Protein 3SDB (pdb70)

Radius of gyration: 29.71 Å; Cα contacts (8 Å, |Δi|>4): 1409; chains: 1; bounding box: 93×57×58 Å

CATH classification: 3.60.110.10 (+2 more: 3.40.50.620, 1.10.10.1140)

Sequence (647 aa):
SMNFYSAYQHGFVRVAACTHHTTIGDPAANAASVLDMARACHDDGAALAVFPELTLSGYSIEDVLLQDSLLDAVEDALLDLVTESADLLPVLVVGAPLRHRHRIYNTAVVIHRGAVLGVVPKSYLPTYREFYERRQMAPGDGERGTIRIGGADVAFGTDLLFAASDLPGFVLHVEIAEDMFVPMPPSAEAALAGATVLANLSGSPITIGRAEDRRLLARSASARCLAAYVYAAAGEGESTTDLAWDGQTMIWENGALLAESERFPKGVRRSVADVDTELLRSERLRMGTFDDNRRHHRELTESFRRIDFALDPPAGDIGLLREVERFPFVPADPQRLQQDCYEAYNIQVSGLEQRLRALDYPKVVIGVSGGLDSTHALIVATHAMDREGRPRSDILAFALPGNNAIKLARALGVTFSEIDIGDTARLMLHTIVTFENVQAGLRTDYLFRIANQRGGIVLGTGDLSELALGWSTYGVGDQMSHYNVNAGVPKTLIQHLIRWVISAGEFGEKVGEVLQSVLDTEITSEAKVGPFALQDFSLFQVLRYGFRPSKIAFLAWHAWNDAERGNWPPGFPKSERPSYSLAEIRHWLQIFVQRFYSFSQFKRSALPNGPKVSHGGALSPRGDWRAPSDMSARIWLDQIDREVPKG

Organism: Mycobacterium tuberculosis (strain ATCC 25618 / H37Rv) (NCBI:txid83332)

Secondary structure (DSSP, 8-state):
---TT-TGGGTEEEEEEEE----TT-HHHHHHHHHHHHHHHHHTT-SEEE--TTTTT-GGGGGGGG-HHHHHHHHHHHHHHHHHHTT-SSEEEEEEEEEETTEEEEEEEEEETTEEEEEEE-S---EETTEEGGGTEE--TT--SEEEETTEEEEBSS-EEEEETT-TT-EEEEEEGGGGGSSS-HHHHHHHHT--EEEEE------TTHHHHHHHHHHHHHHHTTSEEEEE---TTS--SS------EEEEETTEEEEE--SS-SS-EEEEEEEEHHHHHHHHHH-HHHHHHHHHTHHHHHTPEEEEE------S-----S---S-TTS-SSHHHHHHHHHHHHHHHHHHHHHHHHHTTS-EEEEE--SSHHHHHHHHHHHHHHHHTT--GGGEEEEE----HHHHHHHHHT-EEEE---HHHHHHHHHH--HHHHHHHHHHHHHHHHHHHHHTEEEEE---HHHHHHT-S--SSSTT--SEETTTTS-HHHHHHHHHHHHHH-TT-HHHHHHHHHHHHHHH--HHHH--HHHHHHHHHIIIII---HHHHHHHHHHHHS-TTSS---SS--GGG-----HHHHHHHHHHHHHIIIIISHHHHTTPPP-----TT----TTTT----SS---HHHHHHHHHHS---

B-factor: mean 41.51, std 16.37, range [21.25, 129.26]

Solvent-accessible surface area: 26173 Å² total; per-residue (Å²): 142,44,59,3,61,0,1,21,73,0,12,1,0,8,0,0,0,0,3,5,84,1,51,75,37,55,6,73,37,0,10,64,20,0,25,98,5,0,114,34,0,65,119,47,5,0,0,0,0,0,0,0,2,0,1,0,0,1,22,18,14,81,52,70,2,81,93,93,88,10,6,72,36,0,67,95,9,1,66,98,4,16,101,68,0,50,111,9,9,0,0,0,0,0,0,0,1,6,110,30,156,160,87,9,11,1,0,0,0,0,0,11,106,33,51,18,23,0,0,5,0,1,3,87,14,7,76,93,200,44,26,123,8,118,154,6,3,5,34,0,64,56,48,117,38,73,6,151,21,59,59,46,85,18,18,0,0,20,7,1,4,0,6,2,76,68,16,110,18,0,4,0,3,1,2,0,11,27,1,5,79,34,133,123,11,18,1,22,43,0,2,20,22,22,0,15,0,0,0,0,0,1,0,13,0,16,66,185,40,46,9,132,73,0,68,115,49,0,133,41,9,0,45,145,6,11,0,0,0,0,0,0,0,0,2,60,31,9,23,101,119,126,48,49,18,0,0,1,0,0,0,12,4,44,14,53,58,43,22,80,13,97,95,116,4,162,38,60,72,73,4,29,2,1,0,3,7,14,20,0,134,9,14,43,142,121,96,44,86,24,62,82,74,59,138,138,51,89,114,74,6,110,73,29,73,134,32,98,11,62,2,116,33,42,67,31,99,47,29,14,74,51,117,29,62,4,12,23,8,0,19,10,78,84,104,127,10,92,75,23,3,102,80,2,8,44,58,0,0,53,14,0,7,96,68,0,115,70,86,122,57,18,67,0,0,0,19,8,93,4,18,34,20,7,5,1,0,2,2,0,0,0,40,0,1,56,128,36,67,86,69,70,62,24,0,10,0,16,16,16,50,75,120,4,6,87,105,4,0,72,19,4,47,14,57,47,45,112,47,85,0,26,124,52,4,169,118,76,62,147,105,148,145,89,44,89,80,17,38,20,8,15,76,8,60,58,18,35,134,19,1,107,146,76,53,13,11,5,3,6,27,14,0,0,1,32,22,1,1,4,86,29,23,109,22,90,0,67,12,62,9,74,15,9,0,0,15,1,0,0,46,15,8,0,32,7,0,2,66,44,4,42,94,55,43,91,20,34,104,116,0,14,121,12,2,76,30,0,7,87,78,80,76,140,71,91,93,54,0,0,22,10,15,7,2,2,2,6,0,12,13,3,16,77,30,38,9,82,3,1,0,2,0,0,10,3,58,41,5,1,51,57,35,151,155,61,82,25,4,52,35,31,85,150,95,71,63,58,58,29,53,3,46,70,6,18,88,42,3,51,43,0,0,75,46,1,22,22,83,0,3,78,23,0,57,51,18,20,53,29,25,109,21,13,106,2,4,8,1,28,24,139,47,54,52,199,36,70,48,135,64,73,2,156,104,51,56,56,36,0,90,95,35,4,49,160,72

Nearest PDB structures (foldseek):
  3sdb-assembly1_A  TM=1.002E+00  e=0.000E+00  Mycobacterium tuberculosis
  3seq-assembly1_A-2  TM=9.998E-01  e=0.000E+00  Mycobacterium tuberculosis
  3syt-assembly1_A  TM=9.997E-01  e=0.000E+00  Mycobacterium tuberculosis
  3dla-assembly1_B  TM=9.999E-01  e=0.000E+00  Mycobacterium tuberculosis
  6ofc-assembly1_C-2  TM=9.996E-01  e=0.000E+00  Mycobacterium tuberculosis CDC1551

InterPro domains:
  IPR003010 Carbon-nitrogen hydrolase [PF00795] (13-281)
  IPR003010 Carbon-nitrogen hydrolase [PS50263] (12-276)
  IPR003694 NAD(+) synthetase [PTHR23090] (12-666)
  IPR003694 NAD(+) synthetase [cd00553] (338-636)
  IPR014445 Glutamine-dependent NAD(+) synthetase [MF_02090] (12-667)
  IPR014445 Glutamine-dependent NAD(+) synthetase [PIRSF006630] (10-668)
  IPR014729 Rossmann-like alpha/beta/alpha sandwich fold [G3DSA:3.40.50.620] (323-543)
  IPR022310 NAD/GMP synthase [PF02540] (347-520)
  IPR036526 Carbon-nitrogen hydrolase superfamily [G3DSA:3.60.110.10] (1-322)
  IPR036526 Carbon-nitrogen hydrolase superfamily [SSF56317] (10-295)
  IPR041856 Glutamine-dependent NAD+ synthetase, C-terminal [G3DSA:1.10.10.1140] (557-679)

GO terms:
  GO:0003952 NAD+ synthase (glutamine-hydrolyzing) activity (F, IDA)
  GO:0009435 NAD+ biosynthetic process (P, IDA)
  GO:0005886 plasma membrane (C, HDA)
  GO:0003952 NAD+ synthase (glutamine-hydrolyzing) activity (F, EXP)
  GO:0042802 identical protein binding (F, IPI)

Structure (mmCIF, N/CA/C/O backbone):
data_3SDB
#
_entry.id   3SDB
#
_cell.length_a   179.937
_cell.length_b   179.937
_cell.length_c   98.716
_cell.angle_alpha   90.00
_cell.angle_beta   90.00
_cell.angle_gamma   90.00
#
_symmetry.space_group_name_H-M   'I 4 2 2'
#
loop_
_entity.id
_entity.type
_entity.pdbx_description
1 polymer 'Glutamine-dependent NAD(+) synthetase'
2 water water
#
loop_
_atom_site.group_PDB
_atom_site.id
_atom_site.type_symbol
_atom_site.label_atom_id
_atom_site.label_alt_id
_atom_site.label_comp_id
_atom_site.label_asym_id
_atom_site.label_entity_id
_atom_site.label_seq_id
_atom_site.pdbx_PDB_ins_code
_atom_site.Cartn_x
_atom_site.Cartn_y
_atom_site.Cartn_z
_atom_site.occupancy
_atom_site.B_iso_or_equiv
_atom_site.auth_seq_id
_atom_site.auth_comp_id
_atom_site.auth_asym_id
_atom_site.auth_atom_id
_atom_site.pdbx_PDB_model_num
ATOM 1 N N . SER A 1 1 ? 41.030 -11.517 36.406 1.00 77.07 0 SER A N 1
ATOM 2 C CA . SER A 1 1 ? 39.659 -11.403 36.921 1.00 74.10 0 SER A CA 1
ATOM 3 C C . SER A 1 1 ? 38.622 -12.354 36.275 1.00 62.35 0 SER A C 1
ATOM 4 O O . SER A 1 1 ? 37.850 -12.979 37.005 1.00 56.86 0 SER A O 1
ATOM 7 N N . MET A 1 2 ? 38.601 -12.478 34.940 1.00 57.02 1 MET A N 1
ATOM 8 C CA . MET A 1 2 ? 37.815 -13.565 34.326 1.00 50.73 1 MET A CA 1
ATOM 9 C C . MET A 1 2 ? 38.338 -14.894 34.897 1.00 46.52 1 MET A C 1
ATOM 10 O O . MET A 1 2 ? 39.446 -14.941 35.388 1.00 47.36 1 MET A O 1
ATOM 15 N N . ASN A 1 3 ? 37.522 -15.949 34.849 1.00 48.76 2 ASN A N 1
ATOM 16 C CA . ASN A 1 3 ? 38.025 -17.294 35.035 1.00 44.10 2 ASN A CA 1
ATOM 17 C C . ASN A 1 3 ? 38.565 -17.694 33.687 1.00 37.32 2 ASN A C 1
ATOM 18 O O . ASN A 1 3 ? 37.799 -18.005 32.763 1.00 33.27 2 ASN A O 1
ATOM 23 N N . PHE A 1 4 ? 39.879 -17.722 33.593 1.00 37.99 3 PHE A N 1
ATOM 24 C CA . PHE A 1 4 ? 40.542 -17.909 32.317 1.00 37.69 3 PHE A CA 1
ATOM 25 C C . PHE A 1 4 ? 40.207 -19.261 31.683 1.00 38.32 3 PHE A C 1
ATOM 26 O O . PHE A 1 4 ? 40.178 -19.405 30.430 1.00 35.58 3 PHE A O 1
ATOM 34 N N . TYR A 1 5 ? 39.924 -20.263 32.528 1.00 34.86 4 TYR A N 1
ATOM 35 C CA . TYR A 1 5 ? 39.690 -21.613 32.009 1.00 35.35 4 TYR A CA 1
ATOM 36 C C . TYR A 1 5 ? 38.244 -21.907 31.593 1.00 34.79 4 TYR A C 1
ATOM 37 O O . TYR A 1 5 ? 37.906 -23.034 31.205 1.00 37.75 4 TYR A O 1
ATOM 46 N N . SER A 1 6 ? 37.390 -20.897 31.708 1.00 31.91 5 SER A N 1
ATOM 47 C CA . SER A 1 6 ? 35.965 -21.010 31.378 1.00 31.67 5 SER A CA 1
ATOM 48 C C . SER A 1 6 ? 35.691 -20.777 29.875 1.00 31.77 5 SER A C 1
ATOM 49 O O . SER A 1 6 ? 35.953 -19.686 29.385 1.00 31.39 5 SER A O 1
ATOM 52 N N . ALA A 1 7 ? 35.188 -21.790 29.178 1.00 32.27 6 ALA A N 1
ATOM 53 C CA . ALA A 1 7 ? 34.879 -21.662 27.761 1.00 33.86 6 ALA A CA 1
ATOM 54 C C . ALA A 1 7 ? 33.785 -20.597 27.557 1.00 35.22 6 ALA A C 1
ATOM 55 O O . ALA A 1 7 ? 33.842 -19.837 26.583 1.00 34.70 6 ALA A O 1
ATOM 57 N N . TYR A 1 8 ? 32.760 -20.578 28.422 1.00 35.76 7 TYR A N 1
ATOM 58 C CA . TYR A 1 8 ? 31.712 -19.520 28.334 1.00 32.79 7 TYR A CA 1
ATOM 59 C C . TYR A 1 8 ? 32.301 -18.114 28.474 1.00 32.19 7 TYR A C 1
ATOM 60 O O . TYR A 1 8 ? 31.833 -17.173 27.819 1.00 30.42 7 TYR A O 1
ATOM 69 N N . GLN A 1 9 ? 33.302 -17.938 29.336 1.00 30.40 8 GLN A N 1
ATOM 70 C CA . GLN A 1 9 ? 33.836 -16.565 29.465 1.00 34.66 8 GLN A CA 1
ATOM 71 C C . GLN A 1 9 ? 34.686 -16.157 28.261 1.00 31.60 8 GLN A C 1
ATOM 72 O O . GLN A 1 9 ? 34.945 -14.999 28.104 1.00 29.93 8 GLN A O 1
ATOM 78 N N . HIS A 1 10 ? 35.085 -17.117 27.423 1.00 30.95 9 HIS A N 1
ATOM 79 C CA . HIS A 1 10 ? 35.802 -16.803 26.198 1.00 34.00 9 HIS A CA 1
ATOM 80 C C . HIS A 1 10 ? 34.881 -16.738 24.964 1.00 35.35 9 HIS A C 1
ATOM 81 O O . HIS A 1 10 ? 35.359 -16.796 23.828 1.00 35.22 9 HIS A O 1
ATOM 88 N N . GLY A 1 11 ? 33.565 -16.668 25.173 1.00 32.62 10 GLY A N 1
ATOM 89 C CA . GLY A 1 11 ? 32.645 -16.559 24.047 1.00 29.77 10 GLY A CA 1
ATOM 90 C C . GLY A 1 11 ? 32.217 -17.862 23.353 1.00 33.84 10 GLY A C 1
ATOM 91 O O . GLY A 1 11 ? 31.599 -17.803 22.269 1.00 34.72 10 GLY A O 1
ATOM 92 N N . PHE A 1 12 ? 32.568 -19.038 23.916 1.00 28.96 11 PHE A N 1
ATOM 93 C CA . PHE A 1 12 ? 31.999 -20.299 23.411 1.00 25.17 11 PHE A CA 1
ATOM 94 C C . PHE A 1 12 ? 30.556 -20.527 23.901 1.00 31.63 11 PHE A C 1
ATOM 95 O O . PHE A 1 12 ? 30.149 -20.018 24.976 1.00 30.60 11 PHE A O 1
ATOM 103 N N . VAL A 1 13 ? 29.792 -21.245 23.102 1.00 27.12 12 VAL A N 1
ATOM 104 C CA . VAL A 1 13 ? 28.498 -21.751 23.560 1.00 28.62 12 VAL A CA 1
ATOM 105 C C . VAL A 1 13 ? 28.458 -23.261 23.311 1.00 32.34 12 VAL A C 1
ATOM 106 O O . VAL A 1 13 ? 28.729 -23.748 22.183 1.00 32.00 12 VAL A O 1
ATOM 110 N N . ARG A 1 14 ? 28.167 -24.013 24.374 1.00 31.54 13 ARG A N 1
ATOM 111 C CA . ARG A 1 14 ? 28.134 -25.452 24.233 1.00 31.15 13 ARG A CA 1
ATOM 112 C C . ARG A 1 14 ? 26.780 -25.941 23.726 1.00 33.35 13 ARG A C 1
ATOM 113 O O . ARG A 1 14 ? 25.733 -25.666 24.324 1.00 31.75 13 ARG A O 1
ATOM 121 N N . VAL A 1 15 ? 26.792 -26.696 22.626 1.00 28.95 14 VAL A N 1
ATOM 122 C CA . VAL A 1 15 ? 25.534 -27.087 22.028 1.00 24.91 14 VAL A CA 1
ATOM 123 C C . VAL A 1 15 ? 25.523 -28.602 21.776 1.00 30.90 14 VAL A C 1
ATOM 124 O O . VAL A 1 15 ? 26.580 -29.170 21.564 1.00 29.39 14 VAL A O 1
ATOM 128 N N . ALA A 1 16 ? 24.329 -29.228 21.809 1.00 31.02 15 ALA A N 1
ATOM 129 C CA . ALA A 1 16 ? 24.180 -30.692 21.669 1.00 34.81 15 ALA A CA 1
ATOM 130 C C . ALA A 1 16 ? 23.107 -31.031 20.643 1.00 31.78 15 ALA A C 1
ATOM 131 O O . ALA A 1 16 ? 22.056 -30.455 20.660 1.00 30.52 15 ALA A O 1
ATOM 133 N N . ALA A 1 17 ? 23.387 -31.988 19.778 1.00 32.85 16 ALA A N 1
ATOM 134 C CA . ALA A 1 17 ? 22.395 -32.547 18.871 1.00 29.12 16 ALA A CA 1
ATOM 135 C C . ALA A 1 17 ? 22.252 -33.988 19.357 1.00 29.03 16 ALA A C 1
ATOM 136 O O . ALA A 1 17 ? 23.247 -34.699 19.469 1.00 30.40 16 ALA A O 1
ATOM 138 N N . CYS A 1 18 ? 21.024 -34.427 19.586 1.00 28.24 17 CYS A N 1
ATOM 139 C CA . CYS A 1 18 ? 20.709 -35.656 20.277 1.00 29.64 17 CYS A CA 1
ATOM 140 C C . CYS A 1 18 ? 19.758 -36.522 19.419 1.00 27.68 17 CYS A C 1
ATOM 141 O O . CYS A 1 18 ? 18.766 -36.035 18.861 1.00 30.75 17 CYS A O 1
ATOM 144 N N . THR A 1 19 ? 20.068 -37.799 19.352 1.00 29.76 18 THR A N 1
ATOM 145 C CA . THR A 1 19 ? 19.140 -38.759 18.794 1.00 28.67 18 THR A CA 1
ATOM 146 C C . THR A 1 19 ? 18.742 -39.651 19.964 1.00 32.67 18 THR A C 1
ATOM 147 O O . THR A 1 19 ? 19.594 -40.297 20.591 1.00 30.01 18 THR A O 1
ATOM 151 N N . HIS A 1 20 ? 17.445 -39.603 20.281 1.00 40.55 19 HIS A N 1
ATOM 152 C CA . HIS A 1 20 ? 16.848 -40.306 21.425 1.00 39.47 19 HIS A CA 1
ATOM 153 C C . HIS A 1 20 ? 16.317 -41.666 20.995 1.00 38.70 19 HIS A C 1
ATOM 154 O O . HIS A 1 20 ? 16.356 -42.067 19.793 1.00 34.28 19 HIS A O 1
ATOM 161 N N . HIS A 1 21 ? 15.768 -42.389 21.963 1.00 37.20 20 HIS A N 1
ATOM 162 C CA . HIS A 1 21 ? 15.194 -43.688 21.586 1.00 40.42 20 HIS A CA 1
ATOM 163 C C . HIS A 1 21 ? 13.711 -43.488 21.260 1.00 39.59 20 HIS A C 1
ATOM 164 O O . HIS A 1 21 ? 12.929 -43.092 22.133 1.00 35.90 20 HIS A O 1
ATOM 171 N N . THR A 1 22 ? 13.324 -43.734 20.003 1.00 36.22 21 THR A N 1
ATOM 172 C CA . THR A 1 22 ? 11.931 -43.509 19.628 1.00 32.40 21 THR A CA 1
ATOM 173 C C . THR A 1 22 ? 11.070 -44.705 20.083 1.00 32.39 21 THR A C 1
ATOM 174 O O . THR A 1 22 ? 11.428 -45.862 19.824 1.00 29.86 21 THR A O 1
ATOM 178 N N . THR A 1 23 ? 9.963 -44.423 20.765 1.00 32.95 22 THR A N 1
ATOM 179 C CA . THR A 1 23 ? 8.910 -45.437 20.951 1.00 32.70 22 THR A CA 1
ATOM 180 C C . THR A 1 23 ? 7.697 -44.905 20.175 1.00 32.40 22 THR A C 1
ATOM 181 O O . THR A 1 23 ? 7.003 -44.003 20.616 1.00 30.41 22 THR A O 1
ATOM 185 N N . ILE A 1 24 ? 7.452 -45.456 18.994 1.00 31.73 23 ILE A N 1
ATOM 186 C CA . ILE A 1 24 ? 6.420 -44.868 18.154 1.00 29.07 23 ILE A CA 1
ATOM 187 C C . ILE A 1 24 ? 5.042 -44.909 18.870 1.00 32.23 23 ILE A C 1
ATOM 188 O O . ILE A 1 24 ? 4.665 -45.932 19.461 1.00 32.56 23 ILE A O 1
ATOM 193 N N . GLY A 1 25 ? 4.315 -43.792 18.837 1.00 31.37 24 GLY A N 1
ATOM 194 C CA . GLY A 1 25 ? 2.971 -43.766 19.384 1.00 33.02 24 GLY A CA 1
ATOM 195 C C . GLY A 1 25 ? 2.926 -43.846 20.911 1.00 31.26 24 GLY A C 1
ATOM 196 O O . GLY A 1 25 ? 1.878 -44.141 21.481 1.00 31.76 24 GLY A O 1
ATOM 197 N N . ASP A 1 26 ? 4.039 -43.535 21.565 1.00 29.75 25 ASP A N 1
ATOM 198 C CA . ASP A 1 26 ? 4.105 -43.553 23.046 1.00 31.47 25 ASP A CA 1
ATOM 199 C C . ASP A 1 26 ? 4.824 -42.284 23.558 1.00 31.39 25 ASP A C 1
ATOM 200 O O . ASP A 1 26 ? 6.033 -42.292 23.804 1.00 32.59 25 ASP A O 1
ATOM 205 N N . PRO A 1 27 ? 4.094 -41.172 23.680 1.00 31.27 26 PRO A N 1
ATOM 206 C CA . PRO A 1 27 ? 4.777 -39.917 24.027 1.00 30.69 26 PRO A CA 1
ATOM 207 C C . PRO A 1 27 ? 5.453 -39.917 25.432 1.00 30.52 26 PRO A C 1
ATOM 208 O O . PRO A 1 27 ? 6.464 -39.263 25.600 1.00 30.47 26 PRO A O 1
ATOM 212 N N . ALA A 1 28 ? 4.905 -40.647 26.396 1.00 35.08 27 ALA A N 1
ATOM 213 C CA . ALA A 1 28 ? 5.494 -40.657 27.712 1.00 32.25 27 ALA A CA 1
ATOM 214 C C . ALA A 1 28 ? 6.879 -41.336 27.599 1.00 34.14 27 ALA A C 1
ATOM 215 O O . ALA A 1 28 ? 7.857 -40.914 28.204 1.00 33.20 27 ALA A O 1
ATOM 217 N N . ALA A 1 29 ? 6.957 -42.413 26.832 1.00 32.21 28 ALA A N 1
ATOM 218 C CA . ALA A 1 29 ? 8.254 -43.066 26.649 1.00 30.78 28 ALA A CA 1
ATOM 219 C C . ALA A 1 29 ? 9.239 -42.179 25.899 1.00 32.61 28 ALA A C 1
ATOM 220 O O . ALA A 1 29 ? 10.424 -42.097 26.259 1.00 33.43 28 ALA A O 1
ATOM 222 N N . ASN A 1 30 ? 8.790 -41.486 24.856 1.00 30.25 29 ASN A N 1
ATOM 223 C CA . ASN A 1 30 ? 9.732 -40.632 24.131 1.00 29.21 29 ASN A CA 1
ATOM 224 C C . ASN A 1 30 ? 10.207 -39.511 25.059 1.00 30.77 29 ASN A C 1
ATOM 225 O O . ASN A 1 30 ? 11.358 -39.108 25.014 1.00 30.83 29 ASN A O 1
ATOM 230 N N . ALA A 1 31 ? 9.307 -39.018 25.899 1.00 32.84 30 ALA A N 1
ATOM 231 C CA . ALA A 1 31 ? 9.683 -37.909 26.769 1.00 31.02 30 ALA A CA 1
ATOM 232 C C . ALA A 1 31 ? 10.666 -38.367 27.822 1.00 31.88 30 ALA A C 1
ATOM 233 O O . ALA A 1 31 ? 11.495 -37.579 28.244 1.00 32.07 30 ALA A O 1
ATOM 235 N N . ALA A 1 32 ? 10.542 -39.620 28.286 1.00 33.25 31 ALA A N 1
ATOM 236 C CA . ALA A 1 32 ? 11.486 -40.107 29.292 1.00 34.14 31 ALA A CA 1
ATOM 237 C C . ALA A 1 32 ? 12.898 -40.252 28.658 1.00 36.32 31 ALA A C 1
ATOM 238 O O . ALA A 1 32 ? 13.916 -39.952 29.295 1.00 34.93 31 ALA A O 1
ATOM 240 N N . SER A 1 33 ? 12.974 -40.652 27.387 1.00 35.29 32 SER A N 1
ATOM 241 C CA . SER A 1 33 ? 14.296 -40.684 26.720 1.00 31.91 32 SER A CA 1
ATOM 242 C C . SER A 1 33 ? 14.850 -39.275 26.606 1.00 31.95 32 SER A C 1
ATOM 243 O O . SER A 1 33 ? 16.027 -39.021 26.917 1.00 32.94 32 SER A O 1
ATOM 246 N N . VAL A 1 34 ? 14.012 -38.347 26.153 1.00 31.03 33 VAL A N 1
ATOM 247 C CA . VAL A 1 34 ? 14.389 -36.924 26.032 1.00 33.13 33 VAL A CA 1
ATOM 248 C C . VAL A 1 34 ? 14.916 -36.353 27.359 1.00 34.40 33 VAL A C 1
ATOM 249 O O . VAL A 1 34 ? 15.987 -35.739 27.416 1.00 34.02 33 VAL A O 1
ATOM 253 N N . LEU A 1 35 ? 14.150 -36.547 28.422 1.00 31.66 34 LEU A N 1
ATOM 254 C CA . LEU A 1 35 ? 14.551 -36.013 29.731 1.00 32.68 34 LEU A CA 1
ATOM 255 C C . LEU A 1 35 ? 15.915 -36.591 30.185 1.00 33.03 34 LEU A C 1
ATOM 256 O O . LEU A 1 35 ? 16.777 -35.876 30.691 1.00 33.35 34 LEU A O 1
ATOM 261 N N . ASP A 1 36 ? 16.106 -37.901 30.018 1.00 34.56 35 ASP A N 1
ATOM 262 C CA . ASP A 1 36 ? 17.396 -38.517 30.331 1.00 38.17 35 ASP A CA 1
ATOM 263 C C . ASP A 1 36 ? 18.562 -37.887 29.578 1.00 35.47 35 ASP A C 1
ATOM 264 O O . ASP A 1 36 ? 19.633 -37.622 30.171 1.00 28.37 35 ASP A O 1
ATOM 269 N N . MET A 1 37 ? 18.374 -37.670 28.268 1.00 29.97 36 MET A N 1
ATOM 270 C CA . MET A 1 37 ? 19.404 -37.031 27.461 1.00 33.33 36 MET A CA 1
ATOM 271 C C . MET A 1 37 ? 19.614 -35.553 27.827 1.00 32.88 36 MET A C 1
ATOM 272 O O . MET A 1 37 ? 20.763 -35.060 27.853 1.00 33.04 36 MET A O 1
ATOM 277 N N . ALA A 1 38 ? 18.517 -34.867 28.128 1.00 30.66 37 ALA A N 1
ATOM 278 C CA . ALA A 1 38 ? 18.553 -33.459 28.500 1.00 31.83 37 ALA A CA 1
ATOM 279 C C . ALA A 1 38 ? 19.327 -33.320 29.842 1.00 33.15 37 ALA A C 1
ATOM 280 O O . ALA A 1 38 ? 20.041 -32.321 30.084 1.00 32.05 37 ALA A O 1
ATOM 282 N N . ARG A 1 39 ? 19.176 -34.300 30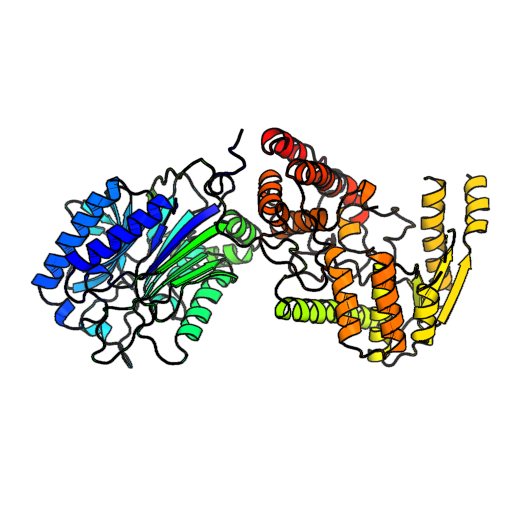.718 1.00 31.77 38 ARG A N 1
ATOM 283 C CA . ARG A 1 39 ? 19.930 -34.236 31.974 1.00 28.72 38 ARG A CA 1
ATOM 284 C C . ARG A 1 39 ? 21.449 -34.469 31.729 1.00 36.73 38 ARG A C 1
ATOM 285 O O . ARG A 1 39 ? 22.310 -33.919 32.431 1.00 36.30 38 ARG A O 1
ATOM 293 N N . ALA A 1 40 ? 21.763 -35.299 30.750 1.00 35.36 39 ALA A N 1
ATOM 294 C CA . ALA A 1 40 ? 23.152 -35.498 30.397 1.00 35.36 39 ALA A CA 1
ATOM 295 C C . ALA A 1 40 ? 23.688 -34.198 29.799 1.00 31.23 39 ALA A C 1
ATOM 296 O O . ALA A 1 40 ? 24.832 -33.808 30.056 1.00 33.67 39 ALA A O 1
ATOM 298 N N . CYS A 1 41 ? 22.912 -33.556 28.940 1.00 31.41 40 CYS A N 1
ATOM 299 C CA . CYS A 1 41 ? 23.330 -32.252 28.408 1.00 30.42 40 CYS A CA 1
ATOM 300 C C . CYS A 1 41 ? 23.535 -31.210 29.522 1.00 33.59 40 CYS A C 1
ATOM 301 O O . CYS A 1 41 ? 24.492 -30.465 29.514 1.00 33.11 40 CYS A O 1
ATOM 304 N N . HIS A 1 42 ? 22.611 -31.167 30.472 1.00 31.31 41 HIS A N 1
ATOM 305 C CA . HIS A 1 42 ? 22.770 -30.295 31.636 1.00 30.20 41 HIS A CA 1
ATOM 306 C C . HIS A 1 42 ? 24.089 -30.597 32.328 1.00 30.54 41 HIS A C 1
ATOM 307 O O . HIS A 1 42 ? 24.892 -29.680 32.577 1.00 34.57 41 HIS A O 1
ATOM 314 N N . ASP A 1 43 ? 24.388 -31.874 32.585 1.00 33.01 42 ASP A N 1
ATOM 315 C CA . ASP A 1 43 ? 25.589 -32.197 33.358 1.00 34.38 42 ASP A CA 1
ATOM 316 C C . ASP A 1 43 ? 26.858 -31.756 32.606 1.00 37.17 42 ASP A C 1
ATOM 317 O O . ASP A 1 43 ? 27.899 -31.544 33.206 1.00 38.14 42 ASP A O 1
ATOM 322 N N . ASP A 1 44 ? 26.761 -31.724 31.275 1.00 36.10 43 ASP A N 1
ATOM 323 C CA . ASP A 1 44 ? 27.855 -31.354 30.394 1.00 37.70 43 ASP A CA 1
ATOM 324 C C . ASP A 1 44 ? 27.948 -29.836 30.273 1.00 38.44 43 ASP A C 1
ATOM 325 O O . ASP A 1 44 ? 28.866 -29.343 29.625 1.00 38.24 43 ASP A O 1
ATOM 330 N N . GLY A 1 45 ? 27.001 -29.097 30.842 1.00 33.33 44 GLY A N 1
ATOM 331 C CA . GLY A 1 45 ? 27.067 -27.638 30.737 1.00 33.23 44 GLY A CA 1
ATOM 332 C C . GLY A 1 45 ? 26.623 -27.078 29.365 1.00 32.99 44 GLY A C 1
ATOM 333 O O . GLY A 1 45 ? 26.961 -25.960 29.002 1.00 34.62 44 GLY A O 1
ATOM 334 N N . ALA A 1 46 ? 25.848 -27.850 28.634 1.00 29.55 45 ALA A N 1
ATOM 335 C CA . ALA A 1 46 ? 25.353 -27.449 27.315 1.00 33.30 45 ALA A CA 1
ATOM 336 C C . ALA A 1 46 ? 24.247 -26.416 27.443 1.00 35.93 45 ALA A C 1
ATOM 337 O O . ALA A 1 46 ? 23.413 -26.488 28.369 1.00 34.97 45 ALA A O 1
ATOM 339 N N . ALA A 1 47 ? 24.233 -25.475 26.500 1.00 31.33 46 ALA A N 1
ATOM 340 C CA . ALA A 1 47 ? 23.284 -24.380 26.480 1.00 29.77 46 ALA A CA 1
ATOM 341 C C . ALA A 1 47 ? 22.080 -24.737 25.599 1.00 31.75 46 ALA A C 1
ATOM 342 O O . ALA A 1 47 ? 21.077 -24.025 25.593 1.00 30.12 46 ALA A O 1
ATOM 344 N N . LEU A 1 48 ? 22.186 -25.826 24.849 1.00 26.94 47 LEU A N 1
ATOM 345 C CA . LEU A 1 48 ? 21.186 -26.124 23.818 1.00 28.75 47 LEU A CA 1
ATOM 346 C C . LEU A 1 48 ? 21.179 -27.623 23.552 1.00 27.84 47 LEU A C 1
ATOM 347 O O . LEU A 1 48 ? 22.240 -28.253 23.433 1.00 28.94 47 LEU A O 1
ATOM 352 N N . ALA A 1 49 ? 20.002 -28.221 23.467 1.00 29.08 48 ALA A N 1
ATOM 353 C CA . ALA A 1 49 ? 19.929 -29.646 23.123 1.00 28.81 48 ALA A CA 1
ATOM 354 C C . ALA A 1 49 ? 18.821 -29.812 22.070 1.00 30.98 48 ALA A C 1
ATOM 355 O O . ALA A 1 49 ? 17.631 -29.500 22.334 1.00 26.98 48 ALA A O 1
ATOM 357 N N . VAL A 1 50 ? 19.184 -30.258 20.866 1.00 31.84 49 VAL A N 1
ATOM 358 C CA . VAL A 1 50 ? 18.164 -30.362 19.788 1.00 24.43 49 VAL A CA 1
ATOM 359 C C . VAL A 1 50 ? 17.852 -31.846 19.538 1.00 26.67 49 VAL A C 1
ATOM 360 O O . VAL A 1 50 ? 18.783 -32.629 19.455 1.00 27.84 49 VAL A O 1
ATOM 364 N N . PHE A 1 51 ? 16.572 -32.219 19.357 1.00 25.60 50 PHE A N 1
ATOM 365 C CA . PHE A 1 51 ? 16.166 -33.584 19.236 1.00 27.37 50 PHE A CA 1
ATOM 366 C C . PHE A 1 51 ? 15.569 -33.787 17.835 1.00 28.78 50 PHE A C 1
ATOM 367 O O . PHE A 1 51 ? 15.391 -32.827 17.136 1.00 28.71 50 PHE A O 1
ATOM 375 N N . PRO A 1 52 ? 15.262 -35.030 17.455 1.00 29.92 51 PRO A N 1
ATOM 376 C CA . PRO A 1 52 ? 14.759 -35.305 16.093 1.00 30.27 51 PRO A CA 1
ATOM 377 C C . PRO A 1 52 ? 13.345 -34.835 15.888 1.00 29.88 51 PRO A C 1
ATOM 378 O O . PRO A 1 52 ? 12.505 -34.592 16.824 1.00 26.70 51 PRO A O 1
ATOM 382 N N . GLU A 1 53 ? 13.034 -34.728 14.599 1.00 27.34 52 GLU A N 1
ATOM 383 C CA . GLU A 1 53 ? 11.725 -34.270 14.202 1.00 24.01 52 GLU A CA 1
ATOM 384 C C . GLU A 1 53 ? 10.616 -35.088 14.866 1.00 27.30 52 GLU A C 1
ATOM 385 O O . GLU A 1 53 ? 10.702 -36.306 14.937 1.00 27.13 52 GLU A O 1
ATOM 391 N N . LEU A 1 54 ? 9.530 -34.425 15.275 1.00 28.76 53 LEU A N 1
ATOM 392 C CA . LEU A 1 54 ? 8.388 -35.115 15.905 1.00 27.15 53 LEU A CA 1
ATOM 393 C C . LEU A 1 54 ? 8.819 -36.026 17.057 1.00 27.13 53 LEU A C 1
ATOM 394 O O . LEU A 1 54 ? 8.285 -37.112 17.243 1.00 26.76 53 LEU A O 1
ATOM 399 N N . THR A 1 55 ? 9.806 -35.577 17.812 1.00 26.14 54 THR A N 1
ATOM 400 C CA . THR A 1 55 ? 10.293 -36.389 18.961 1.00 25.41 54 THR A CA 1
ATOM 401 C C . THR A 1 55 ? 9.214 -37.104 19.748 1.00 24.43 54 THR A C 1
ATOM 402 O O . THR A 1 55 ? 9.343 -38.294 20.026 1.00 29.48 54 THR A O 1
ATOM 406 N N . LEU A 1 56 ? 8.172 -36.383 20.155 1.00 25.39 55 LEU A N 1
ATOM 407 C CA . LEU A 1 56 ? 7.263 -36.945 21.193 1.00 24.81 55 LEU A CA 1
ATOM 408 C C . LEU A 1 56 ? 6.288 -37.993 20.634 1.00 31.39 55 LEU A C 1
ATOM 409 O O . LEU A 1 56 ? 5.725 -38.782 21.369 1.00 31.30 55 LEU A O 1
ATOM 414 N N . SER A 1 57 ? 6.065 -37.998 19.329 1.00 30.42 56 SER A N 1
ATOM 415 C CA . SER A 1 57 ? 5.120 -38.979 18.784 1.00 31.37 56 SER A CA 1
ATOM 416 C C . SER A 1 57 ? 5.791 -40.146 18.055 1.00 31.55 56 SER A C 1
ATOM 417 O O . SER A 1 57 ? 5.220 -41.241 17.968 1.00 31.31 56 SER A O 1
ATOM 420 N N . GLY A 1 58 ? 7.014 -39.909 17.567 1.00 32.51 57 GLY A N 1
ATOM 421 C CA . GLY A 1 58 ? 7.589 -40.655 16.452 1.00 28.87 57 GLY A CA 1
ATOM 422 C C . GLY A 1 58 ? 7.186 -39.932 15.150 1.00 27.38 57 GLY A C 1
ATOM 423 O O . GLY A 1 58 ? 6.019 -39.514 14.962 1.00 29.33 57 GLY A O 1
ATOM 424 N N . TYR A 1 59 ? 8.170 -39.787 14.277 1.00 31.85 58 TYR A N 1
ATOM 425 C CA . TYR A 1 59 ? 8.051 -39.175 12.958 1.00 29.97 58 TYR A CA 1
ATOM 426 C C . TYR A 1 59 ? 7.251 -40.054 12.005 1.00 30.18 58 TYR A C 1
ATOM 427 O O . TYR A 1 59 ? 6.427 -39.580 11.214 1.00 32.36 58 TYR A O 1
ATOM 436 N N . SER A 1 60 ? 7.432 -41.356 12.135 1.00 28.40 59 SER A N 1
ATOM 437 C CA . SER A 1 60 ? 7.052 -42.304 11.090 1.00 28.22 59 SER A CA 1
ATOM 438 C C . SER A 1 60 ? 5.630 -42.873 11.225 1.00 32.93 59 SER A C 1
ATOM 439 O O . SER A 1 60 ? 5.306 -43.931 10.569 1.00 34.80 59 SER A O 1
ATOM 442 N N . ILE A 1 61 ? 4.803 -42.280 12.095 1.00 28.12 60 ILE A N 1
ATOM 443 C CA . ILE A 1 61 ? 3.532 -42.949 12.434 1.00 32.94 60 ILE A CA 1
ATOM 444 C C . ILE A 1 61 ? 2.323 -42.609 11.523 1.00 27.87 60 ILE A C 1
ATOM 445 O O . ILE A 1 61 ? 1.229 -43.151 11.697 1.00 29.80 60 ILE A O 1
ATOM 450 N N . GLU A 1 62 ? 2.541 -41.771 10.533 1.00 29.84 61 GLU A N 1
ATOM 451 C CA . GLU A 1 62 ? 1.548 -41.613 9.454 1.00 28.04 61 GLU A CA 1
ATOM 452 C C . GLU A 1 62 ? 0.143 -41.263 10.057 1.00 30.12 61 GLU A C 1
ATOM 453 O O . GLU A 1 62 ? 0.035 -40.320 10.845 1.00 31.79 61 GLU A O 1
ATOM 459 N N . ASP A 1 63 ? -0.912 -42.011 9.741 1.00 27.22 62 ASP A N 1
ATOM 460 C CA . ASP A 1 63 ? -2.263 -41.506 10.115 1.00 27.34 62 ASP A CA 1
ATOM 461 C C . ASP A 1 63 ? -2.436 -41.602 11.636 1.00 31.21 62 ASP A C 1
ATOM 462 O O . ASP A 1 63 ? -3.407 -41.088 12.162 1.00 29.35 62 ASP A O 1
ATOM 467 N N . VAL A 1 64 ? -1.506 -42.258 12.338 1.00 30.81 63 VAL A N 1
ATOM 468 C CA . VAL A 1 64 ? -1.644 -42.327 13.809 1.00 30.67 63 VAL A CA 1
ATOM 469 C C . VAL A 1 64 ? -1.515 -40.932 14.449 1.00 32.86 63 VAL A C 1
ATOM 470 O O . VAL A 1 64 ? -2.067 -40.661 15.523 1.00 30.37 63 VAL A O 1
ATOM 474 N N . LEU A 1 65 ? -0.768 -40.057 13.765 1.00 28.71 64 LEU A N 1
ATOM 475 C CA . LEU A 1 65 ? -0.685 -38.648 14.098 1.00 28.44 64 LEU A CA 1
ATOM 476 C C . LEU A 1 65 ? -2.032 -37.991 14.328 1.00 27.74 64 LEU A C 1
ATOM 477 O O . LEU A 1 65 ? -2.108 -36.998 15.089 1.00 31.81 64 LEU A O 1
ATOM 482 N N . LEU A 1 66 ? -3.072 -38.481 13.648 1.00 27.77 65 LEU A N 1
ATOM 483 C CA . LEU A 1 66 ? -4.392 -37.821 13.682 1.00 28.32 65 LEU A CA 1
ATOM 484 C C . LEU A 1 66 ? -5.290 -38.427 14.805 1.00 31.65 65 LEU A C 1
ATOM 485 O O . LEU A 1 66 ? -6.473 -38.114 14.892 1.00 33.54 65 LEU A O 1
ATOM 490 N N . GLN A 1 67 ? -4.765 -39.348 15.602 1.00 29.09 66 GLN A N 1
ATOM 491 C CA . GLN A 1 67 ? -5.641 -40.048 16.586 1.00 25.91 66 GLN A CA 1
ATOM 492 C C . GLN A 1 67 ? -5.715 -39.126 17.816 1.00 27.63 66 GLN A C 1
ATOM 493 O O . GLN A 1 67 ? -4.683 -38.610 18.240 1.00 29.27 66 GLN A O 1
ATOM 499 N N . ASP A 1 68 ? -6.922 -38.876 18.334 1.00 30.73 67 ASP A N 1
ATOM 500 C CA . ASP A 1 68 ? -7.059 -37.961 19.481 1.00 29.37 67 ASP A CA 1
ATOM 501 C C . ASP A 1 68 ? -6.200 -38.394 20.684 1.00 31.44 67 ASP A C 1
ATOM 502 O O . ASP A 1 68 ? -5.661 -37.537 21.368 1.00 31.54 67 ASP A O 1
ATOM 507 N N . SER A 1 69 ? -6.066 -39.715 20.935 1.00 29.74 68 SER A N 1
ATOM 508 C CA . SER A 1 69 ? -5.310 -40.183 22.135 1.00 27.23 68 SER A CA 1
ATOM 509 C C . SER A 1 69 ? -3.828 -39.956 21.953 1.00 29.35 68 SER A C 1
ATOM 510 O O . SER A 1 69 ? -3.111 -39.667 22.903 1.00 29.95 68 SER A O 1
ATOM 513 N N . LEU A 1 70 ? -3.343 -40.059 20.702 1.00 28.17 69 LEU A N 1
ATOM 514 C CA . LEU A 1 70 ? -1.951 -39.770 20.408 1.00 24.01 69 LEU A CA 1
ATOM 515 C C . LEU A 1 70 ? -1.714 -38.266 20.681 1.00 28.37 69 LEU A C 1
ATOM 516 O O . LEU A 1 70 ? -0.751 -37.857 21.370 1.00 31.19 69 LEU A O 1
ATOM 521 N N . LEU A 1 71 ? -2.586 -37.429 20.145 1.00 26.13 70 LEU A N 1
ATOM 522 C CA . LEU A 1 71 ? -2.374 -35.993 20.278 1.00 25.46 70 LEU A CA 1
ATOM 523 C C . LEU A 1 71 ? -2.530 -35.560 21.763 1.00 30.61 70 LEU A C 1
ATOM 524 O O . LEU A 1 71 ? -1.783 -34.717 22.253 1.00 29.60 70 LEU A O 1
ATOM 529 N N . ASP A 1 72 ? -3.521 -36.081 22.445 1.00 29.95 71 ASP A N 1
ATOM 530 C CA . ASP A 1 72 ? -3.633 -35.794 23.885 1.00 30.32 71 ASP A CA 1
ATOM 531 C C . ASP A 1 72 ? -2.402 -36.228 24.674 1.00 31.43 71 ASP A C 1
ATOM 532 O O . ASP A 1 72 ? -1.954 -35.512 25.582 1.00 32.29 71 ASP A O 1
ATOM 537 N N . ALA A 1 73 ? -1.894 -37.426 24.372 1.00 29.17 72 ALA A N 1
ATOM 538 C CA . ALA A 1 73 ? -0.735 -37.946 25.080 1.00 29.56 72 ALA A CA 1
ATOM 539 C C . ALA A 1 73 ? 0.529 -37.070 24.798 1.00 33.48 72 ALA A C 1
ATOM 540 O O . ALA A 1 73 ? 1.360 -36.843 25.688 1.00 27.49 72 ALA A O 1
ATOM 542 N N . 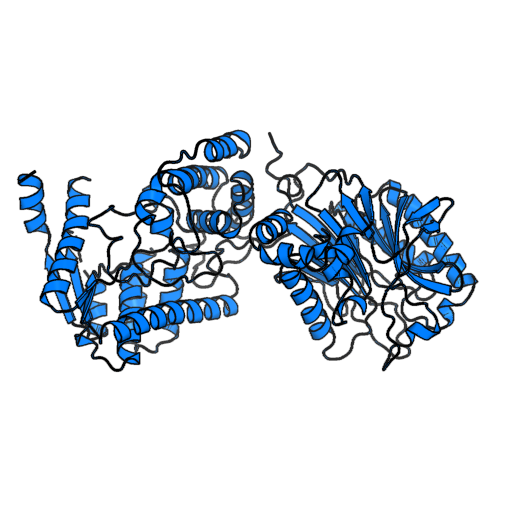VAL A 1 74 ? 0.646 -36.542 23.569 1.00 28.89 73 VAL A N 1
ATOM 543 C CA . VAL A 1 74 ? 1.725 -35.619 23.233 1.00 27.03 73 VAL A CA 1
ATOM 544 C C . VAL A 1 74 ? 1.622 -34.338 24.107 1.00 28.60 73 VAL A C 1
ATOM 545 O O . VAL A 1 74 ? 2.593 -33.878 24.701 1.00 29.52 73 VAL A O 1
ATOM 549 N N . GLU A 1 75 ? 0.443 -33.788 24.217 1.00 26.31 74 GLU A N 1
ATOM 550 C CA . GLU A 1 75 ? 0.289 -32.591 25.062 1.00 25.49 74 GLU A CA 1
ATOM 551 C C . GLU A 1 75 ? 0.701 -32.897 26.522 1.00 29.06 74 GLU A C 1
ATOM 552 O O . GLU A 1 75 ? 1.423 -32.093 27.142 1.00 31.44 74 GLU A O 1
ATOM 558 N N . ASP A 1 76 ? 0.237 -34.032 27.058 1.00 31.14 75 ASP A N 1
ATOM 559 C CA . ASP A 1 76 ? 0.488 -34.331 28.489 1.00 32.87 75 ASP A CA 1
ATOM 560 C C . ASP A 1 76 ? 2.012 -34.500 28.677 1.00 34.53 75 ASP A C 1
ATOM 561 O O . ASP A 1 76 ? 2.599 -33.981 29.630 1.00 31.77 75 ASP A O 1
ATOM 566 N N . ALA A 1 77 ? 2.649 -35.240 27.771 1.00 33.66 76 ALA A N 1
ATOM 567 C CA . ALA A 1 77 ? 4.102 -35.456 27.874 1.00 34.85 76 ALA A CA 1
ATOM 568 C C . ALA A 1 77 ? 4.886 -34.157 27.741 1.00 34.49 76 ALA A C 1
ATOM 569 O O . ALA A 1 77 ? 5.930 -33.945 28.405 1.00 30.32 76 ALA A O 1
ATOM 571 N N . LEU A 1 78 ? 4.460 -33.329 26.791 1.00 32.22 77 LEU A N 1
ATOM 572 C CA . LEU A 1 78 ? 5.138 -32.063 26.556 1.00 31.18 77 LEU A CA 1
ATOM 573 C C . LEU A 1 78 ? 5.114 -31.181 27.832 1.00 30.08 77 LEU A C 1
ATOM 574 O O . LEU A 1 78 ? 6.125 -30.576 28.211 1.00 33.53 77 LEU A O 1
ATOM 579 N N . LEU A 1 79 ? 3.949 -31.088 28.469 1.00 31.55 78 LEU A N 1
ATOM 580 C CA . LEU A 1 79 ? 3.798 -30.228 29.641 1.00 34.06 78 LEU A CA 1
ATOM 581 C C . LEU A 1 79 ? 4.696 -30.740 30.802 1.00 32.26 78 LEU A C 1
ATOM 582 O O . LEU A 1 79 ? 5.340 -29.953 31.556 1.00 32.89 78 LEU A O 1
ATOM 587 N N . ASP A 1 80 ? 4.735 -32.052 30.951 1.00 33.44 79 ASP A N 1
ATOM 588 C CA . ASP A 1 80 ? 5.613 -32.683 31.938 1.00 37.20 79 ASP A CA 1
ATOM 589 C C . ASP A 1 80 ? 7.105 -32.410 31.667 1.00 38.48 79 ASP A C 1
ATOM 590 O O . ASP A 1 80 ? 7.855 -32.139 32.603 1.00 36.71 79 ASP A O 1
ATOM 595 N N . LEU A 1 81 ? 7.544 -32.456 30.409 1.00 34.54 80 LEU A N 1
ATOM 596 C CA . LEU A 1 81 ? 8.927 -32.017 30.095 1.00 37.69 80 LEU A CA 1
ATOM 597 C C . LEU A 1 81 ? 9.143 -30.554 30.452 1.00 36.54 80 LEU A C 1
ATOM 598 O O . LEU A 1 81 ? 10.223 -30.155 30.944 1.00 34.78 80 LEU A O 1
ATOM 603 N N . VAL A 1 82 ? 8.161 -29.735 30.105 1.00 32.22 81 VAL A N 1
ATOM 604 C CA . VAL A 1 82 ? 8.263 -28.325 30.419 1.00 29.28 81 VAL A CA 1
ATOM 605 C C . VAL A 1 82 ? 8.471 -28.144 31.951 1.00 34.49 81 VAL A C 1
ATOM 606 O O . VAL A 1 82 ? 9.338 -27.402 32.362 1.00 32.99 81 VAL A O 1
ATOM 610 N N . THR A 1 83 ? 7.703 -28.836 32.780 1.00 31.63 82 THR A N 1
ATOM 611 C CA . THR A 1 83 ? 7.879 -28.680 34.238 1.00 32.45 82 THR A CA 1
ATOM 612 C C . THR A 1 83 ? 9.276 -29.148 34.631 1.00 36.21 82 THR A C 1
ATOM 613 O O . THR A 1 83 ? 10.002 -28.445 35.358 1.00 33.67 82 THR A O 1
ATOM 617 N N . GLU A 1 84 ? 9.692 -30.303 34.103 1.00 37.30 83 GLU A N 1
ATOM 618 C CA . GLU A 1 84 ? 11.094 -30.777 34.308 1.00 38.29 83 GLU A CA 1
ATOM 619 C C . GLU A 1 84 ? 12.190 -29.741 33.967 1.00 40.29 83 GLU A C 1
ATOM 620 O O . GLU A 1 84 ? 13.149 -29.585 34.709 1.00 39.77 83 GLU A O 1
ATOM 626 N N . SER A 1 85 ? 12.054 -29.028 32.854 1.00 39.64 84 SER A N 1
ATOM 627 C CA . SER A 1 85 ? 13.063 -28.053 32.433 1.00 39.20 84 SER A CA 1
ATOM 628 C C . SER A 1 85 ? 13.342 -26.931 33.448 1.00 38.58 84 SER A C 1
ATOM 629 O O . SER A 1 85 ? 14.386 -26.239 33.362 1.00 37.67 84 SER A O 1
ATOM 632 N N . ALA A 1 86 ? 12.405 -26.694 34.376 1.00 36.54 85 ALA A N 1
ATOM 633 C CA . ALA A 1 86 ? 12.682 -25.718 35.438 1.00 39.04 85 ALA A CA 1
ATOM 634 C C . ALA A 1 86 ? 14.097 -25.904 35.995 1.00 35.74 85 ALA A C 1
ATOM 635 O O . ALA A 1 86 ? 14.734 -24.944 36.352 1.00 36.71 85 ALA A O 1
ATOM 637 N N . ASP A 1 87 ? 14.548 -27.163 36.112 1.00 37.28 86 ASP A N 1
ATOM 638 C CA . ASP A 1 87 ? 15.848 -27.473 36.720 1.00 42.16 86 ASP A CA 1
ATOM 639 C C . ASP A 1 87 ? 16.959 -27.820 35.706 1.00 39.95 86 ASP A C 1
ATOM 640 O O . ASP A 1 87 ? 17.953 -28.414 36.063 1.00 38.21 86 ASP A O 1
ATOM 645 N N . LEU A 1 88 ? 16.784 -27.496 34.440 1.00 34.41 87 LEU A N 1
ATOM 646 C CA . LEU A 1 88 ? 17.819 -27.871 33.474 1.00 31.19 87 LEU A CA 1
ATOM 647 C C . LEU A 1 88 ? 18.375 -26.593 32.843 1.00 31.87 87 LEU A C 1
ATOM 648 O O . LEU A 1 88 ? 17.604 -25.678 32.515 1.00 30.61 87 LEU A O 1
ATOM 653 N N . LEU A 1 89 ? 19.700 -26.568 32.661 1.00 29.91 88 LEU A N 1
ATOM 654 C CA . LEU A 1 89 ? 20.440 -25.481 32.006 1.00 31.85 88 LEU A CA 1
ATOM 655 C C . LEU A 1 89 ? 20.057 -25.268 30.516 1.00 29.18 88 LEU A C 1
ATOM 656 O O . LEU A 1 89 ? 19.730 -24.148 30.118 1.00 31.13 88 LEU A O 1
ATOM 661 N N . PRO A 1 90 ? 20.084 -26.323 29.702 1.00 28.82 89 PRO A N 1
ATOM 662 C CA . PRO A 1 90 ? 19.923 -26.033 28.258 1.00 33.39 89 PRO A CA 1
ATOM 663 C C . PRO A 1 90 ? 18.530 -25.663 27.804 1.00 33.26 89 PRO A C 1
ATOM 664 O O . PRO A 1 90 ? 17.506 -26.107 28.343 1.00 31.52 89 PRO A O 1
ATOM 668 N N . VAL A 1 91 ? 18.490 -24.842 26.758 1.00 29.49 90 VAL A N 1
ATOM 669 C CA . VAL A 1 91 ? 17.259 -24.685 26.008 1.00 28.33 90 VAL A CA 1
ATOM 670 C C . VAL A 1 91 ? 17.048 -26.063 25.369 1.00 26.40 90 VAL A C 1
ATOM 671 O O . VAL A 1 91 ? 17.961 -26.568 24.766 1.00 28.25 90 VAL A O 1
ATOM 675 N N . LEU A 1 92 ? 15.853 -26.632 25.443 1.00 26.58 91 LEU A N 1
ATOM 676 C CA . LEU A 1 92 ? 15.564 -27.905 24.780 1.00 29.19 91 LEU A CA 1
ATOM 677 C C . LEU A 1 92 ? 14.726 -27.582 23.529 1.00 32.38 91 LEU A C 1
ATOM 678 O O . LEU A 1 92 ? 13.822 -26.768 23.606 1.00 31.33 91 LEU A O 1
ATOM 683 N N . VAL A 1 93 ? 14.985 -28.263 22.423 1.00 30.46 92 VAL A N 1
ATOM 684 C CA . VAL A 1 93 ? 14.174 -28.059 21.231 1.00 28.49 92 VAL A CA 1
ATOM 685 C C . VAL A 1 93 ? 13.643 -29.460 20.922 1.00 29.50 92 VAL A C 1
ATOM 686 O O . VAL A 1 93 ? 14.404 -30.305 20.499 1.00 26.80 92 VAL A O 1
ATOM 690 N N . VAL A 1 94 ? 12.339 -29.673 21.138 1.00 26.97 93 VAL A N 1
ATOM 691 C CA . VAL A 1 94 ? 11.726 -30.978 21.120 1.00 29.09 93 VAL A CA 1
ATOM 692 C C . VAL A 1 94 ? 10.576 -30.971 20.084 1.00 26.92 93 VAL A C 1
ATOM 693 O O . VAL A 1 94 ? 9.813 -30.048 20.050 1.00 27.81 93 VAL A O 1
ATOM 697 N N . GLY A 1 95 ? 10.503 -31.975 19.227 1.00 27.74 94 GLY A N 1
ATOM 698 C CA . GLY A 1 95 ? 9.509 -32.030 18.165 1.00 26.61 94 GLY A CA 1
ATOM 699 C C . GLY A 1 95 ? 8.204 -32.592 18.692 1.00 26.62 94 GLY A C 1
ATOM 700 O O . GLY A 1 95 ? 8.193 -33.408 19.612 1.00 27.59 94 GLY A O 1
ATOM 701 N N . ALA A 1 96 ? 7.080 -32.119 18.148 1.00 24.80 95 ALA A N 1
ATOM 702 C CA . ALA A 1 96 ? 5.748 -32.581 18.582 1.00 29.74 95 ALA A CA 1
ATOM 703 C C . ALA A 1 96 ? 4.760 -32.244 17.475 1.00 28.35 95 ALA A C 1
ATOM 704 O O . ALA A 1 96 ? 4.812 -31.143 16.928 1.00 26.95 95 ALA A O 1
ATOM 706 N N . PRO A 1 97 ? 3.814 -33.162 17.186 1.00 31.23 96 PRO A N 1
ATOM 707 C CA . PRO A 1 97 ? 2.645 -32.702 16.433 1.00 26.72 96 PRO A CA 1
ATOM 708 C C . PRO A 1 97 ? 1.659 -31.982 17.377 1.00 29.05 96 PRO A C 1
ATOM 709 O O . PRO A 1 97 ? 1.193 -32.574 18.367 1.00 28.44 96 PRO A O 1
ATOM 713 N N . LEU A 1 98 ? 1.332 -30.726 17.072 1.00 28.25 97 LEU A N 1
ATOM 714 C CA . LEU A 1 98 ? 0.444 -29.928 17.951 1.00 28.20 97 LEU A CA 1
ATOM 715 C C . LEU A 1 98 ? -0.729 -29.356 17.168 1.00 31.00 97 LEU A C 1
ATOM 716 O O . LEU A 1 98 ? -0.560 -28.986 15.992 1.00 27.54 97 LEU A O 1
ATOM 721 N N . ARG A 1 99 ? -1.911 -29.349 17.807 1.00 25.91 98 ARG A N 1
ATOM 722 C CA . ARG A 1 99 ? -3.101 -28.732 17.236 1.00 27.32 98 ARG A CA 1
ATOM 723 C C . ARG A 1 99 ? -2.994 -27.224 17.242 1.00 30.38 98 ARG A C 1
ATOM 724 O O . ARG A 1 99 ? -2.618 -26.624 18.256 1.00 28.25 98 ARG A O 1
ATOM 732 N N . HIS A 1 100 ? -3.341 -26.573 16.133 1.00 27.29 99 HIS A N 1
ATOM 733 C CA . HIS A 1 100 ? -3.489 -25.131 16.175 1.00 28.78 99 HIS A CA 1
ATOM 734 C C . HIS A 1 100 ? -4.518 -24.786 15.094 1.00 32.56 99 HIS A C 1
ATOM 735 O O . HIS A 1 100 ? -4.416 -25.268 13.947 1.00 27.41 99 HIS A O 1
ATOM 742 N N . ARG A 1 101 ? -5.504 -23.973 15.473 1.00 30.80 100 ARG A N 1
ATOM 743 C CA . ARG A 1 101 ? -6.622 -23.617 14.594 1.00 32.78 100 ARG A CA 1
ATOM 744 C C . ARG A 1 101 ? -7.292 -24.865 14.024 1.00 33.30 100 ARG A C 1
ATOM 745 O O . ARG A 1 101 ? -7.933 -25.589 14.753 1.00 28.20 100 ARG A O 1
ATOM 753 N N . HIS A 1 102 ? -7.152 -25.123 12.717 1.00 25.91 101 HIS A N 1
ATOM 754 C CA . HIS A 1 102 ? -7.857 -26.293 12.135 1.00 25.77 101 HIS A CA 1
ATOM 755 C C . HIS A 1 102 ? -7.121 -27.595 12.107 1.00 25.23 101 HIS A C 1
ATOM 756 O O . HIS A 1 102 ? -7.753 -28.648 11.954 1.00 29.51 101 HIS A O 1
ATOM 763 N N . ARG A 1 103 ? -5.802 -27.543 12.216 1.00 23.73 102 ARG A N 1
ATOM 764 C CA . ARG A 1 103 ? -4.967 -28.666 11.843 1.00 26.49 102 ARG A CA 1
ATOM 765 C C . ARG A 1 103 ? -3.906 -29.023 12.881 1.00 27.30 102 ARG A C 1
ATOM 766 O O . ARG A 1 103 ? -3.755 -28.315 13.870 1.00 28.28 102 ARG A O 1
ATOM 774 N N . ILE A 1 104 ? -3.173 -30.131 12.672 1.00 24.17 103 ILE A N 1
ATOM 775 C CA . ILE A 1 104 ? -1.927 -30.263 13.428 1.00 27.02 103 ILE A CA 1
ATOM 776 C C . ILE A 1 104 ? -0.815 -29.815 12.578 1.00 28.30 103 ILE A C 1
ATOM 777 O O . ILE A 1 104 ? -0.858 -29.928 11.329 1.00 27.01 103 ILE A O 1
ATOM 782 N N . TYR A 1 105 ? 0.192 -29.305 13.269 1.00 24.31 104 TYR A N 1
ATOM 783 C CA . TYR A 1 105 ? 1.419 -28.793 12.665 1.00 26.00 104 TYR A CA 1
ATOM 784 C C . TYR A 1 105 ? 2.553 -29.677 13.138 1.00 30.32 104 TYR A C 1
ATOM 785 O O . TYR A 1 105 ? 2.511 -30.222 14.237 1.00 28.62 104 TYR A O 1
ATOM 794 N N . ASN A 1 106 ? 3.580 -29.807 12.300 1.00 28.33 105 ASN A N 1
ATOM 795 C CA . ASN A 1 106 ? 4.796 -30.504 12.643 1.00 27.47 105 ASN A CA 1
ATOM 796 C C . ASN A 1 106 ? 5.670 -29.483 13.357 1.00 29.68 105 ASN A C 1
ATOM 797 O O . ASN A 1 106 ? 6.161 -28.567 12.697 1.00 29.46 105 ASN A O 1
ATOM 802 N N . THR A 1 107 ? 5.843 -29.562 14.693 1.00 26.32 106 THR A N 1
ATOM 803 C CA . THR A 1 107 ? 6.448 -28.395 15.391 1.00 23.66 106 THR A CA 1
ATOM 804 C C . THR A 1 107 ? 7.742 -28.725 16.135 1.00 26.90 106 THR A C 1
ATOM 805 O O . THR A 1 107 ? 8.004 -29.901 16.449 1.00 27.03 106 THR A O 1
ATOM 809 N N . ALA A 1 108 ? 8.528 -27.668 16.390 1.00 25.59 107 ALA A N 1
ATOM 810 C CA . ALA A 1 108 ? 9.606 -27.742 17.343 1.00 25.98 107 ALA A CA 1
ATOM 811 C C . ALA A 1 108 ? 9.215 -26.889 18.506 1.00 28.20 107 ALA A C 1
ATOM 812 O O . ALA A 1 108 ? 8.940 -25.692 18.339 1.00 28.89 107 ALA A O 1
ATOM 814 N N . VAL A 1 109 ? 9.244 -27.469 19.691 1.00 28.01 108 VAL A N 1
ATOM 815 C CA . VAL A 1 109 ? 8.850 -26.678 20.868 1.00 27.19 108 VAL A CA 1
ATOM 816 C C . VAL A 1 109 ? 10.130 -26.244 21.584 1.00 28.81 108 VAL A C 1
ATOM 817 O O . VAL A 1 109 ? 10.992 -27.080 21.894 1.00 29.06 108 VAL A O 1
ATOM 821 N N . VAL A 1 110 ? 10.278 -24.957 21.859 1.00 25.82 109 VAL A N 1
ATOM 822 C CA . VAL A 1 110 ? 11.557 -24.486 22.381 1.00 27.19 109 VAL A CA 1
ATOM 823 C C . VAL A 1 110 ? 11.324 -24.226 23.871 1.00 30.91 109 VAL A C 1
ATOM 824 O O . VAL A 1 110 ? 10.479 -23.434 24.215 1.00 30.30 109 VAL A O 1
ATOM 828 N N . ILE A 1 111 ? 12.065 -24.926 24.735 1.00 27.72 110 ILE A N 1
ATOM 829 C CA . ILE A 1 111 ? 11.671 -25.012 26.133 1.00 28.98 110 ILE A CA 1
ATOM 830 C C . ILE A 1 111 ? 12.835 -24.498 26.911 1.00 29.18 110 ILE A C 1
ATOM 831 O O . ILE A 1 111 ? 13.939 -24.865 26.604 1.00 27.42 110 ILE A O 1
ATOM 836 N N . HIS A 1 112 ? 12.612 -23.689 27.948 1.00 29.84 111 HIS A N 1
ATOM 837 C CA . HIS A 1 112 ? 13.737 -23.252 28.750 1.00 30.11 111 HIS A CA 1
ATOM 838 C C . HIS A 1 112 ? 13.324 -22.941 30.199 1.00 27.00 111 HIS A C 1
ATOM 839 O O . HIS A 1 112 ? 12.477 -22.085 30.426 1.00 26.34 111 HIS A O 1
ATOM 846 N N . ARG A 1 113 ? 13.957 -23.579 31.166 1.00 30.31 112 ARG A N 1
ATOM 847 C CA . ARG A 1 113 ? 13.744 -23.203 32.572 1.00 29.04 112 ARG A CA 1
ATOM 848 C C . ARG A 1 113 ? 12.264 -23.109 32.938 1.00 32.61 112 ARG A C 1
ATOM 849 O O . ARG A 1 113 ? 11.827 -22.149 33.537 1.00 34.42 112 ARG A O 1
ATOM 857 N N . GLY A 1 114 ? 11.496 -24.127 32.599 1.00 31.47 113 GLY A N 1
ATOM 858 C CA . GLY A 1 114 ? 10.121 -24.176 33.084 1.00 33.21 113 GLY A CA 1
ATOM 859 C C . GLY A 1 114 ? 9.108 -23.453 32.226 1.00 33.77 113 GLY A C 1
ATOM 860 O O . GLY A 1 114 ? 7.935 -23.393 32.606 1.00 33.56 113 GLY A O 1
ATOM 861 N N . ALA A 1 115 ? 9.523 -22.891 31.093 1.00 31.28 114 ALA A N 1
ATOM 862 C CA . ALA A 1 115 ? 8.557 -22.156 30.236 1.00 29.57 114 ALA A CA 1
ATOM 863 C C . ALA A 1 115 ? 8.723 -22.568 28.781 1.00 31.49 114 ALA A C 1
ATOM 864 O O . ALA A 1 115 ? 9.791 -23.033 28.392 1.00 30.39 114 ALA A O 1
ATOM 866 N N . VAL A 1 116 ? 7.693 -22.361 27.969 1.00 30.02 115 VAL A N 1
ATOM 867 C CA . VAL A 1 116 ? 7.855 -22.586 26.531 1.00 32.44 115 VAL A CA 1
ATOM 868 C C . VAL A 1 116 ? 8.180 -21.213 25.928 1.00 33.63 115 VAL A C 1
ATOM 869 O O . VAL A 1 116 ? 7.409 -20.303 26.046 1.00 32.39 115 VAL A O 1
ATOM 873 N N . LEU A 1 117 ? 9.323 -21.077 25.273 1.00 29.32 116 LEU A N 1
ATOM 874 C CA . LEU A 1 117 ? 9.683 -19.796 24.690 1.00 27.68 116 LEU A CA 1
ATOM 875 C C . LEU A 1 117 ? 8.919 -19.598 23.362 1.00 31.83 116 LEU A C 1
ATOM 876 O O . LEU A 1 117 ? 8.671 -18.483 22.965 1.00 29.99 116 LEU A O 1
ATOM 881 N N . GLY A 1 118 ? 8.672 -20.664 22.624 1.00 28.80 117 GLY A N 1
ATOM 882 C CA . GLY A 1 118 ? 8.070 -20.475 21.306 1.00 30.42 117 GLY A CA 1
ATOM 883 C C . GLY A 1 118 ? 7.799 -21.834 20.656 1.00 29.96 117 GLY A C 1
ATOM 884 O O . GLY A 1 118 ? 8.342 -22.853 21.076 1.00 29.18 117 GLY A O 1
ATOM 885 N N . VAL A 1 119 ? 6.934 -21.847 19.644 1.00 27.47 118 VAL A N 1
ATOM 886 C CA . VAL A 1 119 ? 6.648 -23.098 18.949 1.00 27.29 118 VAL A CA 1
ATOM 887 C C . VAL A 1 119 ? 6.856 -22.816 17.473 1.00 29.02 118 VAL A C 1
ATOM 888 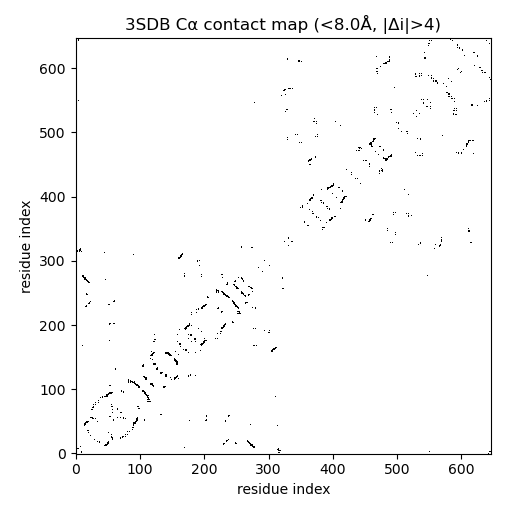O O . VAL A 1 119 ? 6.293 -21.861 16.956 1.00 27.74 118 VAL A O 1
ATOM 892 N N . VAL A 1 120 ? 7.667 -23.621 16.793 1.00 28.59 119 VAL A N 1
ATOM 893 C CA . VAL A 1 120 ? 8.050 -23.296 15.430 1.00 23.29 119 VAL A CA 1
ATOM 894 C C . VAL A 1 120 ? 7.512 -24.432 14.523 1.00 26.62 119 VAL A C 1
ATOM 895 O O . VAL A 1 120 ? 7.940 -25.578 14.649 1.00 26.95 119 VAL A O 1
ATOM 899 N N . PRO A 1 121 ? 6.567 -24.125 13.619 1.00 27.14 120 PRO A N 1
ATOM 900 C CA . PRO A 1 121 ? 6.076 -25.146 12.698 1.00 23.37 120 PRO A CA 1
ATOM 901 C C . PRO A 1 121 ? 7.023 -25.325 11.501 1.00 27.46 120 PRO A C 1
ATOM 902 O O . PRO A 1 121 ? 7.619 -24.371 11.067 1.00 28.86 120 PRO A O 1
ATOM 906 N N . LYS A 1 122 ? 7.076 -26.524 10.958 1.00 28.53 121 LYS A N 1
ATOM 907 C CA . LYS A 1 122 ? 7.799 -26.806 9.747 1.00 24.38 121 LYS A CA 1
ATOM 908 C C . LYS A 1 122 ? 7.164 -26.036 8.613 1.00 24.11 121 LYS A C 1
ATOM 909 O O . LYS A 1 122 ? 5.941 -25.948 8.533 1.00 27.04 121 LYS A O 1
ATOM 915 N N . SER A 1 123 ? 7.975 -25.480 7.729 1.00 27.29 122 SER A N 1
ATOM 916 C CA . SER A 1 123 ? 7.409 -24.637 6.687 1.00 29.35 122 SER A CA 1
ATOM 917 C C . SER A 1 123 ? 7.001 -25.436 5.463 1.00 29.39 122 SER A C 1
ATOM 918 O O . SER A 1 123 ? 5.992 -25.134 4.825 1.00 30.36 122 SER A O 1
ATOM 921 N N . TYR A 1 124 ? 7.840 -26.407 5.070 1.00 25.74 123 TYR A N 1
ATOM 922 C CA . TYR A 1 124 ? 7.618 -27.151 3.817 1.00 29.09 123 TYR A CA 1
ATOM 923 C C . TYR A 1 124 ? 7.500 -28.637 4.143 1.00 27.12 123 TYR A C 1
ATOM 924 O O . TYR A 1 124 ? 8.418 -29.214 4.712 1.00 25.86 123 TYR A O 1
ATOM 933 N N . LEU A 1 125 ? 6.368 -29.232 3.783 1.00 26.97 124 LEU A N 1
ATOM 934 C CA . LEU A 1 125 ? 6.059 -30.602 4.145 1.00 28.15 124 LEU A CA 1
ATOM 935 C C . LEU A 1 125 ? 6.143 -31.458 2.886 1.00 27.27 124 LEU A C 1
ATOM 936 O O . LEU A 1 125 ? 5.246 -31.407 2.046 1.00 27.45 124 LEU A O 1
ATOM 941 N N . PRO A 1 126 ? 7.178 -32.252 2.779 1.00 28.53 125 PRO A N 1
ATOM 942 C CA . PRO A 1 126 ? 7.281 -32.993 1.503 1.00 26.86 125 PRO A CA 1
ATOM 943 C C . PRO A 1 126 ? 6.183 -34.040 1.335 1.00 29.04 125 PRO A C 1
ATOM 944 O O . PRO A 1 126 ? 5.800 -34.763 2.291 1.00 25.67 125 PRO A O 1
ATOM 948 N N . THR A 1 127 ? 5.645 -34.108 0.115 1.00 23.52 126 THR A N 1
ATOM 949 C CA . THR A 1 127 ? 4.662 -35.126 -0.203 1.00 23.89 126 THR A CA 1
ATOM 950 C C . THR A 1 127 ? 5.042 -35.668 -1.608 1.00 28.69 126 THR A C 1
ATOM 951 O O . THR A 1 127 ? 4.482 -35.242 -2.644 1.00 28.79 126 THR A O 1
ATOM 955 N N . TYR A 1 128 ? 6.036 -36.537 -1.624 1.00 26.65 127 TYR A N 1
ATOM 956 C CA . TYR A 1 128 ? 6.615 -37.114 -2.829 1.00 32.58 127 TYR A CA 1
ATOM 957 C C . TYR A 1 128 ? 7.478 -38.303 -2.386 1.00 30.87 127 TYR A C 1
ATOM 958 O O . TYR A 1 128 ? 7.877 -38.367 -1.192 1.00 29.05 127 TYR A O 1
ATOM 967 N N . ARG A 1 129 ? 7.757 -39.213 -3.323 1.00 25.73 128 ARG A N 1
ATOM 968 C CA . ARG A 1 129 ? 8.563 -40.390 -3.028 1.00 26.10 128 ARG A CA 1
ATOM 969 C C . ARG A 1 129 ? 8.123 -40.925 -1.660 1.00 28.67 128 ARG A C 1
ATOM 970 O O . ARG A 1 129 ? 7.002 -41.390 -1.536 1.00 28.22 128 ARG A O 1
ATOM 978 N N . GLU A 1 130 ? 8.998 -40.967 -0.644 1.00 29.36 129 GLU A N 1
ATOM 979 C CA . GLU A 1 130 ? 8.591 -41.741 0.565 1.00 29.31 129 GLU A CA 1
ATOM 980 C C . GLU A 1 130 ? 7.844 -40.876 1.583 1.00 30.71 129 GLU A C 1
ATOM 981 O O . GLU A 1 130 ? 7.382 -41.378 2.634 1.00 32.76 129 GLU A O 1
ATOM 987 N N . PHE A 1 131 ? 7.663 -39.586 1.260 1.00 24.94 130 PHE A N 1
ATOM 988 C CA . PHE A 1 131 ? 7.100 -38.620 2.177 1.00 27.32 130 PHE A CA 1
ATOM 989 C C . PHE A 1 131 ? 5.636 -38.327 1.869 1.00 27.86 130 PHE A C 1
ATOM 990 O O . PHE A 1 131 ? 5.258 -38.104 0.692 1.00 28.62 130 PHE A O 1
ATOM 998 N N . TYR A 1 132 ? 4.819 -38.288 2.918 1.00 25.06 131 TYR A N 1
ATOM 999 C CA . TYR A 1 132 ? 3.371 -38.113 2.761 1.00 25.98 131 TYR A CA 1
ATOM 1000 C C . TYR A 1 132 ? 2.840 -37.030 3.720 1.00 28.17 131 TYR A C 1
ATOM 1001 O O . TYR A 1 132 ? 1.711 -37.128 4.167 1.00 30.09 131 TYR A O 1
ATOM 1010 N N . GLU A 1 133 ? 3.673 -36.053 4.045 1.00 29.14 132 GLU A N 1
ATOM 1011 C CA . GLU A 1 133 ? 3.443 -35.209 5.231 1.00 28.22 132 GLU A CA 1
ATOM 1012 C C . GLU A 1 133 ? 2.218 -34.305 5.121 1.00 30.90 132 GLU A C 1
ATOM 1013 O O . GLU A 1 133 ? 1.555 -34.013 6.132 1.00 29.25 132 GLU A O 1
ATOM 1019 N N . ARG A 1 134 ? 1.935 -33.806 3.917 1.00 26.49 133 ARG A N 1
ATOM 1020 C CA . ARG A 1 134 ? 0.769 -32.881 3.774 1.00 26.39 133 ARG A CA 1
ATOM 1021 C C . ARG A 1 134 ? -0.541 -33.643 4.011 1.00 27.83 133 ARG A C 1
ATOM 1022 O O . ARG A 1 134 ? -1.599 -33.058 4.134 1.00 27.22 133 ARG A O 1
ATOM 1030 N N . ARG A 1 135 ? -0.488 -34.970 4.071 1.00 24.73 134 ARG A N 1
ATOM 1031 C CA . ARG A 1 135 ? -1.710 -35.657 4.329 1.00 23.97 134 ARG A CA 1
ATOM 1032 C C . ARG A 1 135 ? -2.160 -35.442 5.794 1.00 25.49 134 ARG A C 1
ATOM 1033 O O . ARG A 1 135 ? -3.378 -35.349 6.030 1.00 30.86 134 ARG A O 1
ATOM 1041 N N . GLN A 1 136 ? -1.217 -35.483 6.737 1.00 24.88 135 GLN A N 1
ATOM 1042 C CA . GLN A 1 136 ? -1.603 -35.378 8.168 1.00 26.30 135 GLN A CA 1
ATOM 1043 C C . GLN A 1 136 ? -1.394 -33.959 8.716 1.00 27.95 135 GLN A C 1
ATOM 1044 O O . GLN A 1 136 ? -2.044 -33.562 9.673 1.00 30.42 135 GLN A O 1
ATOM 1050 N N . MET A 1 137 ? -0.490 -33.195 8.119 1.00 27.65 136 MET A N 1
ATOM 1051 C CA . MET A 1 137 ? -0.027 -31.961 8.763 1.00 26.74 136 MET A CA 1
ATOM 1052 C C . MET A 1 137 ? -0.085 -30.754 7.870 1.00 30.95 136 MET A C 1
ATOM 1053 O O . MET A 1 137 ? 0.131 -30.871 6.675 1.00 26.87 136 MET A O 1
ATOM 1058 N N . ALA A 1 138 ? -0.335 -29.595 8.479 1.00 26.96 137 ALA A N 1
ATOM 1059 C CA . ALA A 1 138 ? -0.441 -28.304 7.759 1.00 26.99 137 ALA A CA 1
ATOM 1060 C C . ALA A 1 138 ? 0.927 -27.606 7.596 1.00 26.43 137 ALA A C 1
ATOM 1061 O O . ALA A 1 138 ? 1.788 -27.707 8.454 1.00 31.05 137 ALA A O 1
ATOM 1063 N N . PRO A 1 139 ? 1.128 -26.887 6.480 1.00 27.02 138 PRO A N 1
ATOM 1064 C CA . PRO A 1 139 ? 2.401 -26.130 6.323 1.00 27.48 138 PRO A CA 1
ATOM 1065 C C . PRO A 1 139 ? 2.432 -24.954 7.309 1.00 26.41 138 PRO A C 1
ATOM 1066 O O . PRO A 1 139 ? 1.409 -24.324 7.461 1.00 25.30 138 PRO A O 1
ATOM 1070 N N . GLY A 1 140 ? 3.587 -24.606 7.870 1.00 26.61 139 GLY A N 1
ATOM 1071 C CA . GLY A 1 140 ? 3.678 -23.511 8.818 1.00 26.85 139 GLY A CA 1
ATOM 1072 C C . GLY A 1 140 ? 4.170 -22.224 8.151 1.00 32.48 139 GLY A C 1
ATOM 1073 O O . GLY A 1 140 ? 4.248 -21.203 8.802 1.00 31.42 139 GLY A O 1
ATOM 1074 N N . ASP A 1 141 ? 4.501 -22.243 6.853 1.00 28.03 140 ASP A N 1
ATOM 1075 C CA . ASP A 1 141 ? 5.114 -21.032 6.283 1.00 30.37 140 ASP A CA 1
ATOM 1076 C C . ASP A 1 141 ? 4.121 -19.907 6.335 1.00 37.54 140 ASP A C 1
ATOM 1077 O O . ASP A 1 141 ? 2.934 -20.091 6.063 1.00 38.37 140 ASP A O 1
ATOM 1082 N N . GLY A 1 142 ? 4.555 -18.725 6.717 1.00 43.74 141 GLY A N 1
ATOM 1083 C CA . GLY A 1 142 ? 3.586 -17.646 6.780 1.00 42.59 141 GLY A CA 1
ATOM 1084 C C . GLY A 1 142 ? 2.626 -17.673 7.974 1.00 43.01 141 GLY A C 1
ATOM 1085 O O . GLY A 1 142 ? 1.736 -16.837 8.060 1.00 42.50 141 GLY A O 1
ATOM 1086 N N . GLU A 1 143 ? 2.784 -18.599 8.909 1.00 36.08 142 GLU A N 1
ATOM 1087 C CA . GLU A 1 143 ? 1.877 -18.574 10.100 1.00 32.11 142 GLU A CA 1
ATOM 1088 C C . GLU A 1 143 ? 2.567 -17.734 11.236 1.00 34.25 142 GLU A C 1
ATOM 1089 O O . GLU A 1 143 ? 3.773 -17.847 11.447 1.00 39.33 142 GLU A O 1
ATOM 1095 N N . ARG A 1 144 ? 1.823 -16.914 11.954 1.00 30.99 143 ARG A N 1
ATOM 1096 C CA . ARG A 1 144 ? 2.407 -16.063 13.006 1.00 37.40 143 ARG A CA 1
ATOM 1097 C C . ARG A 1 144 ? 1.501 -16.144 14.233 1.00 37.72 143 ARG A C 1
ATOM 1098 O O . ARG A 1 144 ? 0.718 -17.050 14.342 1.00 36.85 143 ARG A O 1
ATOM 1106 N N . GLY A 1 145 ? 1.553 -15.158 15.118 1.00 34.61 144 GLY A N 1
ATOM 1107 C CA . GLY A 1 145 ? 0.585 -15.174 16.220 1.00 35.94 144 GLY A CA 1
ATOM 1108 C C . GLY A 1 145 ? 1.063 -16.044 17.376 1.00 34.69 144 GLY A C 1
ATOM 1109 O O . GLY A 1 145 ? 2.245 -16.210 17.586 1.00 33.23 144 GLY A O 1
ATOM 1110 N N . THR A 1 146 ? 0.136 -16.578 18.146 1.00 35.22 145 THR A N 1
ATOM 1111 C CA . THR A 1 146 ? 0.510 -17.305 19.333 1.00 34.54 145 THR A CA 1
ATOM 1112 C C . THR A 1 146 ? -0.247 -18.609 19.293 1.00 40.03 145 THR A C 1
ATOM 1113 O O . THR A 1 146 ? -1.243 -18.743 18.547 1.00 36.58 145 THR A O 1
ATOM 1117 N N . ILE A 1 147 ? 0.267 -19.581 20.054 1.00 37.21 146 ILE A N 1
ATOM 1118 C CA . ILE A 1 147 ? -0.366 -20.859 20.276 1.00 36.16 146 ILE A CA 1
ATOM 1119 C C . ILE A 1 147 ? -0.553 -21.021 21.783 1.00 39.94 146 ILE A C 1
ATOM 1120 O O . ILE A 1 147 ? 0.269 -20.547 22.584 1.00 37.13 146 ILE A O 1
ATOM 1125 N N . ARG A 1 148 ? -1.667 -21.625 22.174 1.00 40.17 147 ARG A N 1
ATOM 1126 C CA . ARG A 1 148 ? -1.977 -21.818 23.594 1.00 43.79 147 ARG A CA 1
ATOM 1127 C C . ARG A 1 148 ? -1.397 -23.150 24.039 1.00 44.26 147 ARG A C 1
ATOM 1128 O O . ARG A 1 148 ? -1.790 -24.211 23.497 1.00 43.26 147 ARG A O 1
ATOM 1136 N N . ILE A 1 149 ? -0.440 -23.097 24.970 1.00 43.43 148 ILE A N 1
ATOM 1137 C CA . ILE A 1 149 ? 0.170 -24.301 25.564 1.00 44.89 148 ILE A CA 1
ATOM 1138 C C . ILE A 1 149 ? 0.160 -24.163 27.091 1.00 46.38 148 ILE A C 1
ATOM 1139 O O . ILE A 1 149 ? 0.644 -23.164 27.622 1.00 47.45 148 ILE A O 1
ATOM 1144 N N . GLY A 1 150 ? -0.356 -25.163 27.790 1.00 48.34 149 GLY A N 1
ATOM 1145 C CA . GLY A 1 150 ? -0.376 -25.153 29.243 1.00 52.63 149 GLY A CA 1
ATOM 1146 C C . GLY A 1 150 ? -0.800 -23.857 29.938 1.00 57.44 149 GLY A C 1
ATOM 1147 O O . GLY A 1 150 ? -0.168 -23.430 30.917 1.00 61.81 149 GLY A O 1
ATOM 1148 N N . GLY A 1 151 ? -1.857 -23.220 29.458 1.00 56.34 150 GLY A N 1
ATOM 1149 C CA . GLY A 1 151 ? -2.350 -22.018 30.127 1.00 58.03 150 GLY A CA 1
ATOM 1150 C C . GLY A 1 151 ? -1.619 -20.726 29.761 1.00 55.61 150 GLY A C 1
ATOM 1151 O O . GLY A 1 151 ? -1.871 -19.654 30.348 1.00 57.24 150 GLY A O 1
ATOM 1152 N N . ALA A 1 152 ? -0.703 -20.809 28.795 1.00 48.32 151 ALA A N 1
ATOM 1153 C CA . ALA A 1 152 ? 0.027 -19.611 28.343 1.00 48.54 151 ALA A CA 1
ATOM 1154 C C . ALA A 1 152 ? -0.101 -19.445 26.832 1.00 49.05 151 ALA A C 1
ATOM 1155 O O . ALA A 1 152 ? -0.146 -20.433 26.071 1.00 49.13 151 ALA A O 1
ATOM 1157 N N . ASP A 1 153 ? -0.141 -18.198 26.384 1.00 44.89 152 ASP A N 1
ATOM 1158 C CA . ASP A 1 153 ? -0.102 -17.956 24.964 1.00 44.41 152 ASP A CA 1
ATOM 1159 C C . ASP A 1 153 ? 1.335 -17.715 24.669 1.00 42.49 152 ASP A C 1
ATOM 1160 O O . ASP A 1 153 ? 1.946 -16.829 25.249 1.00 45.08 152 ASP A O 1
ATOM 1165 N N . VAL A 1 154 ? 1.900 -18.529 23.792 1.00 36.07 153 VAL A N 1
ATOM 1166 C CA . VAL A 1 154 ? 3.304 -18.339 23.471 1.00 35.56 153 VAL A CA 1
ATOM 1167 C C . VAL A 1 154 ? 3.438 -18.135 21.978 1.00 34.62 153 VAL A C 1
ATOM 1168 O O . VAL A 1 154 ? 2.567 -18.526 21.190 1.00 32.71 153 VAL A O 1
ATOM 1172 N N . ALA A 1 155 ? 4.534 -17.518 21.597 1.00 33.19 154 ALA A N 1
ATOM 1173 C CA . ALA A 1 155 ? 4.809 -17.164 20.215 1.00 34.34 154 ALA A CA 1
ATOM 1174 C C . ALA A 1 155 ? 4.804 -18.406 19.311 1.00 34.07 154 ALA A C 1
ATOM 1175 O O . ALA A 1 155 ? 5.333 -19.452 19.668 1.00 30.05 154 ALA A O 1
ATOM 1177 N N . PHE A 1 156 ? 4.214 -18.265 18.129 1.00 29.63 155 PHE A N 1
ATOM 1178 C CA . PHE A 1 156 ? 4.156 -19.412 17.214 1.00 29.09 155 PHE A CA 1
ATOM 1179 C C . PHE A 1 156 ? 4.488 -18.926 15.834 1.00 30.45 155 PHE A C 1
ATOM 1180 O O . PHE A 1 156 ? 3.968 -17.895 15.397 1.00 30.76 155 PHE A O 1
ATOM 1188 N N . GLY A 1 157 ? 5.328 -19.632 15.097 1.00 31.41 156 GLY A N 1
ATOM 1189 C CA . GLY A 1 157 ? 5.546 -19.175 13.728 1.00 29.61 156 GLY A CA 1
ATOM 1190 C C . GLY A 1 157 ? 6.936 -19.394 13.257 1.00 30.16 156 GLY A C 1
ATOM 1191 O O . GLY A 1 157 ? 7.791 -19.908 14.000 1.00 28.09 156 GLY A O 1
ATOM 1192 N N . THR A 1 158 ? 7.171 -19.023 11.997 1.00 30.47 157 THR A N 1
ATOM 1193 C CA . THR A 1 158 ? 8.431 -19.253 11.356 1.00 30.35 157 THR A CA 1
ATOM 1194 C C . THR A 1 158 ? 9.036 -17.835 11.191 1.00 53.97 157 THR A C 1
ATOM 1195 O O . THR A 1 158 ? 9.396 -17.406 10.086 1.00 55.95 157 THR A O 1
ATOM 1199 N N . ASP A 1 159 ? 9.089 -17.082 12.274 1.00 49.97 158 ASP A N 1
ATOM 1200 C CA . ASP A 1 159 ? 9.767 -15.787 12.269 1.00 45.31 158 ASP A CA 1
ATOM 1201 C C . ASP A 1 159 ? 10.294 -15.542 13.692 1.00 41.98 158 ASP A C 1
ATOM 1202 O O . ASP A 1 159 ? 10.259 -14.417 14.186 1.00 43.55 158 ASP A O 1
ATOM 1207 N N . LEU A 1 160 ? 10.769 -16.590 14.359 1.00 36.00 159 LEU A N 1
ATOM 1208 C CA . LEU A 1 160 ? 11.106 -16.412 15.770 1.00 31.69 159 LEU A CA 1
ATOM 1209 C C . LEU A 1 160 ? 12.619 -16.510 15.947 1.00 31.81 159 LEU A C 1
ATOM 1210 O O . LEU A 1 160 ? 13.234 -17.416 15.388 1.00 31.20 159 LEU A O 1
ATOM 1215 N N . LEU A 1 161 ? 13.207 -15.591 16.719 1.00 29.73 160 LEU A N 1
ATOM 1216 C CA . LEU A 1 161 ? 14.569 -15.729 17.177 1.00 25.30 160 LEU A CA 1
ATOM 1217 C C . LEU A 1 161 ? 14.557 -15.851 18.711 1.00 29.39 160 LEU A C 1
ATOM 1218 O O . LEU A 1 161 ? 13.750 -15.199 19.375 1.00 32.20 160 LEU A O 1
ATOM 1223 N N . PHE A 1 162 ? 15.429 -16.678 19.260 1.00 27.98 161 PHE A N 1
ATOM 1224 C CA . PHE A 1 162 ? 15.555 -16.802 20.725 1.00 29.62 161 PHE A CA 1
ATOM 1225 C C . PHE A 1 162 ? 16.954 -16.311 21.130 1.00 30.79 161 PHE A C 1
ATOM 1226 O O . PHE A 1 162 ? 17.984 -16.936 20.816 1.00 29.05 161 PHE A O 1
ATOM 1234 N N . ALA A 1 163 ? 16.996 -15.160 21.799 1.00 29.45 162 ALA A N 1
ATOM 1235 C CA . ALA A 1 163 ? 18.262 -14.484 22.013 1.00 28.72 162 ALA A CA 1
ATOM 1236 C C . ALA A 1 163 ? 18.646 -14.608 23.492 1.00 30.59 162 ALA A C 1
ATOM 1237 O O . ALA A 1 163 ? 17.836 -14.265 24.365 1.00 30.76 162 ALA A O 1
ATOM 1239 N N . ALA A 1 164 ? 19.844 -15.096 23.778 1.00 29.91 163 ALA A N 1
ATOM 1240 C CA . ALA A 1 164 ? 20.255 -15.181 25.176 1.00 30.27 163 ALA A CA 1
ATOM 1241 C C . ALA A 1 164 ? 20.644 -13.750 25.602 1.00 33.69 163 ALA A C 1
ATOM 1242 O O . ALA A 1 164 ? 21.579 -13.159 25.052 1.00 30.83 163 ALA A O 1
ATOM 1244 N N . SER A 1 165 ? 19.948 -13.207 26.577 1.00 31.17 164 SER A N 1
ATOM 1245 C CA . SER A 1 165 ? 20.231 -11.839 26.965 1.00 33.63 164 SER A CA 1
ATOM 1246 C C . SER A 1 165 ? 21.565 -11.716 27.686 1.00 38.63 164 SER A C 1
ATOM 1247 O O . SER A 1 165 ? 22.152 -10.614 27.682 1.00 37.51 164 SER A O 1
ATOM 1250 N N . ASP A 1 166 ? 22.068 -12.808 28.279 1.00 32.97 165 ASP A N 1
ATOM 1251 C CA . ASP A 1 166 ? 23.402 -12.758 28.888 1.00 35.53 165 ASP A CA 1
ATOM 1252 C C . ASP A 1 166 ? 24.464 -13.409 28.005 1.00 42.05 165 ASP A C 1
ATOM 1253 O O . ASP A 1 166 ? 25.590 -13.644 28.485 1.00 42.47 165 ASP A O 1
ATOM 1258 N N . LEU A 1 167 ? 24.152 -13.712 26.737 1.00 37.40 166 LEU A N 1
ATOM 1259 C CA . LEU A 1 167 ? 25.194 -14.297 25.844 1.00 33.81 166 LEU A CA 1
ATOM 1260 C C . LEU A 1 167 ? 24.860 -13.819 24.420 1.00 33.95 166 LEU A C 1
ATOM 1261 O O . LEU A 1 167 ? 24.289 -14.556 23.604 1.00 33.62 166 LEU A O 1
ATOM 1266 N N . PRO A 1 168 ? 25.119 -12.561 24.162 1.00 35.52 167 PRO A N 1
ATOM 1267 C CA . PRO A 1 168 ? 24.620 -11.939 22.914 1.00 37.68 167 PRO A CA 1
ATOM 1268 C C . PRO A 1 168 ? 25.073 -12.683 21.637 1.00 36.71 167 PRO A C 1
ATOM 1269 O O . PRO A 1 168 ? 24.363 -12.617 20.614 1.00 39.33 167 PRO A O 1
ATOM 1273 N N . GLY A 1 169 ? 26.206 -13.393 21.681 1.00 34.36 168 GLY A N 1
ATOM 1274 C CA . GLY A 1 169 ? 26.649 -14.162 20.506 1.00 34.05 168 GLY A CA 1
ATOM 1275 C C . GLY A 1 169 ? 25.807 -15.374 20.157 1.00 32.69 168 GLY A C 1
ATOM 1276 O O . GLY A 1 169 ? 26.005 -15.990 19.102 1.00 31.00 168 GLY A O 1
ATOM 1277 N N . PHE A 1 170 ? 24.860 -15.713 21.048 1.00 31.86 169 PHE A N 1
ATOM 1278 C CA . PHE A 1 170 ? 23.957 -16.872 20.912 1.00 31.94 169 PHE A CA 1
ATOM 1279 C C . PHE A 1 170 ? 22.538 -16.407 20.633 1.00 30.68 169 PHE A C 1
ATOM 1280 O O . PHE A 1 170 ? 21.811 -15.959 21.529 1.00 29.99 169 PHE A O 1
ATOM 1288 N N . VAL A 1 171 ? 22.168 -16.489 19.354 1.00 28.96 170 VAL A N 1
ATOM 1289 C CA . VAL A 1 171 ? 20.826 -16.166 18.942 1.00 28.98 170 VAL A CA 1
ATOM 1290 C C . VAL A 1 171 ? 20.357 -17.374 18.154 1.00 30.47 170 VAL A C 1
ATOM 1291 O O . VAL A 1 171 ? 20.908 -17.684 17.075 1.00 27.79 170 VAL A O 1
ATOM 1295 N N . LEU A 1 172 ? 19.333 -18.047 18.665 1.00 28.50 171 LEU A N 1
ATOM 1296 C CA . LEU A 1 172 ? 18.862 -19.307 18.066 1.00 27.77 171 LEU A CA 1
ATOM 1297 C C . LEU A 1 172 ? 17.717 -19.168 17.049 1.00 28.27 171 LEU A C 1
ATOM 1298 O O . LEU A 1 172 ? 16.804 -18.364 17.222 1.00 26.55 171 LEU A O 1
ATOM 1303 N N . HIS A 1 173 ? 17.773 -19.947 15.973 1.00 27.95 172 HIS A N 1
ATOM 1304 C CA . HIS A 1 173 ? 16.628 -20.057 15.080 1.00 26.76 172 HIS A CA 1
ATOM 1305 C C . HIS A 1 173 ? 16.421 -21.553 14.802 1.00 26.46 172 HIS A C 1
ATOM 1306 O O . HIS A 1 173 ? 17.355 -22.316 14.735 1.00 28.67 172 HIS A O 1
ATOM 1313 N N . VAL A 1 174 ? 15.185 -21.959 14.639 1.00 27.38 173 VAL A N 1
ATOM 1314 C CA . VAL A 1 174 ? 14.866 -23.359 14.458 1.00 24.76 173 VAL A CA 1
ATOM 1315 C C . VAL A 1 174 ? 14.098 -23.601 13.162 1.00 23.62 173 VAL A C 1
ATOM 1316 O O . VAL A 1 174 ? 13.120 -22.853 12.882 1.00 23.99 173 VAL A O 1
ATOM 1320 N N . GLU A 1 175 ? 14.471 -24.656 12.425 1.00 24.51 174 GLU A N 1
ATOM 1321 C CA . GLU A 1 175 ? 13.707 -25.075 11.253 1.00 24.96 174 GLU A CA 1
ATOM 1322 C C . GLU A 1 175 ? 13.680 -26.625 11.267 1.00 30.40 174 GLU A C 1
ATOM 1323 O O . GLU A 1 175 ? 14.249 -27.250 12.155 1.00 27.25 174 GLU A O 1
ATOM 1329 N N . ILE A 1 176 ? 12.946 -27.239 10.350 1.00 29.11 175 ILE A N 1
ATOM 1330 C CA . ILE A 1 176 ? 12.728 -28.680 10.456 1.00 24.06 175 ILE A CA 1
ATOM 1331 C C . ILE A 1 176 ? 12.941 -29.340 9.092 1.00 26.53 175 ILE A C 1
ATOM 1332 O O . ILE A 1 176 ? 12.245 -29.002 8.123 1.00 27.08 175 ILE A O 1
ATOM 1337 N N . ALA A 1 177 ? 13.928 -30.239 9.068 1.00 25.52 176 ALA A N 1
ATOM 1338 C CA . ALA A 1 177 ? 14.158 -31.205 8.025 1.00 26.01 176 ALA A CA 1
ATOM 1339 C C . ALA A 1 177 ? 14.155 -30.470 6.679 1.00 27.03 176 ALA A C 1
ATOM 1340 O O . ALA A 1 177 ? 15.110 -29.715 6.421 1.00 29.10 176 ALA A O 1
ATOM 1342 N N . GLU A 1 178 ? 13.097 -30.665 5.896 1.00 27.28 177 GLU A N 1
ATOM 1343 C CA . GLU A 1 178 ? 12.943 -30.223 4.498 1.00 27.22 177 GLU A CA 1
ATOM 1344 C C . GLU A 1 178 ? 13.159 -28.723 4.393 1.00 27.69 177 GLU A C 1
ATOM 1345 O O . GLU A 1 178 ? 13.518 -28.193 3.324 1.00 29.41 177 GLU A O 1
ATOM 1351 N N . ASP A 1 179 ? 12.870 -28.010 5.469 1.00 27.01 178 ASP A N 1
ATOM 1352 C CA . ASP A 1 179 ? 13.092 -26.560 5.474 1.00 25.26 178 ASP A CA 1
ATOM 1353 C C . ASP A 1 179 ? 14.520 -26.156 4.995 1.00 31.21 178 ASP A C 1
ATOM 1354 O O . ASP A 1 179 ? 14.684 -25.123 4.361 1.00 27.71 178 ASP A O 1
ATOM 1359 N N . MET A 1 180 ? 15.540 -26.962 5.251 1.00 28.72 179 MET A N 1
ATOM 1360 C CA . MET A 1 180 ? 16.869 -26.521 4.791 1.00 28.99 179 MET A CA 1
ATOM 1361 C C . MET A 1 180 ? 17.199 -26.904 3.329 1.00 29.80 179 MET A C 1
ATOM 1362 O O . MET A 1 180 ? 18.236 -26.521 2.839 1.00 30.85 179 MET A O 1
ATOM 1367 N N . PHE A 1 181 ? 16.345 -27.698 2.688 1.00 27.03 180 PHE A N 1
ATOM 1368 C CA . PHE A 1 181 ? 16.601 -28.279 1.345 1.00 26.52 180 PHE A CA 1
ATOM 1369 C C . PHE A 1 181 ? 16.016 -27.467 0.195 1.00 28.89 180 PHE A C 1
ATOM 1370 O O . PHE A 1 181 ? 16.280 -27.812 -0.967 1.00 32.67 180 PHE A O 1
ATOM 1378 N N . VAL A 1 182 ? 15.203 -26.447 0.497 1.00 26.81 181 VAL A N 1
ATOM 1379 C CA . VAL A 1 182 ? 14.524 -25.622 -0.561 1.00 27.59 181 VAL A CA 1
ATOM 1380 C C . VAL A 1 182 ? 15.407 -24.459 -0.925 1.00 25.63 181 VAL A C 1
ATOM 1381 O O . VAL A 1 182 ? 16.297 -24.139 -0.174 1.00 27.21 181 VAL A O 1
ATOM 1385 N N . PRO A 1 183 ? 15.192 -23.834 -2.105 1.00 25.66 182 PRO A N 1
ATOM 1386 C CA . PRO A 1 183 ? 16.145 -22.813 -2.568 1.00 30.13 182 PRO A CA 1
ATOM 1387 C C . PRO A 1 183 ? 16.266 -21.622 -1.598 1.00 29.78 182 PRO A C 1
ATOM 1388 O O . PRO A 1 183 ? 17.341 -21.006 -1.511 1.00 29.37 182 PRO A O 1
ATOM 1392 N N . MET A 1 184 ? 15.183 -21.265 -0.924 1.00 25.41 183 MET A N 1
ATOM 1393 C CA . MET A 1 184 ? 15.241 -20.138 0.021 1.00 25.10 183 MET A CA 1
ATOM 1394 C C . MET A 1 184 ? 14.777 -20.598 1.399 1.00 27.34 183 MET A C 1
ATOM 1395 O O . MET A 1 184 ? 13.577 -20.478 1.771 1.00 29.72 183 MET A O 1
ATOM 1400 N N . PRO A 1 185 ? 15.685 -21.168 2.128 1.00 24.55 184 PRO A N 1
ATOM 1401 C CA . PRO A 1 185 ? 15.350 -21.817 3.397 1.00 26.42 184 PRO A CA 1
ATOM 1402 C C . PRO A 1 185 ? 15.000 -20.770 4.442 1.00 27.00 184 PRO A C 1
ATOM 1403 O O . PRO A 1 185 ? 15.616 -19.673 4.447 1.00 27.16 184 PRO A O 1
ATOM 1407 N N . PRO A 1 186 ? 14.128 -21.119 5.382 1.00 25.58 185 PRO A N 1
ATOM 1408 C CA . PRO A 1 186 ? 13.862 -20.110 6.450 1.00 26.29 185 PRO A CA 1
ATOM 1409 C C . PRO A 1 186 ? 15.142 -19.706 7.234 1.00 26.97 185 PRO A C 1
ATOM 1410 O O . PRO A 1 186 ? 15.203 -18.574 7.705 1.00 28.80 185 PRO A O 1
ATOM 1414 N N . SER A 1 187 ? 16.062 -20.628 7.463 1.00 27.28 186 SER A N 1
ATOM 1415 C CA . SER A 1 187 ? 17.231 -20.305 8.277 1.00 29.65 186 SER A CA 1
ATOM 1416 C C . SER A 1 187 ? 18.103 -19.217 7.648 1.00 31.28 186 SER A C 1
ATOM 1417 O O . SER A 1 187 ? 18.813 -18.528 8.382 1.00 25.86 186 SER A O 1
ATOM 1420 N N . ALA A 1 188 ? 18.045 -19.048 6.316 1.00 29.03 187 ALA A N 1
ATOM 1421 C CA . ALA A 1 188 ? 18.919 -18.082 5.650 1.00 27.63 187 ALA A CA 1
ATOM 1422 C C . ALA A 1 188 ? 18.396 -16.687 5.940 1.00 25.03 187 ALA A C 1
ATOM 1423 O O . ALA A 1 188 ? 19.153 -15.757 6.223 1.00 23.70 187 ALA A O 1
ATOM 1425 N N . GLU A 1 189 ? 17.089 -16.540 5.957 1.00 21.78 188 GLU A N 1
ATOM 1426 C CA . GLU A 1 189 ? 16.537 -15.217 6.307 1.00 28.08 188 GLU A CA 1
ATOM 1427 C C . GLU A 1 189 ? 16.787 -14.949 7.801 1.00 28.70 188 GLU A C 1
ATOM 1428 O O . GLU A 1 189 ? 17.030 -13.806 8.209 1.00 27.70 188 GLU A O 1
ATOM 1434 N N . ALA A 1 190 ? 16.683 -15.997 8.610 1.00 27.60 189 ALA A N 1
ATOM 1435 C CA . ALA A 1 190 ? 16.932 -15.835 10.077 1.00 27.47 189 ALA A CA 1
ATOM 1436 C C . ALA A 1 190 ? 18.396 -15.469 10.357 1.00 27.39 189 ALA A C 1
ATOM 1437 O O . ALA A 1 190 ? 18.666 -14.669 11.275 1.00 28.60 189 ALA A O 1
ATOM 1439 N N . ALA A 1 191 ? 19.331 -16.046 9.578 1.00 22.25 190 ALA A N 1
ATOM 1440 C CA . ALA A 1 191 ? 20.732 -15.669 9.768 1.00 27.29 190 ALA A CA 1
ATOM 1441 C C . ALA A 1 191 ? 20.877 -14.169 9.518 1.00 29.84 190 ALA A C 1
ATOM 1442 O O . ALA A 1 191 ? 21.467 -13.426 10.334 1.00 27.36 190 ALA A O 1
ATOM 1444 N N . LEU A 1 192 ? 20.338 -13.697 8.391 1.00 27.54 191 LEU A N 1
ATOM 1445 C CA . LEU A 1 192 ? 20.441 -12.265 8.081 1.00 24.59 191 LEU A CA 1
ATOM 1446 C C . LEU A 1 192 ? 19.721 -11.440 9.163 1.00 29.12 191 LEU A C 1
ATOM 1447 O O . LEU A 1 192 ? 20.063 -10.262 9.369 1.00 29.06 191 LEU A O 1
ATOM 1452 N N . ALA A 1 193 ? 18.671 -12.006 9.794 1.00 28.44 192 ALA A N 1
ATOM 1453 C CA . ALA A 1 193 ? 17.957 -11.204 10.790 1.00 29.40 192 ALA A CA 1
ATOM 1454 C C . ALA A 1 193 ? 18.705 -11.207 12.128 1.00 29.34 192 ALA A C 1
ATOM 1455 O O . ALA A 1 193 ? 18.420 -10.412 13.007 1.00 31.85 192 ALA A O 1
ATOM 1457 N N . GLY A 1 194 ? 19.666 -12.099 12.283 1.00 29.06 193 GLY A N 1
ATOM 1458 C CA . GLY A 1 194 ? 20.507 -12.045 13.480 1.00 30.09 193 GLY A CA 1
ATOM 1459 C C . GLY A 1 194 ? 20.777 -13.421 14.103 1.00 27.92 193 GLY A C 1
ATOM 1460 O O . GLY A 1 194 ? 21.577 -13.520 15.001 1.00 30.86 193 GLY A O 1
ATOM 1461 N N . ALA A 1 195 ? 20.115 -14.478 13.659 1.00 26.11 194 ALA A N 1
ATOM 1462 C CA . ALA A 1 195 ? 20.404 -15.832 14.183 1.00 23.93 194 ALA A CA 1
ATOM 1463 C C . ALA A 1 195 ? 21.882 -16.248 13.989 1.00 28.95 194 ALA A C 1
ATOM 1464 O O . ALA A 1 195 ? 22.375 -16.182 12.864 1.00 29.33 194 ALA A O 1
ATOM 1466 N N . THR A 1 196 ? 22.544 -16.781 15.023 1.00 23.67 195 THR A N 1
ATOM 1467 C CA . THR A 1 196 ? 23.943 -17.236 14.865 1.00 23.12 195 THR A CA 1
ATOM 1468 C C . THR A 1 196 ? 24.024 -18.759 14.987 1.00 24.86 195 THR A C 1
ATOM 1469 O O . THR A 1 196 ? 25.002 -19.378 14.559 1.00 26.73 195 THR A O 1
ATOM 1473 N N . VAL A 1 197 ? 23.006 -19.353 15.592 1.00 26.59 196 VAL A N 1
ATOM 1474 C CA . VAL A 1 197 ? 22.990 -20.818 15.792 1.00 26.42 196 VAL A CA 1
ATOM 1475 C C . VAL A 1 197 ? 21.706 -21.332 15.160 1.00 30.14 196 VAL A C 1
ATOM 1476 O O . VAL A 1 197 ? 20.632 -20.918 15.549 1.00 29.45 196 VAL A O 1
ATOM 1480 N N . LEU A 1 198 ? 21.808 -22.184 14.147 1.00 28.39 197 LEU A N 1
ATOM 1481 C CA . LEU A 1 198 ? 20.585 -22.574 13.404 1.00 24.76 197 LEU A CA 1
ATOM 1482 C C . LEU A 1 198 ? 20.363 -24.057 13.750 1.00 26.88 197 LEU A C 1
ATOM 1483 O O . LEU A 1 198 ? 21.304 -24.840 13.634 1.00 29.16 197 LEU A O 1
ATOM 1488 N N . ALA A 1 199 ? 19.186 -24.436 14.240 1.00 26.92 198 ALA A N 1
ATOM 1489 C CA . ALA A 1 199 ? 18.931 -25.814 14.635 1.00 27.25 198 ALA A CA 1
ATOM 1490 C C . ALA A 1 199 ? 18.025 -26.447 13.583 1.00 24.69 198 ALA A C 1
ATOM 1491 O O . ALA A 1 199 ? 17.169 -25.752 13.046 1.00 28.17 198 ALA A O 1
ATOM 1493 N N . ASN A 1 200 ? 18.216 -27.744 13.334 1.00 26.45 199 ASN A N 1
ATOM 1494 C CA . ASN A 1 200 ? 17.355 -28.527 12.445 1.00 27.34 199 ASN A CA 1
ATOM 1495 C C . ASN A 1 200 ? 16.956 -29.832 13.109 1.00 24.69 199 ASN A C 1
ATOM 1496 O O . ASN A 1 200 ? 17.832 -30.617 13.501 1.00 24.92 199 ASN A O 1
ATOM 1501 N N . LEU A 1 201 ? 15.649 -30.035 13.340 1.00 25.30 200 LEU A N 1
ATOM 1502 C CA . LEU A 1 201 ? 15.145 -31.332 13.815 1.00 26.10 200 LEU A CA 1
ATOM 1503 C C . LEU A 1 201 ? 14.749 -32.136 12.589 1.00 27.15 200 LEU A C 1
ATOM 1504 O O . LEU A 1 201 ? 13.955 -31.645 11.787 1.00 27.26 200 LEU A O 1
ATOM 1509 N N . SER A 1 202 ? 15.262 -33.367 12.426 1.00 26.31 201 SER A N 1
ATOM 1510 C CA . SER A 1 202 ? 14.953 -34.106 11.197 1.00 27.07 201 SER A CA 1
ATOM 1511 C C . SER A 1 202 ? 14.475 -35.489 11.537 1.00 30.73 201 SER A C 1
ATOM 1512 O O . SER A 1 202 ? 14.863 -36.059 12.557 1.00 30.18 201 SER A O 1
ATOM 1515 N N . GLY A 1 203 ? 13.659 -36.042 10.646 1.00 28.99 202 GLY A N 1
ATOM 1516 C CA . GLY A 1 203 ? 13.224 -37.427 10.793 1.00 29.94 202 GLY A CA 1
ATOM 1517 C C . GLY A 1 203 ? 14.155 -38.148 9.838 1.00 30.06 202 GLY A C 1
ATOM 1518 O O . GLY A 1 203 ? 15.001 -38.965 10.248 1.00 30.48 202 GLY A O 1
ATOM 1519 N N . SER A 1 204 ? 13.957 -37.870 8.551 1.00 32.60 203 SER A N 1
ATOM 1520 C CA . SER A 1 204 ? 14.910 -38.225 7.503 1.00 26.81 203 SER A CA 1
ATOM 1521 C C . SER A 1 204 ? 15.199 -39.711 7.433 1.00 28.74 203 SER A C 1
ATOM 1522 O O . SER A 1 204 ? 16.280 -40.163 7.838 1.00 31.23 203 SER A O 1
ATOM 1525 N N . PRO A 1 205 ? 14.221 -40.501 6.933 1.00 29.46 204 PRO A N 1
ATOM 1526 C CA . PRO A 1 205 ? 14.536 -41.919 6.652 1.00 30.71 204 PRO A CA 1
ATOM 1527 C C . PRO A 1 205 ? 15.808 -42.013 5.804 1.00 30.03 204 PRO A C 1
ATOM 1528 O O . PRO A 1 205 ? 16.067 -41.126 4.953 1.00 31.24 204 PRO A O 1
ATOM 1532 N N . ILE A 1 206 ? 16.667 -42.980 6.107 1.00 30.67 205 ILE A N 1
ATOM 1533 C CA . ILE A 1 206 ? 17.982 -43.011 5.487 1.00 28.55 205 ILE A CA 1
ATOM 1534 C C . ILE A 1 206 ? 17.947 -43.885 4.234 1.00 29.82 205 ILE A C 1
ATOM 1535 O O . ILE A 1 206 ? 17.422 -45.009 4.255 1.00 31.19 205 ILE A O 1
ATOM 1540 N N . THR A 1 207 ? 18.500 -43.367 3.139 1.00 29.64 206 THR A N 1
ATOM 1541 C CA . THR A 1 207 ? 18.716 -44.198 1.923 1.00 27.81 206 THR A CA 1
ATOM 1542 C C . THR A 1 207 ? 20.149 -44.007 1.475 1.00 29.31 206 THR A C 1
ATOM 1543 O O . THR A 1 207 ? 20.858 -43.156 1.993 1.00 33.43 206 THR A O 1
ATOM 1547 N N . ILE A 1 208 ? 20.610 -44.860 0.571 1.00 28.40 207 ILE A N 1
ATOM 1548 C CA . ILE A 1 208 ? 21.950 -44.684 0.000 1.00 30.70 207 ILE A CA 1
ATOM 1549 C C . ILE A 1 208 ? 22.110 -43.224 -0.457 1.00 33.55 207 ILE A C 1
ATOM 1550 O O . ILE A 1 208 ? 21.271 -42.720 -1.239 1.00 29.59 207 ILE A O 1
ATOM 1555 N N . GLY A 1 209 ? 23.189 -42.567 -0.018 1.00 31.11 208 GLY A N 1
ATOM 1556 C CA . GLY A 1 209 ? 23.501 -41.202 -0.507 1.00 32.43 208 GLY A CA 1
ATOM 1557 C C . GLY A 1 209 ? 22.896 -40.049 0.261 1.00 34.02 208 GLY A C 1
ATOM 1558 O O . GLY A 1 209 ? 23.315 -38.901 0.144 1.00 33.75 208 GLY A O 1
ATOM 1559 N N . ARG A 1 210 ? 21.889 -40.351 1.065 1.00 32.63 209 ARG A N 1
ATOM 1560 C CA . ARG A 1 210 ? 21.166 -39.323 1.784 1.00 30.85 209 ARG A CA 1
ATOM 1561 C C . ARG A 1 210 ? 22.001 -38.617 2.846 1.00 29.04 209 ARG A C 1
ATOM 1562 O O . ARG A 1 210 ? 21.842 -37.420 3.080 1.00 31.87 209 ARG A O 1
ATOM 1570 N N . ALA A 1 211 ? 22.843 -39.346 3.553 1.00 29.82 210 ALA A N 1
ATOM 1571 C CA . ALA A 1 211 ? 23.707 -38.687 4.540 1.00 31.11 210 ALA A CA 1
ATOM 1572 C C . ALA A 1 211 ? 24.596 -37.627 3.840 1.00 33.98 210 ALA A C 1
ATOM 1573 O O . ALA A 1 211 ? 24.874 -36.574 4.377 1.00 31.43 210 ALA A O 1
ATOM 1575 N N . GLU A 1 212 ? 25.091 -37.931 2.641 1.00 32.34 211 GLU A N 1
ATOM 1576 C CA . GLU A 1 212 ? 25.904 -36.957 1.885 1.00 29.78 211 GLU A CA 1
ATOM 1577 C C . GLU A 1 212 ? 25.076 -35.745 1.568 1.00 27.34 211 GLU A C 1
ATOM 1578 O O . GLU A 1 212 ? 25.557 -34.648 1.615 1.00 29.96 211 GLU A O 1
ATOM 1584 N N . ASP A 1 213 ? 23.809 -35.943 1.237 1.00 28.07 212 ASP A N 1
ATOM 1585 C CA . ASP A 1 213 ? 22.912 -34.828 0.943 1.00 28.98 212 ASP A CA 1
ATOM 1586 C C . ASP A 1 213 ? 22.669 -33.979 2.168 1.00 30.41 212 ASP A C 1
ATOM 1587 O O . ASP A 1 213 ? 22.623 -32.753 2.052 1.00 29.38 212 ASP A O 1
ATOM 1592 N N . ARG A 1 214 ? 22.480 -34.618 3.333 1.00 26.52 213 ARG A N 1
ATOM 1593 C CA . ARG A 1 214 ? 22.253 -33.823 4.566 1.00 28.16 213 ARG A CA 1
ATOM 1594 C C . ARG A 1 214 ? 23.488 -32.990 4.848 1.00 27.45 213 ARG A C 1
ATOM 1595 O O . ARG A 1 214 ? 23.396 -31.844 5.301 1.00 29.80 213 ARG A O 1
ATOM 1603 N N . ARG A 1 215 ? 24.639 -33.631 4.669 1.00 26.17 214 ARG A N 1
ATOM 1604 C CA . ARG A 1 215 ? 25.887 -32.980 4.982 1.00 29.32 214 ARG A CA 1
ATOM 1605 C C . ARG A 1 215 ? 26.106 -31.780 4.071 1.00 29.66 214 ARG A C 1
ATOM 1606 O O . ARG A 1 215 ? 26.512 -30.726 4.535 1.00 30.20 214 ARG A O 1
ATOM 1614 N N . LEU A 1 216 ? 25.947 -32.007 2.767 1.00 27.34 215 LEU A N 1
ATOM 1615 C CA . LEU A 1 216 ? 26.092 -30.926 1.801 1.00 29.73 215 LEU A CA 1
ATOM 1616 C C . LEU A 1 216 ? 25.235 -29.708 2.223 1.00 29.95 215 LEU A C 1
ATOM 1617 O O . LEU A 1 216 ? 25.714 -28.578 2.185 1.00 30.63 215 LEU A O 1
ATOM 1622 N N . LEU A 1 217 ? 23.965 -29.932 2.558 1.00 29.48 216 LEU A N 1
ATOM 1623 C CA . LEU A 1 217 ? 23.048 -28.816 2.792 1.00 25.07 216 LEU A CA 1
ATOM 1624 C C . LEU A 1 217 ? 23.329 -28.177 4.148 1.00 27.24 216 LEU A C 1
ATOM 1625 O O . LEU A 1 217 ? 23.256 -26.956 4.258 1.00 29.44 216 LEU A O 1
ATOM 1630 N N . ALA A 1 218 ? 23.678 -28.979 5.171 1.00 26.40 217 ALA A N 1
ATOM 1631 C CA . ALA A 1 218 ? 23.897 -28.375 6.495 1.00 25.62 217 ALA A CA 1
ATOM 1632 C C . ALA A 1 218 ? 25.241 -27.666 6.475 1.00 26.99 217 ALA A C 1
ATOM 1633 O O . ALA A 1 218 ? 25.398 -26.573 7.050 1.00 26.97 217 ALA A O 1
ATOM 1635 N N . ARG A 1 219 ? 26.240 -28.299 5.853 1.00 29.13 218 ARG A N 1
ATOM 1636 C CA . ARG A 1 219 ? 27.555 -27.648 5.776 1.00 29.79 218 ARG A CA 1
ATOM 1637 C C . ARG A 1 219 ? 27.483 -26.308 5.019 1.00 32.23 218 ARG A C 1
ATOM 1638 O O . ARG A 1 219 ? 28.025 -25.269 5.457 1.00 24.97 218 ARG A O 1
ATOM 1646 N N . SER A 1 220 ? 26.816 -26.323 3.861 1.00 29.01 219 SER A N 1
ATOM 1647 C CA . SER A 1 220 ? 26.839 -25.119 3.070 1.00 23.80 219 SER A CA 1
ATOM 1648 C C . SER A 1 220 ? 25.924 -24.076 3.774 1.00 29.20 219 SER A C 1
ATOM 1649 O O . SER A 1 220 ? 26.243 -22.880 3.769 1.00 28.50 219 SER A O 1
ATOM 1652 N N . ALA A 1 221 ? 24.819 -24.495 4.412 1.00 28.57 220 ALA A N 1
ATOM 1653 C CA . ALA A 1 221 ? 24.072 -23.509 5.208 1.00 29.35 220 ALA A CA 1
ATOM 1654 C C . ALA A 1 221 ? 25.001 -22.808 6.224 1.00 27.09 220 ALA A C 1
ATOM 1655 O O . ALA A 1 221 ? 25.003 -21.577 6.367 1.00 28.74 220 ALA A O 1
ATOM 1657 N N . SER A 1 222 ? 25.806 -23.590 6.916 1.00 26.81 221 SER A N 1
ATOM 1658 C CA . SER A 1 222 ? 26.612 -23.029 8.002 1.00 28.95 221 SER A CA 1
ATOM 1659 C C . SER A 1 222 ? 27.639 -22.048 7.433 1.00 30.63 221 SER A C 1
ATOM 1660 O O . SER A 1 222 ? 27.945 -21.016 8.053 1.00 26.90 221 SER A O 1
ATOM 1663 N N . ALA A 1 223 ? 28.167 -22.368 6.237 1.00 29.40 222 ALA A N 1
ATOM 1664 C CA . ALA A 1 223 ? 29.125 -21.485 5.579 1.00 27.39 222 ALA A CA 1
ATOM 1665 C C . ALA A 1 223 ? 28.514 -20.230 5.017 1.00 31.09 222 ALA A C 1
ATOM 1666 O O . ALA A 1 223 ? 29.026 -19.096 5.268 1.00 27.76 222 ALA A O 1
ATOM 1668 N N . ARG A 1 224 ? 27.431 -20.384 4.247 1.00 31.19 223 ARG A N 1
ATOM 1669 C CA . ARG A 1 224 ? 26.859 -19.228 3.567 1.00 30.88 223 ARG A CA 1
ATOM 1670 C C . ARG A 1 224 ? 26.187 -18.316 4.590 1.00 29.64 223 ARG A C 1
ATOM 1671 O O . ARG A 1 224 ? 26.041 -17.127 4.385 1.00 32.82 223 ARG A O 1
ATOM 1679 N N . CYS A 1 225 ? 25.788 -18.883 5.702 1.00 25.23 224 CYS A N 1
ATOM 1680 C CA . CYS A 1 225 ? 25.091 -18.100 6.741 1.00 25.56 224 CYS A CA 1
ATOM 1681 C C . CYS A 1 225 ? 26.004 -17.700 7.918 1.00 27.61 224 CYS A C 1
ATOM 1682 O O . CYS A 1 225 ? 25.508 -17.104 8.879 1.00 28.94 224 CYS A O 1
ATOM 1685 N N . LEU A 1 226 ? 27.309 -17.980 7.794 1.00 27.07 225 LEU A N 1
ATOM 1686 C CA . LEU A 1 226 ? 28.324 -17.592 8.804 1.00 27.45 225 LEU A CA 1
ATOM 1687 C C . LEU A 1 226 ? 27.758 -17.956 10.175 1.00 28.40 225 LEU A C 1
ATOM 1688 O O . LEU A 1 226 ? 27.660 -17.095 11.060 1.00 27.61 225 LEU A O 1
ATOM 1693 N N . ALA A 1 227 ? 27.394 -19.225 10.324 1.00 26.23 226 ALA A N 1
ATOM 1694 C CA . ALA A 1 227 ? 26.607 -19.678 11.481 1.00 26.30 226 ALA A CA 1
ATOM 1695 C C . ALA A 1 227 ? 27.019 -21.050 11.934 1.00 28.92 226 ALA A C 1
ATOM 1696 O O . ALA A 1 227 ? 27.730 -21.737 11.206 1.00 28.57 226 ALA A O 1
ATOM 1698 N N . ALA A 1 228 ? 26.548 -21.444 13.121 1.00 25.18 227 ALA A N 1
ATOM 1699 C CA . ALA A 1 228 ? 26.605 -22.864 13.487 1.00 26.14 227 ALA A CA 1
ATOM 1700 C C . ALA A 1 228 ? 25.284 -23.484 13.022 1.00 24.09 227 ALA A C 1
ATOM 1701 O O . ALA A 1 228 ? 24.252 -22.777 12.968 1.00 27.81 227 ALA A O 1
ATOM 1703 N N . TYR A 1 229 ? 25.326 -24.775 12.664 1.00 29.70 228 TYR A N 1
ATOM 1704 C CA . TYR A 1 229 ? 24.161 -25.520 12.177 1.00 31.43 228 TYR A CA 1
ATOM 1705 C C . TYR A 1 229 ? 24.142 -26.824 12.984 1.00 25.12 228 TYR A C 1
ATOM 1706 O O . TYR A 1 229 ? 25.093 -27.584 12.890 1.00 28.90 228 TYR A O 1
ATOM 1715 N N . VAL A 1 230 ? 23.072 -27.068 13.741 1.00 27.08 229 VAL A N 1
ATOM 1716 C CA . VAL A 1 230 ? 22.993 -28.175 14.703 1.00 26.20 229 VAL A CA 1
ATOM 1717 C C . VAL A 1 230 ? 21.867 -29.093 14.233 1.00 26.90 229 VAL A C 1
ATOM 1718 O O . VAL A 1 230 ? 20.688 -28.717 14.259 1.00 27.96 229 VAL A O 1
ATOM 1722 N N . TYR A 1 231 ? 22.229 -30.300 13.827 1.00 28.06 230 TYR A N 1
ATOM 1723 C CA . TYR A 1 231 ? 21.312 -31.187 13.109 1.00 30.57 230 TYR A CA 1
ATOM 1724 C C . TYR A 1 231 ? 21.134 -32.498 13.886 1.00 29.57 230 TYR A C 1
ATOM 1725 O O . TYR A 1 231 ? 22.129 -33.119 14.256 1.00 30.67 230 TYR A O 1
ATOM 1734 N N . ALA A 1 232 ? 19.900 -32.963 14.115 1.00 31.30 231 ALA A N 1
ATOM 1735 C CA . ALA A 1 232 ? 19.675 -34.285 14.748 1.00 31.39 231 ALA A CA 1
ATOM 1736 C C . ALA A 1 232 ? 18.623 -35.048 13.937 1.00 28.37 231 ALA A C 1
ATOM 1737 O O . ALA A 1 232 ? 17.559 -34.507 13.759 1.00 29.44 231 ALA A O 1
ATOM 1739 N N . ALA A 1 233 ? 18.884 -36.284 13.514 1.00 30.72 232 ALA A N 1
ATOM 1740 C CA . ALA A 1 233 ? 17.909 -37.124 12.785 1.00 30.15 232 ALA A CA 1
ATOM 1741 C C . ALA A 1 233 ? 17.455 -38.279 13.675 1.00 29.20 232 ALA A C 1
ATOM 1742 O O . ALA A 1 233 ? 18.127 -38.632 14.652 1.00 28.87 232 ALA A O 1
ATOM 1744 N N . ALA A 1 234 ? 16.278 -38.820 13.360 1.00 27.89 233 ALA A N 1
ATOM 1745 C CA . ALA A 1 234 ? 15.717 -39.934 14.137 1.00 31.06 233 ALA A CA 1
ATOM 1746 C C . ALA A 1 234 ? 16.501 -41.216 13.863 1.00 34.06 233 ALA A C 1
ATOM 1747 O O . ALA A 1 234 ? 17.080 -41.363 12.757 1.00 29.65 233 ALA A O 1
ATOM 1749 N N . GLY A 1 235 ? 16.507 -42.128 14.852 1.00 26.65 234 GLY A N 1
ATOM 1750 C CA . GLY A 1 235 ? 17.170 -43.435 14.725 1.00 30.82 234 GLY A CA 1
ATOM 1751 C C . GLY A 1 235 ? 16.335 -44.617 15.213 1.00 34.09 234 GLY A C 1
ATOM 1752 O O . GLY A 1 235 ? 15.194 -44.817 14.784 1.00 34.08 234 GLY A O 1
ATOM 1753 N N . GLU A 1 236 ? 16.868 -45.407 16.139 1.00 30.81 235 GLU A N 1
ATOM 1754 C CA . GLU A 1 236 ? 16.224 -46.674 16.474 1.00 33.52 235 GLU A CA 1
ATOM 1755 C C . GLU A 1 236 ? 14.887 -46.420 17.122 1.00 34.13 235 GLU A C 1
ATOM 1756 O O . GLU A 1 236 ? 14.754 -45.519 17.977 1.00 34.39 235 GLU A O 1
ATOM 1762 N N . GLY A 1 237 ? 13.904 -47.233 16.736 1.00 34.72 236 GLY A N 1
ATOM 1763 C CA . GLY A 1 237 ? 12.561 -47.102 17.288 1.00 33.09 236 GLY A CA 1
ATOM 1764 C C . GLY A 1 237 ? 11.565 -46.604 16.270 1.00 30.74 236 GLY A C 1
ATOM 1765 O O . GLY A 1 237 ? 10.375 -46.908 16.408 1.00 30.93 236 GLY A O 1
ATOM 1766 N N . GLU A 1 238 ? 11.998 -45.789 15.297 1.00 29.17 237 GLU A N 1
ATOM 1767 C CA . GLU A 1 238 ? 11.041 -45.393 14.236 1.00 29.93 237 GLU A CA 1
ATOM 1768 C C . GLU A 1 238 ? 10.589 -46.659 13.470 1.00 30.12 237 GLU A C 1
ATOM 1769 O O . GLU A 1 238 ? 11.319 -47.627 13.431 1.00 32.47 237 GLU A O 1
ATOM 1775 N N . SER A 1 239 ? 9.379 -46.649 12.932 1.00 31.18 238 SER A N 1
ATOM 1776 C CA . SER A 1 239 ? 8.801 -47.808 12.252 1.00 31.90 238 SER A CA 1
ATOM 1777 C C . SER A 1 239 ? 9.655 -48.164 11.051 1.00 31.86 238 SER A C 1
ATOM 1778 O O . SER A 1 239 ? 10.068 -47.271 10.308 1.00 30.72 238 SER A O 1
ATOM 1781 N N . THR A 1 240 ? 9.916 -49.450 10.865 1.00 35.09 239 THR A N 1
ATOM 1782 C CA . THR A 1 240 ? 10.590 -49.890 9.648 1.00 37.04 239 THR A CA 1
ATOM 1783 C C . THR A 1 240 ? 9.592 -50.656 8.719 1.00 35.42 239 THR A C 1
ATOM 1784 O O . THR A 1 240 ? 9.963 -51.553 7.995 1.00 34.18 239 THR A O 1
ATOM 1788 N N . THR A 1 241 ? 8.346 -50.232 8.730 1.00 32.79 240 THR A N 1
ATOM 1789 C CA . THR A 1 241 ? 7.346 -50.795 7.833 1.00 37.59 240 THR A CA 1
ATOM 1790 C C . THR A 1 241 ? 7.812 -50.602 6.350 1.00 33.08 240 THR A C 1
ATOM 1791 O O . THR A 1 241 ? 7.710 -51.524 5.527 1.00 34.01 240 THR A O 1
ATOM 1795 N N . ASP A 1 242 ? 8.317 -49.415 6.036 1.00 31.41 241 ASP A N 1
ATOM 1796 C CA . ASP A 1 242 ? 8.805 -49.103 4.667 1.00 36.53 241 ASP A CA 1
ATOM 1797 C C . ASP A 1 242 ? 10.155 -48.433 4.599 1.00 34.71 241 ASP A C 1
ATOM 1798 O O . ASP A 1 242 ? 10.653 -48.153 3.495 1.00 34.33 241 ASP A O 1
ATOM 1803 N N . LEU A 1 243 ? 10.750 -48.175 5.762 1.00 29.68 242 LEU A N 1
ATOM 1804 C CA . LEU A 1 243 ? 11.868 -47.238 5.846 1.00 28.75 242 LEU A CA 1
ATOM 1805 C C . LEU A 1 243 ? 12.882 -47.613 6.914 1.00 32.47 242 LEU A C 1
ATOM 1806 O O . LEU A 1 243 ? 12.520 -48.265 7.896 1.00 34.87 242 LEU A O 1
ATOM 1811 N N . ALA A 1 244 ? 14.139 -47.183 6.757 1.00 32.21 243 ALA A N 1
ATOM 1812 C CA . ALA A 1 244 ? 15.136 -47.384 7.804 1.00 32.19 243 ALA A CA 1
ATOM 1813 C C . ALA A 1 244 ? 15.616 -45.998 8.309 1.00 32.15 243 ALA A C 1
ATOM 1814 O O . ALA A 1 244 ? 15.302 -44.962 7.703 1.00 31.83 243 ALA A O 1
ATOM 1816 N N . TRP A 1 245 ? 16.390 -45.964 9.393 1.00 29.26 244 TRP A N 1
ATOM 1817 C CA . TRP A 1 245 ? 16.775 -44.679 10.050 1.00 27.70 244 TRP A CA 1
ATOM 1818 C C . TRP A 1 245 ? 18.206 -44.829 10.558 1.00 32.20 244 TRP A C 1
ATOM 1819 O O . TRP A 1 245 ? 18.571 -45.934 10.979 1.00 33.75 244 TRP A O 1
ATOM 1830 N N . ASP A 1 246 ? 19.009 -43.770 10.543 1.00 31.62 245 ASP A N 1
ATOM 1831 C CA . ASP A 1 246 ? 20.397 -43.959 10.958 1.00 34.02 245 ASP A CA 1
ATOM 1832 C C . ASP A 1 246 ? 20.798 -43.128 12.158 1.00 30.64 245 ASP A C 1
ATOM 1833 O O . ASP A 1 246 ? 21.948 -43.179 12.590 1.00 34.64 245 ASP A O 1
ATOM 1838 N N . GLY A 1 247 ? 19.880 -42.353 12.692 1.00 30.95 246 GLY A N 1
ATOM 1839 C CA . GLY A 1 247 ? 20.167 -41.602 13.919 1.00 33.58 246 GLY A CA 1
ATOM 1840 C C . GLY A 1 247 ? 21.302 -40.597 13.842 1.00 35.09 246 GLY A C 1
ATOM 1841 O O . GLY A 1 247 ? 21.885 -40.231 14.865 1.00 31.09 246 GLY A O 1
ATOM 1842 N N . GLN A 1 248 ? 21.635 -40.123 12.643 1.00 30.46 247 GLN A N 1
ATOM 1843 C CA . GLN A 1 248 ? 22.801 -39.219 12.542 1.00 29.80 247 GLN A CA 1
ATOM 1844 C C . GLN A 1 248 ? 22.616 -37.872 13.250 1.00 28.32 247 GLN A C 1
ATOM 1845 O O . GLN A 1 248 ? 21.598 -37.217 13.080 1.00 30.32 247 GLN A O 1
ATOM 1851 N N . THR A 1 249 ? 23.645 -37.390 13.954 1.00 28.14 248 THR A N 1
ATOM 1852 C CA . THR A 1 249 ? 23.627 -36.024 14.491 1.00 25.55 248 THR A CA 1
ATOM 1853 C C . THR A 1 249 ? 24.920 -35.367 14.092 1.00 27.14 248 THR A C 1
ATOM 1854 O O . THR A 1 249 ? 25.907 -36.066 13.872 1.00 31.55 248 THR A O 1
ATOM 1858 N N . MET A 1 250 ? 24.886 -34.041 13.881 1.00 28.71 249 MET A N 1
ATOM 1859 C CA . MET A 1 250 ? 26.113 -33.370 13.519 1.00 31.02 249 MET A CA 1
ATOM 1860 C C . MET A 1 250 ? 26.034 -31.899 13.866 1.00 27.22 249 MET A C 1
ATOM 1861 O O . MET A 1 250 ? 24.955 -31.315 13.923 1.00 29.96 249 MET A O 1
ATOM 1866 N N . ILE A 1 251 ? 27.195 -31.303 14.070 1.00 27.48 250 ILE A N 1
ATOM 1867 C CA . ILE A 1 251 ? 27.289 -29.877 14.389 1.00 27.72 250 ILE A CA 1
ATOM 1868 C C . ILE A 1 251 ? 28.312 -29.212 13.446 1.00 27.97 250 ILE A C 1
ATOM 1869 O O . ILE A 1 251 ? 29.488 -29.611 13.414 1.00 30.42 250 ILE A O 1
ATOM 1874 N N . TRP A 1 252 ? 27.852 -28.226 12.673 1.00 28.91 251 TRP A N 1
ATOM 1875 C CA . TRP A 1 252 ? 28.723 -27.522 11.724 1.00 29.64 251 TRP A CA 1
ATOM 1876 C C . TRP A 1 252 ? 28.939 -26.082 12.214 1.00 28.63 251 TRP A C 1
ATOM 1877 O O . TRP A 1 252 ? 28.077 -25.523 12.893 1.00 27.50 251 TRP A O 1
ATOM 1888 N N . GLU A 1 253 ? 30.080 -25.479 11.887 1.00 27.74 252 GLU A N 1
ATOM 1889 C CA . GLU A 1 253 ? 30.261 -24.068 12.176 1.00 27.68 252 GLU A CA 1
ATOM 1890 C C . GLU A 1 253 ? 30.980 -23.451 10.995 1.00 25.22 252 GLU A C 1
ATOM 1891 O O . GLU A 1 253 ? 32.119 -23.794 10.721 1.00 28.21 252 GLU A O 1
ATOM 1897 N N . ASN A 1 254 ? 30.344 -22.519 10.328 1.00 29.36 253 ASN A N 1
ATOM 1898 C CA . ASN A 1 254 ? 31.000 -21.838 9.201 1.00 26.48 253 ASN A CA 1
ATOM 1899 C C . ASN A 1 254 ? 31.667 -22.795 8.216 1.00 29.59 253 ASN A C 1
ATOM 1900 O O . ASN A 1 254 ? 32.788 -22.550 7.751 1.00 30.16 253 ASN A O 1
ATOM 1905 N N . GLY A 1 255 ? 31.011 -23.917 7.928 1.00 32.25 254 GLY A N 1
ATOM 1906 C CA . GLY A 1 255 ? 31.597 -24.816 6.946 1.00 32.28 254 GLY A CA 1
ATOM 1907 C C . GLY A 1 255 ? 32.486 -25.890 7.547 1.00 35.02 254 GLY A C 1
ATOM 1908 O O . GLY A 1 255 ? 32.823 -26.832 6.829 1.00 28.45 254 GLY A O 1
ATOM 1909 N N . ALA A 1 256 ? 32.862 -25.761 8.829 1.00 30.75 255 ALA A N 1
ATOM 1910 C CA . ALA A 1 256 ? 33.695 -26.796 9.477 1.00 30.44 255 ALA A CA 1
ATOM 1911 C C . ALA A 1 256 ? 32.845 -27.789 10.293 1.00 30.25 255 ALA A C 1
ATOM 1912 O O . ALA A 1 256 ? 31.890 -27.398 10.951 1.00 28.93 255 ALA A O 1
ATOM 1914 N N . LEU A 1 257 ? 33.141 -29.082 10.227 1.00 28.43 256 LEU A N 1
ATOM 1915 C CA . LEU A 1 257 ? 32.421 -30.008 11.067 1.00 30.23 256 LEU A CA 1
ATOM 1916 C C . LEU A 1 257 ? 33.009 -29.950 12.477 1.00 32.35 256 LEU A C 1
ATOM 1917 O O . LEU A 1 257 ? 34.175 -30.266 12.647 1.00 32.71 256 LEU A O 1
ATOM 1922 N N . LEU A 1 258 ? 32.210 -29.571 13.467 1.00 32.55 257 LEU A N 1
ATOM 1923 C CA . LEU A 1 258 ? 32.697 -29.612 14.858 1.00 31.08 257 LEU A CA 1
ATOM 1924 C C . LEU A 1 258 ? 32.530 -30.989 15.483 1.00 34.04 257 LEU A C 1
ATOM 1925 O O . LEU A 1 258 ? 33.393 -31.401 16.255 1.00 36.15 257 LEU A O 1
ATOM 1930 N N . ALA A 1 259 ? 31.423 -31.684 15.202 1.00 30.09 258 ALA A N 1
ATOM 1931 C CA . ALA A 1 259 ? 31.220 -32.985 15.844 1.00 34.08 258 ALA A CA 1
ATOM 1932 C C . ALA A 1 259 ? 30.201 -33.761 15.051 1.00 34.59 258 ALA A C 1
ATOM 1933 O O . ALA A 1 259 ? 29.337 -33.146 14.422 1.00 33.44 258 ALA A O 1
ATOM 1935 N N . GLU A 1 260 ? 30.264 -35.098 15.095 1.00 27.95 259 GLU A N 1
ATOM 1936 C CA . GLU A 1 260 ? 29.192 -35.899 14.548 1.00 31.09 259 GLU A CA 1
ATOM 1937 C C . GLU A 1 260 ? 29.127 -37.231 15.267 1.00 32.67 259 GLU A C 1
ATOM 1938 O O . GLU A 1 260 ? 30.076 -37.637 15.880 1.00 33.90 259 GLU A O 1
ATOM 1944 N N . SER A 1 261 ? 27.996 -37.912 15.194 1.00 28.61 260 SER A N 1
ATOM 1945 C CA . SER A 1 261 ? 27.858 -39.108 15.964 1.00 31.43 260 SER A CA 1
ATOM 1946 C C . SER A 1 261 ? 27.813 -40.354 15.069 1.00 37.66 260 SER A C 1
ATOM 1947 O O . SER A 1 261 ? 27.708 -40.262 13.833 1.00 34.77 260 SER A O 1
ATOM 1950 N N . GLU A 1 262 ? 27.922 -41.507 15.715 1.00 35.36 261 GLU A N 1
ATOM 1951 C CA . GLU A 1 262 ? 27.894 -42.817 15.054 1.00 38.45 261 GLU A CA 1
ATOM 1952 C C . GLU A 1 262 ? 26.590 -43.030 14.275 1.00 33.34 261 GLU A C 1
ATOM 1953 O O . GLU A 1 262 ? 25.500 -42.894 14.834 1.00 34.04 261 GLU A O 1
ATOM 1959 N N . ARG A 1 263 ? 26.706 -43.391 12.996 1.00 29.78 262 ARG A N 1
ATOM 1960 C CA . ARG A 1 263 ? 25.534 -43.801 12.192 1.00 32.76 262 ARG A CA 1
ATOM 1961 C C . ARG A 1 263 ? 25.016 -45.207 12.549 1.00 33.02 262 ARG A C 1
ATOM 1962 O O . ARG A 1 263 ? 25.795 -46.111 12.895 1.00 37.38 262 ARG A O 1
ATOM 1970 N N . PHE A 1 264 ? 23.705 -45.390 12.460 1.00 33.61 263 PHE A N 1
ATOM 1971 C CA . PHE A 1 264 ? 23.069 -46.659 12.790 1.00 32.36 263 PHE A CA 1
ATOM 1972 C C . PHE A 1 264 ? 23.536 -47.152 14.185 1.00 32.31 263 PHE A C 1
ATOM 1973 O O . PHE A 1 264 ? 23.931 -48.310 14.344 1.00 32.99 263 PHE A O 1
ATOM 1981 N N . PRO A 1 265 ? 23.462 -46.300 15.208 1.00 32.97 264 PRO A N 1
ATOM 1982 C CA . PRO A 1 265 ? 23.969 -46.759 16.521 1.00 34.54 264 PRO A CA 1
ATOM 1983 C C . PRO A 1 265 ? 23.027 -47.736 17.245 1.00 37.83 264 PRO A C 1
ATOM 1984 O O . PRO A 1 265 ? 21.795 -47.698 17.074 1.00 36.07 264 PRO A O 1
ATOM 1988 N N . LYS A 1 266 ? 23.596 -48.545 18.132 1.00 38.27 265 LYS A N 1
ATOM 1989 C CA . LYS A 1 266 ? 22.781 -49.2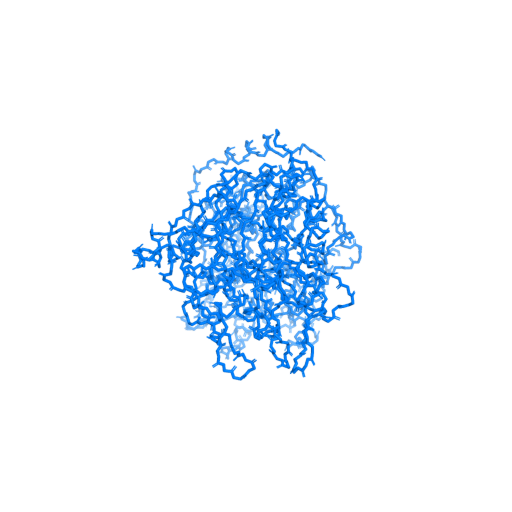26 19.135 1.00 42.50 265 LYS A CA 1
ATOM 1990 C C . LYS A 1 266 ? 22.775 -48.303 20.348 1.00 43.28 265 LYS A C 1
ATOM 1991 O O . LYS A 1 266 ? 23.824 -48.084 20.982 1.00 45.26 265 LYS A O 1
ATOM 1997 N N . GLY A 1 267 ? 21.604 -47.793 20.685 1.00 41.80 266 GLY A N 1
ATOM 1998 C CA . GLY A 1 267 ? 21.416 -46.859 21.784 1.00 36.92 266 GLY A CA 1
ATOM 1999 C C . GLY A 1 267 ? 21.492 -45.401 21.356 1.00 37.23 266 GLY A C 1
ATOM 2000 O O . GLY A 1 267 ? 21.832 -45.020 20.199 1.00 38.59 266 GLY A O 1
ATOM 2001 N N . VAL A 1 268 ? 21.199 -44.536 22.305 1.00 32.20 267 VAL A N 1
ATOM 2002 C CA . VAL A 1 268 ? 21.170 -43.103 21.996 1.00 30.92 267 VAL A CA 1
ATOM 2003 C C . VAL A 1 268 ? 22.581 -42.523 21.824 1.00 34.44 267 VAL A C 1
ATOM 2004 O O . VAL A 1 268 ? 23.535 -43.034 22.377 1.00 36.51 267 VAL A O 1
ATOM 2008 N N . ARG A 1 269 ? 22.697 -41.423 21.080 1.00 37.28 268 ARG A N 1
ATOM 2009 C CA . ARG A 1 269 ? 23.979 -40.769 20.864 1.00 33.72 268 ARG A CA 1
ATOM 2010 C C . ARG A 1 269 ? 23.740 -39.248 20.892 1.00 28.70 268 ARG A C 1
ATOM 2011 O O . ARG A 1 269 ? 22.655 -38.765 20.597 1.00 31.82 268 ARG A O 1
ATOM 2019 N N . ARG A 1 270 ? 24.792 -38.492 21.186 1.00 28.55 269 AR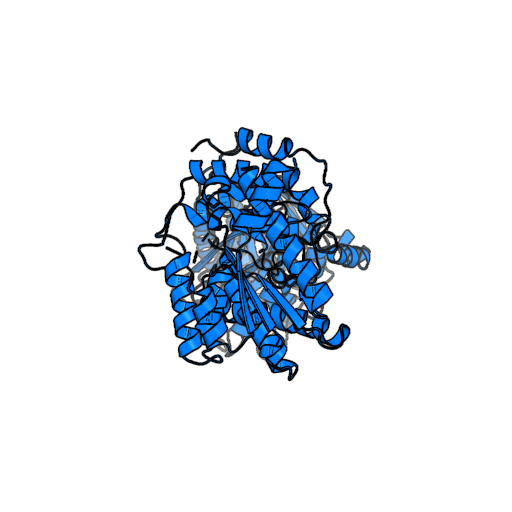G A N 1
ATOM 2020 C CA . ARG A 1 270 ? 24.760 -37.034 21.079 1.00 27.19 269 ARG A CA 1
ATOM 2021 C C . ARG A 1 270 ? 26.070 -36.568 20.445 1.00 28.85 269 ARG A C 1
ATOM 2022 O O . ARG A 1 270 ? 27.109 -37.169 20.670 1.00 32.68 269 ARG A O 1
ATOM 2030 N N . SER A 1 271 ? 25.990 -35.502 19.645 1.00 31.91 270 SER A N 1
ATOM 2031 C CA . SER A 1 271 ? 27.154 -34.667 19.279 1.00 30.74 270 SER A CA 1
ATOM 2032 C C . SER A 1 271 ? 27.144 -33.475 20.240 1.00 29.16 270 SER A C 1
ATOM 2033 O O . SER A 1 271 ? 26.143 -32.855 20.397 1.00 29.44 270 SER A O 1
ATOM 2036 N N . VAL A 1 272 ? 28.262 -33.148 20.851 1.00 28.93 271 VAL A N 1
ATOM 2037 C CA . VAL A 1 272 ? 28.358 -32.048 21.774 1.00 29.98 271 VAL A CA 1
ATOM 2038 C C . VAL A 1 272 ? 29.658 -31.287 21.447 1.00 30.72 271 VAL A C 1
ATOM 2039 O O . VAL A 1 272 ? 30.707 -31.897 21.295 1.00 35.80 271 VAL A O 1
ATOM 2043 N N . ALA A 1 273 ? 29.573 -29.964 21.292 1.00 31.17 272 ALA A N 1
ATOM 2044 C CA . ALA A 1 273 ? 30.733 -29.187 20.837 1.00 33.92 272 ALA A CA 1
ATOM 2045 C C . ALA A 1 273 ? 30.587 -27.765 21.332 1.00 29.62 272 ALA A C 1
ATOM 2046 O O . ALA A 1 273 ? 29.452 -27.230 21.415 1.00 30.92 272 ALA A O 1
ATOM 2048 N N . ASP A 1 274 ? 31.715 -27.129 21.613 1.00 27.77 273 ASP A N 1
ATOM 2049 C CA . ASP A 1 274 ? 31.718 -25.698 21.863 1.00 28.26 273 ASP A CA 1
ATOM 2050 C C . ASP A 1 274 ? 31.837 -24.913 20.553 1.00 30.25 273 ASP A C 1
ATOM 2051 O O . ASP A 1 274 ? 32.888 -24.966 19.881 1.00 30.70 273 ASP A O 1
ATOM 2056 N N . VAL A 1 275 ? 30.770 -24.179 20.232 1.00 30.55 274 VAL A N 1
ATOM 2057 C CA . VAL A 1 275 ? 30.707 -23.259 19.087 1.00 29.97 274 VAL A CA 1
ATOM 2058 C C . VAL A 1 275 ? 31.374 -21.963 19.501 1.00 33.47 274 VAL A C 1
ATOM 2059 O O . VAL A 1 275 ? 31.089 -21.445 20.593 1.00 32.34 274 VAL A O 1
ATOM 2063 N N . ASP A 1 276 ? 32.302 -21.461 18.684 1.00 26.27 275 ASP A N 1
ATOM 2064 C CA . ASP A 1 276 ? 32.942 -20.163 18.981 1.00 26.44 275 ASP A CA 1
ATOM 2065 C C . ASP A 1 276 ? 32.065 -19.034 18.466 1.00 33.50 275 ASP A C 1
ATOM 2066 O O . ASP A 1 276 ? 32.092 -18.721 17.258 1.00 31.35 275 ASP A O 1
ATOM 2071 N N . THR A 1 277 ? 31.257 -18.416 19.343 1.00 32.03 276 THR A N 1
ATOM 2072 C CA . THR A 1 277 ? 30.393 -17.316 18.887 1.00 30.14 276 THR A CA 1
ATOM 2073 C C . THR A 1 277 ? 31.201 -16.095 18.452 1.00 29.34 276 THR A C 1
ATOM 2074 O O . THR A 1 277 ? 30.690 -15.265 17.706 1.00 31.66 276 THR A O 1
ATOM 2078 N N . GLU A 1 278 ? 32.440 -15.974 18.924 1.00 29.00 277 GLU A N 1
ATOM 2079 C CA . GLU A 1 278 ? 33.291 -14.861 18.488 1.00 28.54 277 GLU A CA 1
ATOM 2080 C C . GLU A 1 278 ? 33.833 -15.136 17.074 1.00 29.31 277 GLU A C 1
ATOM 2081 O O . GLU A 1 278 ? 34.045 -14.211 16.299 1.00 26.62 277 GLU A O 1
ATOM 2087 N N . LEU A 1 279 ? 34.048 -16.401 16.742 1.00 28.07 278 LEU A N 1
ATOM 2088 C CA . LEU A 1 279 ? 34.461 -16.664 15.367 1.00 31.42 278 LEU A CA 1
ATOM 2089 C C . LEU A 1 279 ? 33.344 -16.189 14.415 1.00 29.07 278 LEU A C 1
ATOM 2090 O O . LEU A 1 279 ? 33.585 -15.487 13.445 1.00 28.82 278 LEU A O 1
ATOM 2095 N N . LEU A 1 280 ? 32.120 -16.581 14.726 1.00 28.60 279 LEU A N 1
ATOM 2096 C CA . LEU A 1 280 ? 30.958 -16.176 13.887 1.00 29.15 279 LEU A CA 1
ATOM 2097 C C . LEU A 1 280 ? 30.810 -14.670 13.875 1.00 28.82 279 LEU A C 1
ATOM 2098 O O . LEU A 1 280 ? 30.540 -14.072 12.809 1.00 26.71 279 LEU A O 1
ATOM 2103 N N . ARG A 1 281 ? 30.959 -14.043 15.046 1.00 25.26 280 ARG A N 1
ATOM 2104 C CA . ARG A 1 281 ? 30.863 -12.585 15.123 1.00 25.69 280 ARG A CA 1
ATOM 2105 C C . ARG A 1 281 ? 31.969 -11.919 14.236 1.00 32.15 280 ARG A C 1
ATOM 2106 O O . ARG A 1 281 ? 31.701 -10.932 13.549 1.00 31.83 280 ARG A O 1
ATOM 2114 N N . SER A 1 282 ? 33.208 -12.444 14.306 1.00 28.02 281 SER A N 1
ATOM 2115 C CA . SER A 1 282 ? 34.329 -11.834 13.583 1.00 29.51 281 SER A CA 1
ATOM 2116 C C . SER A 1 282 ? 34.145 -11.960 12.051 1.00 27.06 281 SER A C 1
ATOM 2117 O O . SER A 1 282 ? 34.428 -11.017 11.308 1.00 26.56 281 SER A O 1
ATOM 2120 N N . GLU A 1 283 ? 33.622 -13.093 11.619 1.00 28.98 282 GLU A N 1
ATOM 2121 C CA . GLU A 1 283 ? 33.359 -13.306 10.179 1.00 29.24 282 GLU A CA 1
ATOM 2122 C C . GLU A 1 283 ? 32.285 -12.372 9.699 1.00 28.21 282 GLU A C 1
ATOM 2123 O O . GLU A 1 283 ? 32.406 -11.771 8.639 1.00 28.19 282 GLU A O 1
ATOM 2129 N N . ARG A 1 284 ? 31.221 -12.235 10.470 1.00 26.97 283 ARG A N 1
ATOM 2130 C CA . ARG A 1 284 ? 30.144 -11.307 10.072 1.00 27.24 283 ARG A CA 1
ATOM 2131 C C . ARG A 1 284 ? 30.578 -9.858 10.139 1.00 28.24 283 ARG A C 1
ATOM 2132 O O . ARG A 1 284 ? 30.108 -9.040 9.343 1.00 27.48 283 ARG A O 1
ATOM 2140 N N . LEU A 1 285 ? 31.505 -9.527 11.055 1.00 26.69 284 LEU A N 1
ATOM 2141 C CA . LEU A 1 285 ? 31.970 -8.125 11.167 1.00 28.72 284 LEU A CA 1
ATOM 2142 C C . LEU A 1 285 ? 32.728 -7.698 9.854 1.00 28.90 284 LEU A C 1
ATOM 2143 O O . LEU A 1 285 ? 32.694 -6.503 9.409 1.00 28.40 284 LEU A O 1
ATOM 2148 N N . ARG A 1 286 ? 33.410 -8.677 9.262 1.00 26.02 285 ARG A N 1
ATOM 2149 C CA . ARG A 1 286 ? 34.364 -8.434 8.179 1.00 25.87 285 ARG A CA 1
ATOM 2150 C C . ARG A 1 286 ? 33.690 -8.554 6.820 1.00 29.39 285 ARG A C 1
ATOM 2151 O O . ARG A 1 286 ? 34.080 -7.878 5.851 1.00 31.06 285 ARG A O 1
ATOM 2159 N N . MET A 1 287 ? 32.714 -9.447 6.731 1.00 27.66 286 MET A N 1
ATOM 2160 C CA . MET A 1 287 ? 32.109 -9.707 5.418 1.00 32.22 286 MET A CA 1
ATOM 2161 C C . MET A 1 287 ? 30.922 -8.775 5.175 1.00 29.37 286 MET A C 1
ATOM 2162 O O . MET A 1 287 ? 29.758 -9.108 5.445 1.00 30.04 286 MET A O 1
ATOM 2167 N N . GLY A 1 288 ? 31.204 -7.572 4.681 1.00 25.13 287 GLY A N 1
ATOM 2168 C CA . GLY A 1 288 ? 30.196 -6.528 4.664 1.00 26.40 287 GLY A CA 1
ATOM 2169 C C . GLY A 1 288 ? 29.015 -6.900 3.785 1.00 30.19 287 GLY A C 1
ATOM 2170 O O . GLY A 1 288 ? 27.852 -6.432 3.988 1.00 28.10 287 GLY A O 1
ATOM 2171 N N . THR A 1 289 ? 29.280 -7.774 2.804 1.00 29.96 288 THR A N 1
ATOM 2172 C CA . THR A 1 289 ? 28.197 -8.114 1.839 1.00 31.26 288 THR A CA 1
ATOM 2173 C C . THR A 1 289 ? 27.137 -8.956 2.508 1.00 27.79 288 THR A C 1
ATOM 2174 O O . THR A 1 289 ? 26.041 -9.070 2.034 1.00 25.20 288 THR A O 1
ATOM 2178 N N . PHE A 1 290 ? 27.493 -9.601 3.610 1.00 25.36 289 PHE A N 1
ATOM 2179 C CA . PHE A 1 290 ? 26.479 -10.312 4.400 1.00 27.41 289 PHE A CA 1
ATOM 2180 C C . PHE A 1 290 ? 25.419 -9.319 4.854 1.00 29.03 289 PHE A C 1
ATOM 2181 O O . PHE A 1 290 ? 24.225 -9.499 4.616 1.00 29.11 289 PHE A O 1
ATOM 2189 N N . ASP A 1 291 ? 25.852 -8.223 5.479 1.00 25.93 290 ASP A N 1
ATOM 2190 C CA . ASP A 1 291 ? 24.888 -7.175 5.865 1.00 24.86 290 ASP A CA 1
ATOM 2191 C C . ASP A 1 291 ? 24.265 -6.464 4.649 1.00 27.31 290 ASP A C 1
ATOM 2192 O O . ASP A 1 291 ? 23.127 -6.058 4.694 1.00 24.52 290 ASP A O 1
ATOM 2197 N N . ASP A 1 292 ? 24.983 -6.302 3.551 1.00 23.41 291 ASP A N 1
ATOM 2198 C CA . ASP A 1 292 ? 24.293 -5.695 2.349 1.00 23.15 291 ASP A CA 1
ATOM 2199 C C . ASP A 1 292 ? 23.113 -6.584 1.919 1.00 22.70 291 ASP A C 1
ATOM 2200 O O . ASP A 1 292 ? 22.084 -6.111 1.500 1.00 27.24 291 ASP A O 1
ATOM 2205 N N . ASN A 1 293 ? 23.297 -7.911 1.998 1.00 26.85 292 ASN A N 1
ATOM 2206 C CA . ASN A 1 293 ? 22.242 -8.869 1.651 1.00 27.96 292 ASN A CA 1
ATOM 2207 C C . ASN A 1 293 ? 21.065 -8.685 2.612 1.00 30.85 292 ASN A C 1
ATOM 2208 O O . ASN A 1 293 ? 19.889 -8.724 2.194 1.00 26.15 292 ASN A O 1
ATOM 2213 N N . ARG A 1 294 ? 21.351 -8.496 3.910 1.00 26.88 293 ARG A N 1
ATOM 2214 C CA . ARG A 1 294 ? 20.234 -8.233 4.855 1.00 26.81 293 ARG A CA 1
ATOM 2215 C C . ARG A 1 294 ? 19.479 -6.940 4.435 1.00 27.35 293 ARG A C 1
ATOM 2216 O O . ARG A 1 294 ? 18.259 -6.930 4.397 1.00 27.37 293 ARG A O 1
ATOM 2224 N N . ARG A 1 295 ? 20.214 -5.869 4.126 1.00 29.41 294 ARG A N 1
ATOM 2225 C CA . ARG A 1 295 ? 19.587 -4.583 3.751 1.00 30.83 294 ARG A CA 1
ATOM 2226 C C . ARG A 1 295 ? 18.758 -4.762 2.469 1.00 33.51 294 ARG A C 1
ATOM 2227 O O . ARG A 1 295 ? 17.710 -4.133 2.301 1.00 29.34 294 ARG A O 1
ATOM 2235 N N . HIS A 1 296 ? 19.216 -5.610 1.548 1.00 32.36 295 HIS A N 1
ATOM 2236 C CA . HIS A 1 296 ? 18.414 -5.848 0.319 1.00 29.65 295 HIS A CA 1
ATOM 2237 C C . HIS A 1 296 ? 17.069 -6.464 0.686 1.00 29.74 295 HIS A C 1
ATOM 2238 O O . HIS A 1 296 ? 16.057 -6.152 0.075 1.00 31.23 295 HIS A O 1
ATOM 2245 N N . HIS A 1 297 ? 17.058 -7.340 1.698 1.00 26.31 296 HIS A N 1
ATOM 2246 C CA . HIS A 1 297 ? 15.844 -8.048 2.142 1.00 28.63 296 HIS A CA 1
ATOM 2247 C C . HIS A 1 297 ? 15.354 -7.483 3.489 1.00 30.57 296 HIS A C 1
ATOM 2248 O O . HIS A 1 297 ? 15.036 -8.247 4.415 1.00 29.47 296 HIS A O 1
ATOM 2255 N N . ARG A 1 298 ? 15.312 -6.157 3.606 1.00 33.23 297 ARG A N 1
ATOM 2256 C CA . ARG A 1 298 ? 15.157 -5.524 4.911 1.00 36.22 297 ARG A CA 1
ATOM 2257 C C . ARG A 1 298 ? 13.802 -5.886 5.522 1.00 42.89 297 ARG A C 1
ATOM 2258 O O . ARG A 1 298 ? 13.685 -6.236 6.687 1.00 40.99 297 ARG A O 1
ATOM 2266 N N . GLU A 1 299 ? 12.775 -5.851 4.699 1.00 48.22 298 GLU A N 1
ATOM 2267 C CA . GLU A 1 299 ? 11.407 -6.048 5.165 1.00 52.73 298 GLU A CA 1
ATOM 2268 C C . GLU A 1 299 ? 11.225 -7.460 5.696 1.00 48.57 298 GLU A C 1
ATOM 2269 O O . GLU A 1 299 ? 10.646 -7.661 6.759 1.00 53.05 298 GLU A O 1
ATOM 2275 N N . LEU A 1 300 ? 11.726 -8.431 4.945 1.00 39.52 299 LEU A N 1
ATOM 2276 C CA . LEU A 1 300 ? 11.759 -9.793 5.350 1.00 39.88 299 LEU A CA 1
ATOM 2277 C C . LEU A 1 300 ? 12.514 -10.001 6.686 1.00 39.43 299 LEU A C 1
ATOM 2278 O O . LEU A 1 300 ? 12.031 -10.688 7.559 1.00 43.69 299 LEU A O 1
ATOM 2283 N N . THR A 1 301 ? 13.689 -9.386 6.841 1.00 30.14 300 THR A N 1
ATOM 2284 C CA . THR A 1 301 ? 14.568 -9.704 7.955 1.00 31.10 300 THR A CA 1
ATOM 2285 C C . THR A 1 301 ? 14.202 -8.851 9.184 1.00 35.65 300 THR A C 1
ATOM 2286 O O . THR A 1 301 ? 14.446 -9.265 10.279 1.00 42.69 300 THR A O 1
ATOM 2290 N N . GLU A 1 302 ? 13.610 -7.675 9.007 1.00 35.97 301 GLU A N 1
ATOM 2291 C CA . GLU A 1 302 ? 13.394 -6.779 10.153 1.00 40.48 301 GLU A CA 1
ATOM 2292 C C . GLU A 1 302 ? 12.182 -7.149 10.995 1.00 45.66 301 GLU A C 1
ATOM 2293 O O . GLU A 1 302 ? 12.050 -6.692 12.126 1.00 52.93 301 GLU A O 1
ATOM 2299 N N . SER A 1 303 ? 11.332 -8.005 10.454 1.00 42.97 302 SER A N 1
ATOM 2300 C CA . SER A 1 303 ? 10.097 -8.379 11.103 1.00 53.22 302 SER A CA 1
ATOM 2301 C C . SER A 1 303 ? 10.157 -9.664 11.975 1.00 42.19 302 SER A C 1
ATOM 2302 O O . SER A 1 303 ? 9.124 -10.063 12.479 1.00 44.19 302 SER A O 1
ATOM 2305 N N . PHE A 1 304 ? 11.302 -10.349 12.103 1.00 32.25 303 PHE A N 1
ATOM 2306 C CA . PHE A 1 304 ? 11.389 -11.479 13.050 1.00 31.78 303 PHE A CA 1
ATOM 2307 C C . PHE A 1 304 ? 11.063 -11.029 14.465 1.00 37.38 303 PHE A C 1
ATOM 2308 O O . PHE A 1 304 ? 11.362 -9.883 14.824 1.00 38.12 303 PHE A O 1
ATOM 2316 N N . ARG A 1 305 ? 10.425 -11.898 15.251 1.00 33.97 304 ARG A N 1
ATOM 2317 C CA . ARG A 1 305 ? 10.174 -11.610 16.678 1.00 34.43 304 ARG A CA 1
ATOM 2318 C C . ARG A 1 305 ? 11.296 -12.234 17.531 1.00 36.99 304 ARG A C 1
ATOM 2319 O O . ARG A 1 305 ? 11.607 -13.437 17.423 1.00 34.03 304 ARG A O 1
ATOM 2327 N N . ARG A 1 306 ? 11.870 -11.417 18.401 1.00 33.28 305 ARG A N 1
ATOM 2328 C CA . ARG A 1 306 ? 13.024 -11.841 19.195 1.00 36.54 305 ARG A CA 1
ATOM 2329 C C . ARG A 1 306 ? 12.523 -12.160 20.586 1.00 38.29 305 ARG A C 1
ATOM 2330 O O . ARG A 1 306 ? 11.901 -11.335 21.251 1.00 36.77 305 ARG A O 1
ATOM 2338 N N . ILE A 1 307 ? 12.729 -13.390 21.013 1.00 35.03 306 ILE A N 1
ATOM 2339 C CA . ILE A 1 307 ? 12.266 -13.810 22.348 1.00 32.07 306 ILE A CA 1
ATOM 2340 C C . ILE A 1 307 ? 13.481 -13.979 23.241 1.00 35.68 306 ILE A C 1
ATOM 2341 O O . ILE A 1 307 ? 14.365 -14.762 22.911 1.00 33.47 306 ILE A O 1
ATOM 2346 N N . ASP A 1 308 ? 13.534 -13.232 24.342 1.00 35.83 307 ASP A N 1
ATOM 2347 C CA . ASP A 1 308 ? 14.754 -13.151 25.168 1.00 40.26 307 ASP A CA 1
ATOM 2348 C C . ASP A 1 308 ? 14.734 -14.204 26.258 1.00 36.28 307 ASP A C 1
ATOM 2349 O O . ASP A 1 308 ? 13.674 -14.445 26.831 1.00 36.49 307 ASP A O 1
ATOM 2354 N N . PHE A 1 309 ? 15.899 -14.748 26.603 1.00 33.71 308 PHE A N 1
ATOM 2355 C CA . PHE A 1 309 ? 15.986 -15.628 27.765 1.00 34.09 308 PHE A CA 1
ATOM 2356 C C . PHE A 1 309 ? 17.341 -15.460 28.405 1.00 35.77 308 PHE A C 1
ATOM 2357 O O . PHE A 1 309 ? 18.308 -15.061 27.736 1.00 32.36 308 PHE A O 1
ATOM 2365 N N . ALA A 1 310 ? 17.416 -15.767 29.701 1.00 30.21 309 ALA A N 1
ATOM 2366 C CA . ALA A 1 310 ? 18.700 -15.629 30.381 1.00 29.51 309 ALA A CA 1
ATOM 2367 C C . ALA A 1 310 ? 19.257 -17.059 30.546 1.00 34.27 309 ALA A C 1
ATOM 2368 O O . ALA A 1 310 ? 18.599 -17.902 31.196 1.00 30.26 309 ALA A O 1
ATOM 2370 N N . LEU A 1 311 ? 20.420 -17.375 29.957 1.00 31.92 310 LEU A N 1
ATOM 2371 C CA . LEU A 1 311 ? 20.954 -18.742 30.074 1.00 34.34 310 LEU A CA 1
ATOM 2372 C C . LEU A 1 311 ? 21.577 -19.035 31.462 1.00 34.37 310 LEU A C 1
ATOM 2373 O O . LEU A 1 311 ? 21.462 -20.164 32.015 1.00 36.12 310 LEU A O 1
ATOM 2378 N N . ASP A 1 312 ? 22.294 -18.040 31.969 1.00 27.89 311 ASP A N 1
ATOM 2379 C CA . ASP A 1 312 ? 23.050 -18.161 33.243 1.00 38.05 311 ASP A CA 1
ATOM 2380 C C . ASP A 1 312 ? 23.987 -19.441 33.222 1.00 39.16 311 ASP A C 1
ATOM 2381 O O . ASP A 1 312 ? 23.852 -20.359 34.047 1.00 37.39 311 ASP A O 1
ATOM 2386 N N . PRO A 1 313 ? 24.923 -19.486 32.252 1.00 34.06 312 PRO A N 1
ATOM 2387 C CA . PRO A 1 313 ? 25.744 -20.667 32.011 1.00 33.84 312 PRO A CA 1
ATOM 2388 C C . PRO A 1 313 ? 26.748 -20.853 33.136 1.00 35.46 312 PRO A C 1
ATOM 2389 O O . PRO A 1 313 ? 27.056 -19.889 33.827 1.00 34.11 312 PRO A O 1
ATOM 2393 N N . PRO A 1 314 ? 27.277 -22.078 33.283 1.00 37.09 313 PRO A N 1
ATOM 2394 C CA . PRO A 1 314 ? 28.331 -22.346 34.264 1.00 39.17 313 PRO A CA 1
ATOM 2395 C C . PRO A 1 314 ? 29.556 -21.451 34.044 1.00 38.61 313 PRO A C 1
ATOM 2396 O O . PRO A 1 314 ? 29.991 -21.156 32.896 1.00 37.36 313 PRO A O 1
ATOM 2400 N N . ALA A 1 315 ? 30.097 -20.986 35.163 1.00 37.47 314 ALA A N 1
ATOM 2401 C CA . ALA A 1 315 ? 31.165 -19.987 35.133 1.00 39.45 314 ALA A CA 1
ATOM 2402 C C . ALA A 1 315 ? 32.549 -20.634 35.270 1.00 40.25 314 ALA A C 1
ATOM 2403 O O . ALA A 1 315 ? 33.576 -19.968 35.095 1.00 40.32 314 ALA A O 1
ATOM 2405 N N . GLY A 1 316 ? 32.578 -21.941 35.545 1.00 37.83 315 GLY A N 1
ATOM 2406 C CA . GLY A 1 316 ? 33.836 -22.589 35.901 1.00 40.03 315 GLY A CA 1
ATOM 2407 C C . GLY A 1 316 ? 34.486 -23.284 34.717 1.00 38.86 315 GLY A C 1
ATOM 2408 O O . GLY A 1 316 ? 34.038 -23.141 33.554 1.00 34.07 315 GLY A O 1
ATOM 2409 N N . ASP A 1 317 ? 35.560 -24.011 35.022 1.00 38.03 316 ASP A N 1
ATOM 2410 C CA . ASP A 1 317 ? 36.297 -24.835 34.056 1.00 41.27 316 ASP A CA 1
ATOM 2411 C C . ASP A 1 317 ? 35.447 -26.060 33.698 1.00 38.04 316 ASP A C 1
ATOM 2412 O O . ASP A 1 317 ? 35.266 -26.966 34.504 1.00 35.30 316 ASP A O 1
ATOM 2417 N N . ILE A 1 318 ? 34.924 -26.078 32.486 1.00 32.86 317 ILE A N 1
ATOM 2418 C CA . ILE A 1 318 ? 34.257 -27.239 31.973 1.00 30.82 317 ILE A CA 1
ATOM 2419 C C . ILE A 1 318 ? 34.998 -27.824 30.745 1.00 36.90 317 ILE A C 1
ATOM 2420 O O . ILE A 1 318 ? 34.375 -28.441 29.864 1.00 34.68 317 ILE A O 1
ATOM 2425 N N . GLY A 1 319 ? 36.299 -27.557 30.650 1.00 36.36 318 GLY A N 1
ATOM 2426 C CA . GLY A 1 319 ? 37.069 -27.966 29.487 1.00 33.16 318 GLY A CA 1
ATOM 2427 C C . GLY A 1 319 ? 36.662 -27.179 28.241 1.00 31.94 318 GLY A C 1
ATOM 2428 O O . GLY A 1 319 ? 36.000 -26.110 28.339 1.00 32.61 318 GLY A O 1
ATOM 2429 N N . LEU A 1 320 ? 37.075 -27.693 27.085 1.00 32.09 319 LEU A N 1
ATOM 2430 C CA . LEU A 1 320 ? 36.732 -27.099 25.792 1.00 32.77 319 LEU A CA 1
ATOM 2431 C C . LEU A 1 320 ? 36.486 -28.263 24.801 1.00 34.24 319 LEU A C 1
ATOM 2432 O O . LEU A 1 320 ? 37.416 -29.018 24.487 1.00 34.42 319 LEU A O 1
ATOM 2437 N N . LEU A 1 321 ? 35.260 -28.381 24.308 1.00 33.83 320 LEU A N 1
ATOM 2438 C CA . LEU A 1 321 ? 34.926 -29.480 23.434 1.00 35.23 320 LEU A CA 1
ATOM 2439 C C . LEU A 1 321 ? 35.077 -29.045 21.982 1.00 33.69 320 LEU A C 1
ATOM 2440 O O . LEU A 1 321 ? 34.091 -28.814 21.304 1.00 31.62 320 LEU A O 1
ATOM 2445 N N . ARG A 1 322 ? 36.309 -29.003 21.515 1.00 32.13 321 ARG A N 1
ATOM 2446 C CA . ARG A 1 322 ? 36.619 -28.412 20.222 1.00 34.73 321 ARG A CA 1
ATOM 2447 C C . ARG A 1 322 ? 38.059 -28.787 19.870 1.00 36.76 321 ARG A C 1
ATOM 2448 O O . ARG A 1 322 ? 38.938 -28.781 20.730 1.00 34.80 321 ARG A O 1
ATOM 2456 N N . GLU A 1 323 ? 38.300 -29.082 18.605 1.00 37.74 322 GLU A N 1
ATOM 2457 C CA . GLU A 1 323 ? 39.624 -29.425 18.141 1.00 43.30 322 GLU A CA 1
ATOM 2458 C C . GLU A 1 323 ? 40.248 -28.086 17.824 1.00 40.93 322 GLU A C 1
ATOM 2459 O O . GLU A 1 323 ? 39.663 -27.303 17.096 1.00 39.87 322 GLU A O 1
ATOM 2465 N N . VAL A 1 324 ? 41.394 -27.774 18.412 1.00 33.27 323 VAL A N 1
ATOM 2466 C CA . VAL A 1 324 ? 42.060 -26.512 18.146 1.00 34.61 323 VAL A CA 1
ATOM 2467 C C . VAL A 1 324 ? 43.405 -26.862 17.524 1.00 36.64 323 VAL A C 1
ATOM 2468 O O . VAL A 1 324 ? 44.300 -27.407 18.204 1.00 35.96 323 VAL A O 1
ATOM 2472 N N . GLU A 1 325 ? 43.572 -26.566 16.239 1.00 36.50 324 GLU A N 1
ATOM 2473 C CA . GLU A 1 325 ? 44.806 -26.996 15.541 1.00 37.85 324 GLU A CA 1
ATOM 2474 C C . GLU A 1 325 ? 45.996 -26.267 16.172 1.00 34.39 324 GLU A C 1
ATOM 2475 O O . GLU A 1 325 ? 45.922 -25.043 16.404 1.00 31.32 324 GLU A O 1
ATOM 2481 N N . ARG A 1 326 ? 47.107 -26.950 16.401 1.00 35.52 325 ARG A N 1
ATOM 2482 C CA . ARG A 1 326 ? 48.327 -26.254 16.821 1.00 32.93 325 ARG A CA 1
ATOM 2483 C C . ARG A 1 326 ? 48.853 -25.305 15.763 1.00 31.87 325 ARG A C 1
ATOM 2484 O O . ARG A 1 326 ? 49.536 -24.314 16.075 1.00 32.79 325 ARG A O 1
ATOM 2492 N N . PHE A 1 327 ? 48.602 -25.648 14.505 1.00 30.48 326 PHE A N 1
ATOM 2493 C CA . PHE A 1 327 ? 49.166 -24.859 13.406 1.00 33.46 326 PHE A CA 1
ATOM 2494 C C . PHE A 1 327 ? 48.042 -24.381 12.519 1.00 32.78 326 PHE A C 1
ATOM 2495 O O . PHE A 1 327 ? 47.638 -25.116 11.630 1.00 30.56 326 PHE A O 1
ATOM 2503 N N . PRO A 1 328 ? 47.560 -23.148 12.738 1.00 32.43 327 PRO A N 1
ATOM 2504 C CA . PRO A 1 328 ? 46.407 -22.757 11.905 1.00 38.07 327 PRO A CA 1
ATOM 2505 C C . PRO A 1 328 ? 46.786 -22.696 10.422 1.00 36.51 327 PRO A C 1
ATOM 2506 O O . PRO A 1 328 ? 45.896 -22.801 9.582 1.00 35.75 327 PRO A O 1
ATOM 2510 N N . PHE A 1 329 ? 48.065 -22.540 10.122 1.00 35.00 328 PHE A N 1
ATOM 2511 C CA . PHE A 1 329 ? 48.515 -22.525 8.737 1.00 36.18 328 PHE A CA 1
ATOM 2512 C C . PHE A 1 329 ? 48.933 -23.904 8.215 1.00 37.69 328 PHE A C 1
ATOM 2513 O O . PHE A 1 329 ? 49.249 -24.068 7.029 1.00 36.44 328 PHE A O 1
ATOM 2521 N N . VAL A 1 330 ? 49.000 -24.880 9.117 1.00 34.62 329 VAL A N 1
ATOM 2522 C CA . VAL A 1 330 ? 49.481 -26.221 8.739 1.00 36.70 329 VAL A CA 1
ATOM 2523 C C . VAL A 1 330 ? 48.486 -27.258 9.303 1.00 38.80 329 VAL A C 1
ATOM 2524 O O . VAL A 1 330 ? 48.686 -27.779 10.401 1.00 37.81 329 VAL A O 1
ATOM 2528 N N . PRO A 1 331 ? 47.450 -27.572 8.531 1.00 36.11 330 PRO A N 1
ATOM 2529 C CA . PRO A 1 331 ? 46.470 -28.606 8.907 1.00 39.33 330 PRO A CA 1
ATOM 2530 C C . PRO A 1 331 ? 47.148 -29.929 9.261 1.00 37.25 330 PRO A C 1
ATOM 2531 O O . PRO A 1 331 ? 48.028 -30.423 8.546 1.00 36.89 330 PRO A O 1
ATOM 2535 N N . ALA A 1 332 ? 46.739 -30.495 10.392 1.00 38.96 331 ALA A N 1
ATOM 2536 C CA . ALA A 1 332 ? 47.201 -31.820 10.820 1.00 39.75 331 ALA A CA 1
ATOM 2537 C C . ALA A 1 332 ? 46.808 -32.904 9.825 1.00 39.38 331 ALA A C 1
ATOM 2538 O O . ALA A 1 332 ? 47.562 -33.805 9.570 1.00 38.62 331 ALA A O 1
ATOM 2540 N N . ASP A 1 333 ? 45.628 -32.826 9.245 1.00 39.13 332 ASP A N 1
ATOM 2541 C CA . ASP A 1 333 ? 45.184 -33.897 8.334 1.00 42.54 332 ASP A CA 1
ATOM 2542 C C . ASP A 1 333 ? 46.110 -33.963 7.091 1.00 34.71 332 ASP A C 1
ATOM 2543 O O . ASP A 1 333 ? 46.228 -32.942 6.390 1.00 36.67 332 ASP A O 1
ATOM 2548 N N . PRO A 1 334 ? 46.776 -35.120 6.840 1.00 38.69 333 PRO A N 1
ATOM 2549 C CA . PRO A 1 334 ? 47.737 -35.251 5.731 1.00 40.83 333 PRO A CA 1
ATOM 2550 C C . PRO A 1 334 ? 47.175 -34.927 4.338 1.00 42.00 333 PRO A C 1
ATOM 2551 O O . PRO A 1 334 ? 47.879 -34.349 3.529 1.00 40.94 333 PRO A O 1
ATOM 2555 N N . GLN A 1 335 ? 45.963 -35.364 4.044 1.00 40.85 334 GLN A N 1
ATOM 2556 C CA . GLN A 1 335 ? 45.368 -35.079 2.741 1.00 43.34 334 GLN A CA 1
ATOM 2557 C C . GLN A 1 335 ? 45.124 -33.606 2.588 1.00 41.47 334 GLN A C 1
ATOM 2558 O O . GLN A 1 335 ? 45.414 -33.055 1.559 1.00 39.34 334 GLN A O 1
ATOM 2561 N N . ARG A 1 336 ? 44.567 -32.985 3.623 1.00 37.88 335 ARG A N 1
ATOM 2562 C CA . ARG A 1 336 ? 44.334 -31.560 3.594 1.00 34.98 335 ARG A CA 1
ATOM 2563 C C . ARG A 1 336 ? 45.643 -30.801 3.478 1.00 36.12 335 ARG A C 1
ATOM 2564 O O . ARG A 1 336 ? 45.791 -29.844 2.687 1.00 36.33 335 ARG A O 1
ATOM 2572 N N . LEU A 1 337 ? 46.629 -31.194 4.250 1.00 34.35 336 LEU A N 1
ATOM 2573 C CA . LEU A 1 337 ? 47.909 -30.522 4.112 1.00 35.96 336 LEU A CA 1
ATOM 2574 C C . LEU A 1 337 ? 48.580 -30.623 2.701 1.00 35.54 336 LEU A C 1
ATOM 2575 O O . LEU A 1 337 ? 49.221 -29.671 2.258 1.00 36.98 336 LEU A O 1
ATOM 2580 N N . GLN A 1 338 ? 48.517 -31.801 2.058 1.00 35.18 337 GLN A N 1
ATOM 2581 C CA . GLN A 1 338 ? 49.067 -32.000 0.704 1.00 34.39 337 GLN A CA 1
ATOM 2582 C C . GLN A 1 338 ? 48.393 -30.985 -0.233 1.00 34.98 337 GLN A C 1
ATOM 2583 O O . GLN A 1 338 ? 49.043 -30.320 -1.050 1.00 36.15 337 GLN A O 1
ATOM 2589 N N . GLN A 1 339 ? 47.070 -30.861 -0.098 1.00 34.04 338 GLN A N 1
ATOM 2590 C CA . GLN A 1 339 ? 46.326 -29.956 -0.926 1.00 35.18 338 GLN A CA 1
ATOM 2591 C C . GLN A 1 339 ? 46.762 -28.528 -0.711 1.00 37.43 338 GLN A C 1
ATOM 2592 O O . GLN A 1 339 ? 46.932 -27.769 -1.679 1.00 35.88 338 GLN A O 1
ATOM 2598 N N . ASP A 1 340 ? 46.934 -28.140 0.561 1.00 36.38 339 ASP A N 1
ATOM 2599 C CA . ASP A 1 340 ? 47.323 -26.761 0.898 1.00 32.17 339 ASP A CA 1
ATOM 2600 C C . ASP A 1 340 ? 48.682 -26.487 0.269 1.00 31.48 339 ASP A C 1
ATOM 2601 O O . ASP A 1 340 ? 48.916 -25.373 -0.221 1.00 32.21 339 ASP A O 1
ATOM 2606 N N . CYS A 1 341 ? 49.586 -27.474 0.333 1.00 30.78 340 CYS A N 1
ATOM 2607 C CA . CYS A 1 341 ? 50.961 -27.228 -0.127 1.00 35.93 340 CYS A CA 1
ATOM 2608 C C . CYS A 1 341 ? 50.951 -27.123 -1.666 1.00 36.94 340 CYS A C 1
ATOM 2609 O O . CYS A 1 341 ? 51.587 -26.266 -2.251 1.00 34.91 340 CYS A O 1
ATOM 2612 N N . TYR A 1 342 ? 50.231 -28.034 -2.311 1.00 38.22 341 TYR A N 1
ATOM 2613 C CA . TYR A 1 342 ? 50.012 -27.923 -3.764 1.00 37.16 341 TYR A CA 1
ATOM 2614 C C . TYR A 1 342 ? 49.521 -26.541 -4.140 1.00 36.47 341 TYR A C 1
ATOM 2615 O O . TYR A 1 342 ? 50.010 -25.924 -5.083 1.00 35.14 341 TYR A O 1
ATOM 2624 N N . GLU A 1 343 ? 48.541 -26.042 -3.396 1.00 31.86 342 GLU A N 1
ATOM 2625 C CA . GLU A 1 343 ? 47.969 -24.771 -3.705 1.00 33.18 342 GLU A CA 1
ATOM 2626 C C . GLU A 1 343 ? 48.921 -23.615 -3.461 1.00 35.05 342 GLU A C 1
ATOM 2627 O O . GLU A 1 343 ? 49.056 -22.712 -4.310 1.00 34.55 342 GLU A O 1
ATOM 2633 N N . ALA A 1 344 ? 49.561 -23.599 -2.287 1.00 31.37 343 ALA A N 1
ATOM 2634 C CA . ALA A 1 344 ? 50.551 -22.527 -2.004 1.00 31.04 343 ALA A CA 1
ATOM 2635 C C . ALA A 1 344 ? 51.622 -22.508 -3.122 1.00 35.88 343 ALA A C 1
ATOM 2636 O O . ALA A 1 344 ? 52.011 -21.462 -3.645 1.00 33.94 343 ALA A O 1
ATOM 2638 N N . TYR A 1 345 ? 52.146 -23.674 -3.454 1.00 36.74 344 TYR A N 1
ATOM 2639 C CA . TYR A 1 345 ? 53.270 -23.680 -4.385 1.00 36.37 344 TYR A CA 1
ATOM 2640 C C . TYR A 1 345 ? 52.843 -23.107 -5.722 1.00 34.03 344 TYR A C 1
ATOM 2641 O O . TYR A 1 345 ? 53.547 -22.312 -6.306 1.00 34.76 344 TYR A O 1
ATOM 2650 N N . ASN A 1 346 ? 51.676 -23.510 -6.206 1.00 32.98 345 ASN A N 1
ATOM 2651 C CA . ASN A 1 346 ? 51.227 -22.973 -7.505 1.00 34.85 345 ASN A CA 1
ATOM 2652 C C . ASN A 1 346 ? 50.861 -21.493 -7.489 1.00 33.37 345 ASN A C 1
ATOM 2653 O O . ASN A 1 346 ? 51.006 -20.767 -8.490 1.00 34.95 345 ASN A O 1
ATOM 2658 N N . ILE A 1 347 ? 50.370 -21.032 -6.348 1.00 30.67 346 ILE A N 1
ATOM 2659 C CA . ILE A 1 347 ? 50.144 -19.599 -6.132 1.00 30.67 346 ILE A CA 1
ATOM 2660 C C . ILE A 1 347 ? 51.448 -18.829 -6.303 1.00 34.98 346 ILE A C 1
ATOM 2661 O O . ILE A 1 347 ? 51.524 -17.783 -7.011 1.00 35.51 346 ILE A O 1
ATOM 2666 N N . GLN A 1 348 ? 52.489 -19.338 -5.642 1.00 32.17 347 GLN A N 1
ATOM 2667 C CA . GLN A 1 348 ? 53.757 -18.655 -5.634 1.00 30.87 347 GLN A CA 1
ATOM 2668 C C . GLN A 1 348 ? 54.327 -18.666 -7.029 1.00 32.93 347 GLN A C 1
ATOM 2669 O O . GLN A 1 348 ? 54.821 -17.633 -7.518 1.00 34.53 347 GLN A O 1
ATOM 2675 N N . VAL A 1 349 ? 54.308 -19.840 -7.643 1.00 28.95 348 VAL A N 1
ATOM 2676 C CA . VAL A 1 349 ? 54.884 -19.977 -8.984 1.00 30.97 348 VAL A CA 1
ATOM 2677 C C . VAL A 1 349 ? 54.119 -19.129 -10.015 1.00 33.39 348 VAL A C 1
ATOM 2678 O O . VAL A 1 349 ? 54.715 -18.420 -10.819 1.00 35.74 348 VAL A O 1
ATOM 2682 N N . SER A 1 350 ? 52.789 -19.236 -10.037 1.00 33.36 349 SER A N 1
ATOM 2683 C CA . SER A 1 350 ? 52.032 -18.512 -11.068 1.00 35.36 349 SER A CA 1
ATOM 2684 C C . SER A 1 350 ? 52.095 -16.997 -10.843 1.00 37.07 349 SER A C 1
ATOM 2685 O O . SER A 1 350 ? 52.064 -16.204 -11.812 1.00 31.92 349 SER A O 1
ATOM 2688 N N . GLY A 1 351 ? 52.181 -16.577 -9.573 1.00 32.38 350 GLY A N 1
ATOM 2689 C CA . GLY A 1 351 ? 52.411 -15.162 -9.293 1.00 29.95 350 GLY A CA 1
ATOM 2690 C C . GLY A 1 351 ? 53.660 -14.615 -9.969 1.00 31.50 350 GLY A C 1
ATOM 2691 O O . GLY A 1 351 ? 53.657 -13.531 -10.647 1.00 35.23 350 GLY A O 1
ATOM 2692 N N . LEU A 1 352 ? 54.761 -15.331 -9.739 1.00 33.71 351 LEU A N 1
ATOM 2693 C CA . LEU A 1 352 ? 56.046 -14.965 -10.307 1.00 34.21 351 LEU A CA 1
ATOM 2694 C C . LEU A 1 352 ? 56.017 -15.072 -11.851 1.00 36.16 351 LEU A C 1
ATOM 2695 O O . LEU A 1 352 ? 56.543 -14.221 -12.538 1.00 36.63 351 LEU A O 1
ATOM 2700 N N . GLU A 1 353 ? 55.391 -16.113 -12.388 1.00 38.50 352 GLU A N 1
ATOM 2701 C CA . GLU A 1 353 ? 55.270 -16.218 -13.842 1.00 40.45 352 GLU A CA 1
ATOM 2702 C C . GLU A 1 353 ? 54.704 -14.983 -14.525 1.00 39.40 352 GLU A C 1
ATOM 2703 O O . GLU A 1 353 ? 55.245 -14.544 -15.582 1.00 40.02 352 GLU A O 1
ATOM 2709 N N . GLN A 1 354 ? 53.618 -14.443 -13.944 1.00 34.03 353 GLN A N 1
ATOM 2710 C CA . GLN A 1 354 ? 52.936 -13.292 -14.500 1.00 34.24 353 GLN A CA 1
ATOM 2711 C C . GLN A 1 354 ? 53.913 -12.140 -14.425 1.00 39.06 353 GLN A C 1
ATOM 2712 O O . GLN A 1 354 ? 54.004 -11.363 -15.369 1.00 36.28 353 GLN A O 1
ATOM 2718 N N . ARG A 1 355 ? 54.633 -12.014 -13.300 1.00 35.48 354 ARG A N 1
ATOM 2719 C CA . ARG A 1 355 ? 55.612 -10.903 -13.210 1.00 32.27 354 ARG A CA 1
ATOM 2720 C C . ARG A 1 355 ? 56.707 -11.013 -14.305 1.00 32.54 354 ARG A C 1
ATOM 2721 O O . ARG A 1 355 ? 57.091 -10.017 -14.933 1.00 34.66 354 ARG A O 1
ATOM 2729 N N . LEU A 1 356 ? 57.190 -12.227 -14.516 1.00 32.70 355 LEU A N 1
ATOM 2730 C CA . LEU A 1 356 ? 58.243 -12.460 -15.518 1.00 37.17 355 LEU A CA 1
ATOM 2731 C C . LEU A 1 356 ? 57.730 -12.135 -16.938 1.00 38.15 355 LEU A C 1
ATOM 2732 O O . LEU A 1 356 ? 58.434 -11.497 -17.722 1.00 39.37 355 LEU A O 1
ATOM 2737 N N . ARG A 1 357 ? 56.506 -12.553 -17.270 1.00 35.28 356 ARG A N 1
ATOM 2738 C CA . ARG A 1 357 ? 55.948 -12.247 -18.603 1.00 37.09 356 ARG A CA 1
ATOM 2739 C C . ARG A 1 357 ? 55.825 -10.754 -18.819 1.00 37.65 356 ARG A C 1
ATOM 2740 O O . A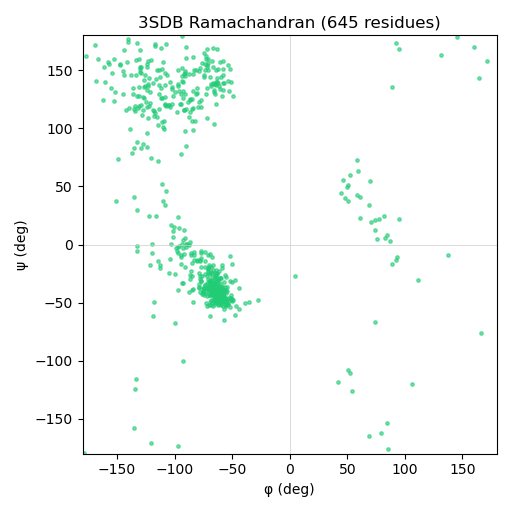RG A 1 357 ? 56.157 -10.237 -19.896 1.00 36.91 356 ARG A O 1
ATOM 2748 N N . ALA A 1 358 ? 55.296 -10.059 -17.806 1.00 32.00 357 ALA A N 1
ATOM 2749 C CA . ALA A 1 358 ? 55.037 -8.643 -17.962 1.00 36.21 357 ALA A CA 1
ATOM 2750 C C . ALA A 1 358 ? 56.346 -7.875 -18.142 1.00 39.55 357 ALA A C 1
ATOM 2751 O O . ALA A 1 358 ? 56.364 -6.777 -18.724 1.00 39.15 357 ALA A O 1
ATOM 2753 N N . LEU A 1 359 ? 57.441 -8.432 -17.649 1.00 41.30 358 LEU A N 1
ATOM 2754 C CA . LEU A 1 359 ? 58.722 -7.715 -17.770 1.00 44.77 358 LEU A CA 1
ATOM 2755 C C . LEU A 1 359 ? 59.547 -8.295 -18.926 1.00 45.20 358 LEU A C 1
ATOM 2756 O O . LEU A 1 359 ? 60.729 -8.046 -19.002 1.00 45.44 358 LEU A O 1
ATOM 2761 N N . ASP A 1 360 ? 58.929 -9.085 -19.802 1.00 42.65 359 ASP A N 1
ATOM 2762 C CA . ASP A 1 360 ? 59.646 -9.641 -20.959 1.00 49.29 359 ASP A CA 1
ATOM 2763 C C . ASP A 1 360 ? 60.876 -10.503 -20.535 1.00 44.86 359 ASP A C 1
ATOM 2764 O O . ASP A 1 360 ? 61.983 -10.485 -21.141 1.00 43.57 359 ASP A O 1
ATOM 2769 N N . TYR A 1 361 ? 60.647 -11.303 -19.497 1.00 40.95 360 TYR A N 1
ATOM 2770 C CA . TYR A 1 361 ? 61.596 -12.298 -19.032 1.00 43.18 360 TYR A CA 1
ATOM 2771 C C . TYR A 1 361 ? 62.974 -11.739 -18.603 1.00 45.20 360 TYR A C 1
ATOM 2772 O O . TYR A 1 361 ? 64.015 -12.087 -19.199 1.00 47.04 360 TYR A O 1
ATOM 2781 N N . PRO A 1 362 ? 62.989 -10.897 -17.552 1.00 43.71 361 PRO A N 1
ATOM 2782 C CA . PRO A 1 362 ? 64.304 -10.421 -17.087 1.00 45.96 361 PRO A CA 1
ATOM 2783 C C . PRO A 1 362 ? 65.104 -11.584 -16.499 1.00 45.72 361 PRO A C 1
ATOM 2784 O O . PRO A 1 362 ? 64.591 -12.678 -16.274 1.00 41.25 361 PRO A O 1
ATOM 2788 N N . LYS A 1 363 ? 66.389 -11.359 -16.243 1.00 44.80 362 LYS A N 1
ATOM 2789 C CA . LYS A 1 363 ? 67.106 -12.320 -15.431 1.00 45.17 362 LYS A CA 1
ATOM 2790 C C . LYS A 1 363 ? 66.587 -12.112 -14.009 1.00 45.89 362 LYS A C 1
ATOM 2791 O O . LYS A 1 363 ? 66.003 -11.074 -13.678 1.00 50.26 362 LYS A O 1
ATOM 2797 N N . VAL A 1 364 ? 66.768 -13.125 -13.185 1.00 43.37 363 VAL A N 1
ATOM 2798 C CA . VAL A 1 364 ? 66.220 -13.151 -11.852 1.00 46.62 363 VAL A CA 1
ATOM 2799 C C . VAL A 1 364 ? 67.384 -13.241 -10.868 1.00 51.28 363 VAL A C 1
ATOM 2800 O O . VAL A 1 364 ? 68.173 -14.196 -10.909 1.00 52.96 363 VAL A O 1
ATOM 2804 N N . VAL A 1 365 ? 67.550 -12.213 -10.044 1.00 47.20 364 VAL A N 1
ATOM 2805 C CA . VAL A 1 365 ? 68.683 -12.178 -9.125 1.00 46.97 364 VAL A CA 1
ATOM 2806 C C . VAL A 1 365 ? 68.158 -12.613 -7.767 1.00 46.01 364 VAL A C 1
ATOM 2807 O O . VAL A 1 365 ? 67.134 -12.117 -7.348 1.00 49.47 364 VAL A O 1
ATOM 2811 N N . ILE A 1 366 ? 68.816 -13.547 -7.089 1.00 45.22 365 ILE A N 1
ATOM 2812 C CA . ILE A 1 366 ? 68.317 -14.013 -5.782 1.00 46.11 365 ILE A CA 1
ATOM 2813 C C . ILE A 1 366 ? 69.480 -14.358 -4.792 1.00 46.23 365 ILE A C 1
ATOM 2814 O O . ILE A 1 366 ? 70.419 -15.062 -5.130 1.00 47.15 365 ILE A O 1
ATOM 2819 N N . GLY A 1 367 ? 69.391 -13.812 -3.581 1.00 46.27 366 GLY A N 1
ATOM 2820 C CA . GLY A 1 367 ? 70.304 -14.117 -2.505 1.00 46.05 366 GLY A CA 1
ATOM 2821 C C . GLY A 1 367 ? 69.990 -15.450 -1.887 1.00 46.84 366 GLY A C 1
ATOM 2822 O O . GLY A 1 367 ? 68.874 -15.692 -1.481 1.00 47.40 366 GLY A O 1
ATOM 2823 N N . VAL A 1 368 ? 70.977 -16.339 -1.850 1.00 50.75 367 VAL A N 1
ATOM 2824 C CA . VAL A 1 368 ? 70.759 -17.688 -1.298 1.00 52.59 367 VAL A CA 1
ATOM 2825 C C . VAL A 1 368 ? 71.705 -18.000 -0.145 1.00 50.99 367 VAL A C 1
ATOM 2826 O O . VAL A 1 368 ? 72.894 -18.019 -0.334 1.00 47.98 367 VAL A O 1
ATOM 2830 N N . SER A 1 369 ? 71.146 -18.260 1.034 1.00 53.31 368 SER A N 1
ATOM 2831 C CA . SER A 1 369 ? 71.909 -18.380 2.262 1.00 54.99 368 SER A CA 1
ATOM 2832 C C . SER A 1 369 ? 72.049 -19.848 2.653 1.00 56.78 368 SER A C 1
ATOM 2833 O O . SER A 1 369 ? 72.836 -20.193 3.532 1.00 51.19 368 SER A O 1
ATOM 2836 N N . GLY A 1 370 ? 71.279 -20.713 2.001 1.00 55.27 369 GLY A N 1
ATOM 2837 C CA . GLY A 1 370 ? 71.176 -22.104 2.432 1.00 55.59 369 GLY A CA 1
ATOM 2838 C C . GLY A 1 370 ? 69.982 -22.310 3.378 1.00 51.99 369 GLY A C 1
ATOM 2839 O O . GLY A 1 370 ? 69.642 -23.436 3.664 1.00 54.58 369 GLY A O 1
ATOM 2840 N N . GLY A 1 371 ? 69.364 -21.224 3.855 1.00 47.40 370 GLY A N 1
ATOM 2841 C CA . GLY A 1 371 ? 68.241 -21.288 4.785 1.00 49.31 370 GLY A CA 1
ATOM 2842 C C . GLY A 1 371 ? 66.961 -21.783 4.124 1.00 47.22 370 GLY A C 1
ATOM 2843 O O . GLY A 1 371 ? 66.927 -21.909 2.897 1.00 46.18 370 GLY A O 1
ATOM 2844 N N . LEU A 1 372 ? 65.938 -22.102 4.926 1.00 42.79 371 LEU A N 1
ATOM 2845 C CA . LEU A 1 372 ? 64.670 -22.619 4.410 1.00 43.17 371 LEU A CA 1
ATOM 2846 C C . LEU A 1 372 ? 64.004 -21.693 3.387 1.00 43.46 371 LEU A C 1
ATOM 2847 O O . LEU A 1 372 ? 63.525 -22.166 2.349 1.00 42.63 371 LEU A O 1
ATOM 2852 N N . ASP A 1 373 ? 63.910 -20.406 3.729 1.00 40.05 372 ASP A N 1
ATOM 2853 C CA . ASP A 1 373 ? 63.138 -19.437 2.946 1.00 40.83 372 ASP A CA 1
ATOM 2854 C C . ASP A 1 373 ? 63.772 -19.254 1.554 1.00 40.67 372 ASP A C 1
ATOM 2855 O O . ASP A 1 373 ? 63.080 -19.232 0.527 1.00 39.14 372 ASP A O 1
ATOM 2860 N N . SER A 1 374 ? 65.090 -19.066 1.526 1.00 39.82 373 SER A N 1
ATOM 2861 C CA . SER A 1 374 ? 65.734 -18.756 0.248 1.00 43.60 373 SER A CA 1
ATOM 2862 C C . SER A 1 374 ? 65.907 -20.024 -0.626 1.00 44.65 373 SER A C 1
ATOM 2863 O O . SER A 1 374 ? 65.863 -19.971 -1.869 1.00 45.65 373 SER A O 1
ATOM 2866 N N . THR A 1 375 ? 66.054 -21.163 0.034 1.00 43.50 374 THR A N 1
ATOM 2867 C CA . THR A 1 375 ? 66.013 -22.467 -0.629 1.00 44.73 374 THR A CA 1
ATOM 2868 C C . THR A 1 375 ? 64.690 -22.625 -1.395 1.00 41.37 374 THR A C 1
ATOM 2869 O O . THR A 1 375 ? 64.667 -22.927 -2.597 1.00 43.46 374 THR A O 1
ATOM 2873 N N . HIS A 1 376 ? 63.585 -22.374 -0.711 1.00 36.00 375 HIS A N 1
ATOM 2874 C CA . HIS A 1 376 ? 62.284 -22.576 -1.313 1.00 37.84 375 HIS A CA 1
ATOM 2875 C C . HIS A 1 376 ? 62.003 -21.563 -2.430 1.00 39.97 375 HIS A C 1
ATOM 2876 O O . HIS A 1 376 ? 61.427 -21.918 -3.460 1.00 38.88 375 HIS A O 1
ATOM 2883 N N . ALA A 1 377 ? 62.374 -20.303 -2.216 1.00 39.88 376 ALA A N 1
ATOM 2884 C CA . ALA A 1 377 ? 62.184 -19.274 -3.239 1.00 41.50 376 ALA A CA 1
ATOM 2885 C C . ALA A 1 377 ? 62.963 -19.648 -4.521 1.00 39.36 376 ALA A C 1
ATOM 2886 O O . ALA A 1 377 ? 62.493 -19.426 -5.624 1.00 38.50 376 ALA A O 1
ATOM 2888 N N . LEU A 1 378 ? 64.126 -20.248 -4.363 1.00 38.56 377 LEU A N 1
ATOM 2889 C CA . LEU A 1 378 ? 64.941 -20.620 -5.529 1.00 40.73 377 LEU A CA 1
ATOM 2890 C C . LEU A 1 378 ? 64.249 -21.763 -6.304 1.00 41.62 377 LEU A C 1
ATOM 2891 O O . LEU A 1 378 ? 64.179 -21.760 -7.538 1.00 42.14 377 LEU A O 1
ATOM 2896 N N . ILE A 1 379 ? 63.645 -22.684 -5.573 1.00 42.02 378 ILE A N 1
ATOM 2897 C CA . ILE A 1 379 ? 62.830 -23.719 -6.214 1.00 40.99 378 ILE A CA 1
ATOM 2898 C C . ILE A 1 379 ? 61.617 -23.150 -6.992 1.00 43.32 378 ILE A C 1
ATOM 2899 O O . ILE A 1 379 ? 61.352 -23.529 -8.147 1.00 42.68 378 ILE A O 1
ATOM 2904 N N . VAL A 1 380 ? 60.867 -22.257 -6.348 1.00 38.94 379 VAL A N 1
ATOM 2905 C CA . VAL A 1 380 ? 59.807 -21.557 -7.017 1.00 36.66 379 VAL A CA 1
ATOM 2906 C C . VAL A 1 380 ? 60.292 -20.813 -8.300 1.00 40.76 379 VAL A C 1
ATOM 2907 O O . VAL A 1 380 ? 59.613 -20.846 -9.343 1.00 41.68 379 VAL A O 1
ATOM 2911 N N . ALA A 1 381 ? 61.395 -20.072 -8.184 1.00 38.48 380 ALA A N 1
ATOM 2912 C CA . ALA A 1 381 ? 61.948 -19.282 -9.281 1.00 38.25 380 ALA A CA 1
ATOM 2913 C C . ALA A 1 381 ? 62.277 -20.256 -10.435 1.00 43.11 380 ALA A C 1
ATOM 2914 O O . ALA A 1 381 ? 61.982 -19.977 -11.610 1.00 42.00 380 ALA A O 1
ATOM 2916 N N . THR A 1 382 ? 62.852 -21.411 -10.082 1.00 42.98 381 THR A N 1
ATOM 2917 C CA . THR A 1 382 ? 63.235 -22.410 -11.066 1.00 45.01 381 THR A CA 1
ATOM 2918 C C . THR A 1 382 ? 62.044 -22.973 -11.826 1.00 44.63 381 THR A C 1
ATOM 2919 O O . THR A 1 382 ? 62.100 -23.112 -13.064 1.00 48.37 381 THR A O 1
ATOM 2923 N N . HIS A 1 383 ? 60.980 -23.288 -11.101 1.00 39.50 382 HIS A N 1
ATOM 2924 C CA . HIS A 1 383 ? 59.809 -23.879 -11.704 1.00 42.10 382 HIS A CA 1
ATOM 2925 C C . HIS A 1 383 ? 59.105 -22.837 -12.573 1.00 43.60 382 HIS A C 1
ATOM 2926 O O . HIS A 1 383 ? 58.591 -23.183 -13.631 1.00 43.86 382 HIS A O 1
ATOM 2933 N N . ALA A 1 384 ? 59.095 -21.568 -12.132 1.00 38.50 383 ALA A N 1
ATOM 2934 C CA . ALA A 1 384 ? 58.452 -20.529 -12.896 1.00 38.46 383 ALA A CA 1
ATOM 2935 C C . ALA A 1 384 ? 59.179 -20.374 -14.232 1.00 39.94 383 ALA A C 1
ATOM 2936 O O . ALA A 1 384 ? 58.543 -20.258 -15.264 1.00 43.72 383 ALA A O 1
ATOM 2938 N N . MET A 1 385 ? 60.506 -20.410 -14.198 1.00 41.72 384 MET A N 1
ATOM 2939 C CA . MET A 1 385 ? 61.316 -20.287 -15.402 1.00 45.45 384 MET A CA 1
ATOM 2940 C C . MET A 1 385 ? 61.065 -21.454 -16.355 1.00 49.88 384 MET A C 1
ATOM 2941 O O . MET A 1 385 ? 60.829 -21.239 -17.543 1.00 50.23 384 MET A O 1
ATOM 2946 N N . ASP A 1 386 ? 61.111 -22.678 -15.829 1.00 50.93 385 ASP A N 1
ATOM 2947 C CA . ASP A 1 386 ? 60.778 -23.870 -16.603 1.00 50.19 385 ASP A CA 1
ATOM 2948 C C . ASP A 1 386 ? 59.407 -23.696 -17.279 1.00 51.63 385 ASP A C 1
ATOM 2949 O O . ASP A 1 386 ? 59.304 -23.848 -18.489 1.00 52.44 385 ASP A O 1
ATOM 2954 N N . ARG A 1 387 ? 58.357 -23.371 -16.509 1.00 46.67 386 ARG A N 1
ATOM 2955 C CA . ARG A 1 387 ? 57.039 -23.282 -17.112 1.00 47.78 386 ARG A CA 1
ATOM 2956 C C . ARG A 1 387 ? 56.954 -22.218 -18.226 1.00 48.41 386 ARG A C 1
ATOM 2957 O O . ARG A 1 387 ? 56.166 -22.374 -19.157 1.00 49.37 386 ARG A O 1
ATOM 2965 N N . GLU A 1 388 ? 57.766 -21.161 -18.131 1.00 46.25 387 GLU A N 1
ATOM 2966 C CA . GLU A 1 388 ? 57.763 -20.055 -19.109 1.00 43.33 387 GLU A CA 1
ATOM 2967 C C . GLU A 1 388 ? 58.743 -20.282 -20.258 1.00 44.63 387 GLU A C 1
ATOM 2968 O O . GLU A 1 388 ? 58.928 -19.414 -21.111 1.00 46.22 387 GLU A O 1
ATOM 2974 N N . GLY A 1 389 ? 59.336 -21.459 -20.258 1.00 48.05 388 GLY A N 1
ATOM 2975 C CA . GLY A 1 389 ? 60.228 -21.945 -21.300 1.00 50.09 388 GLY A CA 1
ATOM 2976 C C . GLY A 1 389 ? 61.521 -21.186 -21.303 1.00 50.24 388 GLY A C 1
ATOM 2977 O O . GLY A 1 389 ? 62.103 -20.958 -22.362 1.00 52.15 388 GLY A O 1
ATOM 2978 N N . ARG A 1 390 ? 61.972 -20.775 -20.122 1.00 47.92 389 ARG A N 1
ATOM 2979 C CA . ARG A 1 390 ? 63.120 -19.864 -20.017 1.00 48.90 389 ARG A CA 1
ATOM 2980 C C . ARG A 1 390 ? 64.320 -20.655 -19.479 1.00 53.04 389 ARG A C 1
ATOM 2981 O O . ARG A 1 390 ? 64.109 -21.557 -18.687 1.00 55.60 389 ARG A O 1
ATOM 2989 N N . PRO A 1 391 ? 65.564 -20.310 -19.881 1.00 53.59 390 PRO A N 1
ATOM 2990 C CA . PRO A 1 391 ? 66.719 -21.084 -19.385 1.00 59.58 390 PRO A CA 1
ATOM 2991 C C . PRO A 1 391 ? 66.978 -20.886 -17.880 1.00 59.86 390 PRO A C 1
ATOM 2992 O O . PRO A 1 391 ? 66.952 -19.761 -17.390 1.00 58.30 390 PRO A O 1
ATOM 2996 N N . ARG A 1 392 ? 67.254 -21.974 -17.163 1.00 61.02 391 ARG A N 1
ATOM 2997 C CA . ARG A 1 392 ? 67.652 -21.887 -15.757 1.00 59.57 391 ARG A CA 1
ATOM 2998 C C . ARG A 1 392 ? 68.923 -21.048 -15.533 1.00 56.59 391 ARG A C 1
ATOM 2999 O O . ARG A 1 392 ? 69.185 -20.590 -14.421 1.00 55.77 391 ARG A O 1
ATOM 3007 N N . SER A 1 393 ? 69.697 -20.816 -16.582 1.00 52.86 392 SER A N 1
ATOM 3008 C CA . SER A 1 393 ? 70.913 -20.028 -16.423 1.00 54.59 392 SER A CA 1
ATOM 3009 C C . SER A 1 393 ? 70.634 -18.520 -16.326 1.00 53.11 392 SER A C 1
ATOM 3010 O O . SER A 1 393 ? 71.510 -17.742 -15.964 1.00 53.10 392 SER A O 1
ATOM 3013 N N . ASP A 1 394 ? 69.397 -18.130 -16.637 1.00 48.16 393 ASP A N 1
ATOM 3014 C CA . ASP A 1 394 ? 68.935 -16.771 -16.429 1.00 50.05 393 ASP A CA 1
ATOM 3015 C C . ASP A 1 394 ? 68.620 -16.522 -14.950 1.00 51.27 393 ASP A C 1
ATOM 3016 O O . ASP A 1 394 ? 68.333 -15.394 -14.533 1.00 49.19 393 ASP A O 1
ATOM 3021 N N . ILE A 1 395 ? 68.667 -17.579 -14.145 1.00 50.04 394 ILE A N 1
ATOM 3022 C CA . ILE A 1 395 ? 68.593 -17.362 -12.709 1.00 48.52 394 ILE A CA 1
ATOM 3023 C C . ILE A 1 395 ? 69.998 -17.093 -12.197 1.00 49.13 394 ILE A C 1
ATOM 3024 O O . ILE A 1 395 ? 70.916 -17.863 -12.439 1.00 54.09 394 ILE A O 1
ATOM 3029 N N . LEU A 1 396 ? 70.177 -15.974 -11.522 1.00 49.95 395 LEU A N 1
ATOM 3030 C CA . LEU A 1 396 ? 71.498 -15.593 -11.030 1.00 49.63 395 LEU A CA 1
ATOM 3031 C C . LEU A 1 396 ? 71.487 -15.744 -9.495 1.00 52.36 395 LEU A C 1
ATOM 3032 O O . LEU A 1 396 ? 70.953 -14.901 -8.779 1.00 49.44 395 LEU A O 1
ATOM 3037 N N . ALA A 1 397 ? 72.019 -16.830 -8.962 1.00 52.43 396 ALA A N 1
ATOM 3038 C CA . ALA A 1 397 ? 71.926 -17.009 -7.497 1.00 52.63 396 ALA A CA 1
ATOM 3039 C C . ALA A 1 397 ? 73.212 -16.538 -6.810 1.00 53.14 396 ALA A C 1
ATOM 3040 O O . ALA A 1 397 ? 74.318 -16.810 -7.299 1.00 56.80 396 ALA A O 1
ATOM 3042 N N . PHE A 1 398 ? 73.084 -15.812 -5.700 1.00 50.81 397 PHE A N 1
ATOM 3043 C CA . PHE A 1 398 ? 74.284 -15.311 -5.005 1.00 55.17 397 PHE A CA 1
ATOM 3044 C C . PHE A 1 398 ? 74.327 -15.732 -3.554 1.00 57.11 397 PHE A C 1
ATOM 3045 O O . PHE A 1 398 ? 73.393 -15.462 -2.786 1.00 54.82 397 PHE A O 1
ATOM 3053 N N . ALA A 1 399 ? 75.409 -16.412 -3.187 1.00 59.30 398 ALA A N 1
ATOM 3054 C CA . ALA A 1 399 ? 75.796 -16.521 -1.789 1.00 62.58 398 ALA A CA 1
ATOM 3055 C C . ALA A 1 399 ? 76.516 -15.227 -1.407 1.00 66.01 398 ALA A C 1
ATOM 3056 O O . ALA A 1 399 ? 77.403 -14.752 -2.155 1.00 66.66 398 ALA A O 1
ATOM 3058 N N . LEU A 1 400 ? 76.164 -14.663 -0.255 1.00 64.01 399 LEU A N 1
ATOM 3059 C CA . LEU A 1 400 ? 76.850 -13.454 0.225 1.00 70.21 399 LEU A CA 1
ATOM 3060 C C . LEU A 1 400 ? 77.373 -13.533 1.687 1.00 81.83 399 LEU A C 1
ATOM 3061 O O . LEU A 1 400 ? 76.715 -13.044 2.604 1.00 79.12 399 LEU A O 1
ATOM 3066 N N . PRO A 1 401 ? 78.569 -14.131 1.901 1.00 84.42 400 PRO A N 1
ATOM 3067 C CA . PRO A 1 401 ? 79.179 -14.304 3.241 1.00 85.43 400 PRO A CA 1
ATOM 3068 C C . PRO A 1 401 ? 79.553 -13.014 4.021 1.00 82.55 400 PRO A C 1
ATOM 3069 O O . PRO A 1 401 ? 80.030 -12.032 3.422 1.00 82.15 400 PRO A O 1
ATOM 3073 N N . GLY A 1 402 ? 79.375 -13.051 5.350 1.00 83.39 401 GLY A N 1
ATOM 3074 C CA . GLY A 1 402 ? 79.865 -12.011 6.252 1.00 85.54 401 GLY A CA 1
ATOM 3075 C C . GLY A 1 402 ? 80.854 -12.505 7.310 1.00 87.10 401 GLY A C 1
ATOM 3076 O O . GLY A 1 402 ? 81.487 -11.719 8.037 1.00 88.05 401 GLY A O 1
ATOM 3077 N N . ASN A 1 411 ? 76.780 -23.368 1.579 1.00 78.36 410 ASN A N 1
ATOM 3078 C CA . ASN A 1 411 ? 77.059 -24.809 1.716 1.00 79.79 410 ASN A CA 1
ATOM 3079 C C . ASN A 1 411 ? 76.011 -25.684 0.969 1.00 61.54 410 ASN A C 1
ATOM 3080 O O . ASN A 1 411 ? 76.255 -26.238 -0.111 1.00 59.30 410 ASN A O 1
ATOM 3085 N N . ASN A 1 412 ? 74.832 -25.804 1.560 1.00 62.89 411 ASN A N 1
ATOM 3086 C CA . ASN A 1 412 ? 73.679 -26.349 0.848 1.00 59.11 411 ASN A CA 1
ATOM 3087 C C . ASN A 1 412 ? 73.213 -25.412 -0.256 1.00 59.60 411 ASN A C 1
ATOM 3088 O O . ASN A 1 412 ? 72.489 -25.809 -1.186 1.00 60.16 411 ASN A O 1
ATOM 3093 N N . ALA A 1 413 ? 73.622 -24.156 -0.144 1.00 58.07 412 ALA A N 1
ATOM 3094 C CA . ALA A 1 413 ? 73.313 -23.178 -1.171 1.00 57.28 412 ALA A CA 1
ATOM 3095 C C . ALA A 1 413 ? 74.038 -23.496 -2.486 1.00 57.15 412 ALA A C 1
ATOM 3096 O O . ALA A 1 413 ? 73.426 -23.558 -3.552 1.00 55.33 412 ALA A O 1
ATOM 3098 N N . ILE A 1 414 ? 75.342 -23.718 -2.433 1.00 60.96 413 ILE A N 1
ATOM 3099 C CA . ILE A 1 414 ? 76.008 -23.982 -3.690 1.00 61.74 413 ILE A CA 1
ATOM 3100 C C . ILE A 1 414 ? 75.624 -25.366 -4.259 1.00 62.23 413 ILE A C 1
ATOM 3101 O O . ILE A 1 414 ? 75.398 -25.512 -5.469 1.00 63.03 413 ILE A O 1
ATOM 3106 N N . LYS A 1 415 ? 75.491 -26.355 -3.379 1.00 61.29 414 LYS A N 1
ATOM 3107 C CA . LYS A 1 415 ? 75.005 -27.683 -3.762 1.00 61.04 414 LYS A CA 1
ATOM 3108 C C . LYS A 1 415 ? 73.665 -27.580 -4.506 1.00 56.32 414 LYS A C 1
ATOM 3109 O O . LYS A 1 415 ? 73.492 -28.127 -5.604 1.00 53.68 414 LYS A O 1
ATOM 3115 N N . LEU A 1 416 ? 72.720 -26.863 -3.909 1.00 52.58 415 LEU A N 1
ATOM 3116 C CA . LEU A 1 416 ? 71.418 -26.742 -4.508 1.00 53.27 415 LEU A CA 1
ATOM 3117 C C . LEU A 1 416 ? 71.442 -26.004 -5.840 1.00 55.97 415 LEU A C 1
ATOM 3118 O O . LEU A 1 416 ? 70.806 -26.444 -6.794 1.00 54.87 415 LEU A O 1
ATOM 3123 N N . ALA A 1 417 ? 72.169 -24.892 -5.912 1.00 57.54 416 ALA A N 1
ATOM 3124 C CA . ALA A 1 417 ? 72.278 -24.154 -7.173 1.00 58.41 416 ALA A CA 1
ATOM 3125 C C . ALA A 1 417 ? 72.956 -25.004 -8.259 1.00 59.66 416 ALA A C 1
ATOM 3126 O O . ALA A 1 417 ? 72.501 -25.033 -9.420 1.00 57.43 416 ALA A O 1
ATOM 3128 N N . ARG A 1 418 ? 74.040 -25.690 -7.895 1.00 59.01 417 ARG A N 1
ATOM 3129 C CA . ARG A 1 418 ? 74.700 -26.570 -8.850 1.00 60.34 417 ARG A CA 1
ATOM 3130 C C . ARG A 1 418 ? 73.734 -27.690 -9.298 1.00 58.53 417 ARG A C 1
ATOM 3131 O O . ARG A 1 418 ? 73.634 -27.996 -10.480 1.00 57.41 417 ARG A O 1
ATOM 3133 N N . ALA A 1 419 ? 73.009 -28.292 -8.355 1.00 55.76 418 ALA A N 1
ATOM 3134 C CA . ALA A 1 419 ? 72.085 -29.371 -8.700 1.00 57.53 418 ALA A CA 1
ATOM 3135 C C . ALA A 1 419 ? 70.948 -28.860 -9.587 1.00 56.88 418 ALA A C 1
ATOM 3136 O O . ALA A 1 419 ? 70.381 -29.626 -10.358 1.00 58.78 418 ALA A O 1
ATOM 3138 N N . LEU A 1 420 ? 70.597 -27.579 -9.487 1.00 51.99 419 LEU A N 1
ATOM 3139 C CA . LEU A 1 420 ? 69.487 -27.065 -10.315 1.00 52.50 419 LEU A CA 1
ATOM 3140 C C . LEU A 1 420 ? 69.940 -26.626 -11.710 1.00 56.34 419 LEU A C 1
ATOM 3141 O O . LEU A 1 420 ? 69.124 -26.565 -12.641 1.00 59.53 419 LEU A O 1
ATOM 3146 N N . GLY A 1 421 ? 71.221 -26.321 -11.842 1.00 59.59 420 GLY A N 1
ATOM 3147 C CA . GLY A 1 421 ? 71.748 -25.824 -13.095 1.00 63.58 420 GLY A CA 1
ATOM 3148 C C . GLY A 1 421 ? 71.520 -24.324 -13.296 1.00 62.27 420 GLY A C 1
ATOM 3149 O O . GLY A 1 421 ? 71.502 -23.851 -14.446 1.00 61.99 420 GLY A O 1
ATOM 3150 N N . VAL A 1 422 ? 71.371 -23.576 -12.198 1.00 59.02 421 VAL A N 1
ATOM 3151 C CA . VAL A 1 422 ? 71.256 -22.106 -12.279 1.00 57.03 421 VAL A CA 1
ATOM 3152 C C . VAL A 1 422 ? 72.638 -21.476 -12.195 1.00 56.94 421 VAL A C 1
ATOM 3153 O O . VAL A 1 422 ? 73.607 -22.150 -11.874 1.00 60.68 421 VAL A O 1
ATOM 3157 N N . THR A 1 423 ? 72.741 -20.177 -12.460 1.00 56.23 422 THR A N 1
ATOM 3158 C CA . THR A 1 423 ? 74.054 -19.509 -12.392 1.00 61.69 422 THR A CA 1
ATOM 3159 C C . THR A 1 423 ? 74.392 -19.101 -10.968 1.00 61.75 422 THR A C 1
ATOM 3160 O O . THR A 1 423 ? 73.675 -18.333 -10.328 1.00 65.26 422 THR A O 1
ATOM 3164 N N . PHE A 1 424 ? 75.457 -19.659 -10.439 1.00 57.08 423 PHE A N 1
ATOM 3165 C CA . PHE A 1 424 ? 75.778 -19.386 -9.059 1.00 59.85 423 PHE A CA 1
ATOM 3166 C C . PHE A 1 424 ? 77.057 -18.597 -8.918 1.00 64.34 423 PHE A C 1
ATOM 3167 O O . PHE A 1 424 ? 78.053 -18.877 -9.587 1.00 66.43 423 PHE A O 1
ATOM 3175 N N . SER A 1 425 ? 77.044 -17.615 -8.029 1.00 64.24 424 SER A N 1
ATOM 3176 C CA . SER A 1 425 ? 78.218 -16.774 -7.833 1.00 65.71 424 SER A CA 1
ATOM 3177 C C . SER A 1 425 ? 78.332 -16.391 -6.357 1.00 63.66 424 SER A C 1
ATOM 3178 O O . SER A 1 425 ? 77.368 -16.307 -5.659 1.00 57.73 424 SER A O 1
ATOM 3181 N N . GLU A 1 426 ? 79.522 -16.185 -5.843 1.00 70.39 425 GLU A N 1
ATOM 3182 C CA . GLU A 1 426 ? 79.592 -15.969 -4.414 1.00 72.74 425 GLU A CA 1
ATOM 3183 C C . GLU A 1 426 ? 80.364 -14.715 -4.209 1.00 71.03 425 GLU A C 1
ATOM 3184 O O . GLU A 1 426 ? 81.556 -14.654 -4.512 1.00 76.72 425 GLU A O 1
ATOM 3190 N N . ILE A 1 427 ? 79.679 -13.686 -3.750 1.00 70.68 426 ILE A N 1
ATOM 3191 C CA . ILE A 1 427 ? 80.341 -12.448 -3.455 1.00 76.95 426 ILE A CA 1
ATOM 3192 C C . ILE A 1 427 ? 80.527 -12.323 -1.954 1.00 79.44 426 ILE A C 1
ATOM 3193 O O . ILE A 1 427 ? 79.621 -12.624 -1.172 1.00 72.08 426 ILE A O 1
ATOM 3198 N N . ASP A 1 428 ? 81.740 -11.931 -1.559 1.00 85.40 427 ASP A N 1
ATOM 3199 C CA . ASP A 1 428 ? 82.041 -11.740 -0.150 1.00 90.09 427 ASP A CA 1
ATOM 3200 C C . ASP A 1 428 ? 81.923 -10.257 0.184 1.00 90.57 427 ASP A C 1
ATOM 3201 O O . ASP A 1 428 ? 82.692 -9.416 -0.327 1.00 91.19 427 ASP A O 1
ATOM 3206 N N . ILE A 1 429 ? 80.935 -9.950 1.030 1.00 87.62 428 ILE A N 1
ATOM 3207 C CA . ILE A 1 429 ? 80.655 -8.578 1.445 1.00 88.35 428 ILE A CA 1
ATOM 3208 C C . ILE A 1 429 ? 81.548 -8.099 2.603 1.00 89.96 428 ILE A C 1
ATOM 3209 O O . ILE A 1 429 ? 81.594 -6.895 2.901 1.00 90.04 428 ILE A O 1
ATOM 3214 N N . GLY A 1 430 ? 82.243 -9.037 3.250 1.00 88.53 429 GLY A N 1
ATOM 3215 C CA . GLY A 1 430 ? 83.152 -8.712 4.337 1.00 86.47 429 GLY A CA 1
ATOM 3216 C C . GLY A 1 430 ? 83.887 -7.393 4.153 1.00 84.37 429 GLY A C 1
ATOM 3217 O O . GLY A 1 430 ? 83.890 -6.554 5.055 1.00 81.82 429 GLY A O 1
ATOM 3218 N N . ASP A 1 431 ? 84.483 -7.206 2.972 1.00 85.89 430 ASP A N 1
ATOM 3219 C CA . ASP A 1 431 ? 85.388 -6.091 2.693 1.00 85.46 430 ASP A CA 1
ATOM 3220 C C . ASP A 1 431 ? 84.699 -4.754 2.495 1.00 81.16 430 ASP A C 1
ATOM 3221 O O . ASP A 1 431 ? 85.178 -3.718 2.943 1.00 76.07 430 ASP A O 1
ATOM 3226 N N . THR A 1 432 ? 83.561 -4.772 1.813 1.00 82.84 431 THR A N 1
ATOM 3227 C CA . THR A 1 432 ? 82.842 -3.531 1.541 1.00 80.80 431 THR A CA 1
ATOM 3228 C C . THR A 1 432 ? 82.221 -2.962 2.824 1.00 73.50 431 THR A C 1
ATOM 3229 O O . THR A 1 432 ? 82.270 -1.730 3.079 1.00 70.20 431 THR A O 1
ATOM 3233 N N . ALA A 1 433 ? 81.709 -3.888 3.633 1.00 68.51 432 ALA A N 1
ATOM 3234 C CA . ALA A 1 433 ? 81.274 -3.645 5.002 1.00 71.86 432 ALA A CA 1
ATOM 3235 C C . ALA A 1 433 ? 82.319 -2.863 5.792 1.00 82.31 432 ALA A C 1
ATOM 3236 O O . ALA A 1 433 ? 82.065 -1.741 6.269 1.00 82.51 432 ALA A O 1
ATOM 3238 N N . ARG A 1 434 ? 83.509 -3.463 5.912 1.00 87.52 433 ARG A N 1
ATOM 3239 C CA . ARG A 1 434 ? 84.632 -2.840 6.582 1.00 91.36 433 ARG A CA 1
ATOM 3240 C C . ARG A 1 434 ? 84.794 -1.362 6.186 1.00 89.02 433 ARG A C 1
ATOM 3241 O O . ARG A 1 434 ? 84.822 -0.512 7.066 1.00 90.77 433 ARG A O 1
ATOM 3249 N N . LEU A 1 435 ? 84.906 -1.051 4.889 1.00 87.52 434 LEU A N 1
ATOM 3250 C CA . LEU A 1 435 ? 85.082 0.346 4.439 1.00 89.20 434 LEU A CA 1
ATOM 3251 C C . LEU A 1 435 ? 83.848 1.218 4.783 1.00 93.98 434 LEU A C 1
ATOM 3252 O O . LEU A 1 435 ? 83.949 2.454 4.916 1.00 95.26 434 LEU A O 1
ATOM 3257 N N . MET A 1 436 ? 82.691 0.562 4.917 1.00 94.56 435 MET A N 1
ATOM 3258 C CA . MET A 1 436 ? 81.460 1.222 5.376 1.00 96.19 435 MET A CA 1
ATOM 3259 C C . MET A 1 436 ? 81.557 1.611 6.866 1.00 95.11 435 MET A C 1
ATOM 3260 O O . MET A 1 436 ? 81.507 2.808 7.204 1.00 95.65 435 MET A O 1
ATOM 3265 N N . LEU A 1 437 ? 81.726 0.600 7.732 1.00 91.70 436 LEU A N 1
ATOM 3266 C CA . LEU A 1 437 ? 81.844 0.795 9.181 1.00 89.88 436 LEU A CA 1
ATOM 3267 C C . LEU A 1 437 ? 82.880 1.866 9.548 1.00 92.97 436 LEU A C 1
ATOM 3268 O O . LEU A 1 437 ? 82.871 2.387 10.664 1.00 93.63 436 LEU A O 1
ATOM 3273 N N . HIS A 1 438 ? 83.751 2.201 8.598 1.00 95.22 437 HIS A N 1
ATOM 3274 C CA . HIS A 1 438 ? 84.820 3.161 8.829 1.00 99.79 437 HIS A CA 1
ATOM 3275 C C . HIS A 1 438 ? 84.445 4.545 8.352 1.00 103.65 437 HIS A C 1
ATOM 3276 O O . HIS A 1 438 ? 84.801 5.545 8.980 1.00 104.92 437 HIS A O 1
ATOM 3283 N N . THR A 1 439 ? 83.760 4.613 7.217 1.00 104.83 438 THR A N 1
ATOM 3284 C CA . THR A 1 439 ? 83.484 5.914 6.616 1.00 105.02 438 THR A CA 1
ATOM 3285 C C . THR A 1 439 ? 82.459 6.654 7.477 1.00 101.36 438 THR A C 1
ATOM 3286 O O . THR A 1 439 ? 82.474 7.888 7.567 1.00 100.29 438 THR A O 1
ATOM 3290 N N . ILE A 1 440 ? 81.598 5.877 8.135 1.00 98.44 439 ILE A N 1
ATOM 3291 C CA . ILE A 1 440 ? 80.726 6.406 9.175 1.00 97.85 439 ILE A CA 1
ATOM 3292 C C . ILE A 1 440 ? 81.404 6.252 10.538 1.00 100.30 439 ILE A C 1
ATOM 3293 O O . ILE A 1 440 ? 80.967 6.827 11.536 1.00 100.68 439 ILE A O 1
ATOM 3298 N N . VAL A 1 453 ? 75.833 -5.009 16.520 1.00 115.32 452 VAL A N 1
ATOM 3299 C CA . VAL A 1 453 ? 74.549 -5.075 15.804 1.00 114.47 452 VAL A CA 1
ATOM 3300 C C . VAL A 1 453 ? 74.446 -4.022 14.699 1.00 116.11 452 VAL A C 1
ATOM 3301 O O . VAL A 1 453 ? 73.706 -4.197 13.723 1.00 114.53 452 VAL A O 1
ATOM 3305 N N . THR A 1 454 ? 75.161 -2.912 14.876 1.00 119.10 453 THR A N 1
ATOM 3306 C CA . THR A 1 454 ? 75.385 -1.981 13.778 1.00 120.38 453 THR A CA 1
ATOM 3307 C C . THR A 1 454 ? 76.053 -2.829 12.708 1.00 120.67 453 THR A C 1
ATOM 3308 O O . THR A 1 454 ? 75.488 -3.056 11.630 1.00 120.93 453 THR A O 1
ATOM 3312 N N . PHE A 1 455 ? 77.255 -3.305 13.040 1.00 119.27 454 PHE A N 1
ATOM 3313 C CA . PHE A 1 455 ? 77.999 -4.252 12.220 1.00 116.20 454 PHE A CA 1
ATOM 3314 C C . PHE A 1 455 ? 77.058 -5.119 11.386 1.00 111.60 454 PHE A C 1
ATOM 3315 O O . PHE A 1 455 ? 77.240 -5.261 10.176 1.00 109.83 454 PHE A O 1
ATOM 3317 N N . GLU A 1 456 ? 76.032 -5.662 12.040 1.00 109.56 455 GLU A N 1
ATOM 3318 C CA . GLU A 1 456 ? 75.161 -6.678 11.442 1.00 107.83 455 GLU A CA 1
ATOM 3319 C C . GLU A 1 456 ? 73.990 -6.147 10.595 1.00 105.38 455 GLU A C 1
ATOM 3320 O O . GLU A 1 456 ? 73.309 -6.928 9.930 1.00 103.76 455 GLU A O 1
ATOM 3324 N N . ASN A 1 457 ? 73.751 -4.835 10.630 1.00 104.18 456 ASN A N 1
ATOM 3325 C CA . ASN A 1 457 ? 72.784 -4.205 9.722 1.00 99.17 456 ASN A CA 1
ATOM 3326 C C . ASN A 1 457 ? 73.491 -3.689 8.470 1.00 94.22 456 ASN A C 1
ATOM 3327 O O . ASN A 1 457 ? 72.917 -3.694 7.376 1.00 93.72 456 ASN A O 1
ATOM 3332 N N . VAL A 1 458 ? 74.738 -3.253 8.645 1.00 88.86 457 VAL A N 1
ATOM 3333 C CA . VAL A 1 458 ? 75.567 -2.832 7.532 1.00 84.45 457 VAL A CA 1
ATOM 3334 C C . VAL A 1 458 ? 75.690 -3.966 6.534 1.00 84.86 457 VAL A C 1
ATOM 3335 O O . VAL A 1 458 ? 75.691 -3.767 5.323 1.00 84.15 457 VAL A O 1
ATOM 3339 N N . GLN A 1 459 ? 75.811 -5.171 7.065 1.00 87.27 458 GLN A N 1
ATOM 3340 C CA . GLN A 1 459 ? 75.933 -6.359 6.246 1.00 88.09 458 GLN A CA 1
ATOM 3341 C C . GLN A 1 459 ? 74.652 -6.608 5.480 1.00 79.59 458 GLN A C 1
ATOM 3342 O O . GLN A 1 459 ? 74.677 -6.783 4.265 1.00 77.56 458 GLN A O 1
ATOM 3348 N N . ALA A 1 460 ? 73.540 -6.643 6.210 1.00 75.44 459 ALA A N 1
ATOM 3349 C CA . ALA A 1 460 ? 72.225 -6.881 5.620 1.00 73.26 459 ALA A CA 1
ATOM 3350 C C . ALA A 1 460 ? 71.935 -5.878 4.505 1.00 70.64 459 ALA A C 1
ATOM 3351 O O . ALA A 1 460 ? 71.350 -6.239 3.472 1.00 67.57 459 ALA A O 1
ATOM 3353 N N . GLY A 1 461 ? 72.349 -4.626 4.718 1.00 68.78 460 GLY A N 1
ATOM 3354 C CA . GLY A 1 461 ? 72.070 -3.562 3.765 1.00 67.85 460 GLY A CA 1
ATOM 3355 C C . GLY A 1 461 ? 72.936 -3.709 2.529 1.00 67.55 460 GLY A C 1
ATOM 3356 O O . GLY A 1 461 ? 72.482 -3.542 1.396 1.00 64.23 460 GLY A O 1
ATOM 3357 N N . LEU A 1 462 ? 74.198 -4.043 2.757 1.00 65.41 461 LEU A N 1
ATOM 3358 C CA . LEU A 1 462 ? 75.142 -4.236 1.657 1.00 67.37 461 LEU A CA 1
ATOM 3359 C C . LEU A 1 462 ? 74.787 -5.427 0.797 1.00 66.16 461 LEU A C 1
ATOM 3360 O O . LEU A 1 462 ? 75.090 -5.452 -0.387 1.00 65.89 461 LEU A O 1
ATOM 3365 N N . ARG A 1 463 ? 74.169 -6.427 1.402 1.00 66.65 462 ARG A N 1
ATOM 3366 C CA . ARG A 1 463 ? 73.616 -7.533 0.628 1.00 70.22 462 ARG A CA 1
ATOM 3367 C C . ARG A 1 463 ? 72.617 -6.983 -0.373 1.00 66.07 462 ARG A C 1
ATOM 3368 O O . ARG A 1 463 ? 72.704 -7.260 -1.571 1.00 61.75 462 ARG A O 1
ATOM 3376 N N . THR A 1 464 ? 71.662 -6.210 0.143 1.00 65.30 463 THR A N 1
ATOM 3377 C CA . THR A 1 464 ? 70.574 -5.711 -0.672 1.00 64.19 463 THR A CA 1
ATOM 3378 C C . THR A 1 464 ? 71.110 -4.768 -1.735 1.00 61.03 463 THR A C 1
ATOM 3379 O O . THR A 1 464 ? 70.725 -4.878 -2.903 1.00 58.76 463 THR A O 1
ATOM 3383 N N . ASP A 1 465 ? 72.013 -3.871 -1.321 1.00 58.81 464 ASP A N 1
ATOM 3384 C CA . ASP A 1 465 ? 72.552 -2.848 -2.187 1.00 60.94 464 ASP A CA 1
ATOM 3385 C C . ASP A 1 465 ? 73.183 -3.517 -3.405 1.00 60.89 464 ASP A C 1
ATOM 3386 O O . ASP A 1 465 ? 72.918 -3.133 -4.534 1.00 62.17 464 ASP A O 1
ATOM 3391 N N . TYR A 1 466 ? 74.014 -4.527 -3.159 1.00 62.79 465 TYR A N 1
ATOM 3392 C CA . TYR A 1 466 ? 74.664 -5.327 -4.200 1.00 61.72 465 TYR A CA 1
ATOM 3393 C C . TYR A 1 466 ? 73.665 -5.983 -5.136 1.00 58.67 465 TYR A C 1
ATOM 3394 O O . TYR A 1 466 ? 73.756 -5.859 -6.358 1.00 60.50 465 TYR A O 1
ATOM 3403 N N . LEU A 1 467 ? 72.747 -6.736 -4.545 1.00 51.91 466 LEU A N 1
ATOM 3404 C CA . LEU A 1 467 ? 71.751 -7.460 -5.324 1.00 51.40 466 LEU A CA 1
ATOM 3405 C C . LEU A 1 467 ? 71.093 -6.483 -6.305 1.00 51.18 466 LEU A C 1
ATOM 3406 O O . LEU A 1 467 ? 70.990 -6.779 -7.484 1.00 53.06 466 LEU A O 1
ATOM 3411 N N . PHE A 1 468 ? 70.675 -5.318 -5.824 1.00 51.48 467 PHE A N 1
ATOM 3412 C CA . PHE A 1 468 ? 70.002 -4.367 -6.710 1.00 52.70 467 PHE A CA 1
ATOM 3413 C C . PHE A 1 468 ? 70.977 -3.896 -7.761 1.00 58.92 467 PHE A C 1
ATOM 3414 O O . PHE A 1 468 ? 70.596 -3.693 -8.911 1.00 58.04 467 PHE A O 1
ATOM 3422 N N . ARG A 1 469 ? 72.242 -3.728 -7.385 1.00 61.33 468 ARG A N 1
ATOM 3423 C CA . ARG A 1 469 ? 73.173 -3.148 -8.329 1.00 62.23 468 ARG A CA 1
ATOM 3424 C C . ARG A 1 469 ? 73.449 -4.130 -9.469 1.00 60.99 468 ARG A C 1
ATOM 3425 O O . ARG A 1 469 ? 73.443 -3.739 -10.635 1.00 60.59 468 ARG A O 1
ATOM 3433 N N . ILE A 1 470 ? 73.648 -5.403 -9.114 1.00 60.70 469 ILE A N 1
ATOM 3434 C CA . ILE A 1 470 ? 73.817 -6.494 -10.066 1.00 60.67 469 ILE A CA 1
ATOM 3435 C C . ILE A 1 470 ? 72.591 -6.666 -10.969 1.00 59.79 469 ILE A C 1
ATOM 3436 O O . ILE A 1 470 ? 72.723 -6.895 -12.174 1.00 58.75 469 ILE A O 1
ATOM 3441 N N . ALA A 1 471 ? 71.402 -6.598 -10.363 1.00 55.11 470 ALA A N 1
ATOM 3442 C CA . ALA A 1 471 ? 70.143 -6.640 -11.111 1.00 52.00 470 ALA A CA 1
ATOM 3443 C C . ALA A 1 471 ? 70.117 -5.503 -12.158 1.00 56.52 470 ALA A C 1
ATOM 3444 O O . ALA A 1 471 ? 69.774 -5.739 -13.314 1.00 54.51 470 ALA A O 1
ATOM 3446 N N . ASN A 1 472 ? 70.517 -4.290 -11.759 1.00 60.78 471 ASN A N 1
ATOM 3447 C CA . ASN A 1 472 ? 70.588 -3.148 -12.689 1.00 64.52 471 ASN A CA 1
ATOM 3448 C C . ASN A 1 472 ? 71.518 -3.443 -13.837 1.00 64.66 471 ASN A C 1
ATOM 3449 O O . ASN A 1 472 ? 71.199 -3.214 -14.995 1.00 64.64 471 ASN A O 1
ATOM 3454 N N . GLN A 1 473 ? 72.693 -3.932 -13.472 1.00 66.26 472 GLN A N 1
ATOM 3455 C CA . GLN A 1 473 ? 73.791 -4.210 -14.383 1.00 68.33 472 GLN A CA 1
ATOM 3456 C C . GLN A 1 473 ? 73.488 -5.362 -15.329 1.00 69.29 472 GLN A C 1
ATOM 3457 O O . GLN A 1 473 ? 73.959 -5.396 -16.459 1.00 68.20 472 GLN A O 1
ATOM 3463 N N . ARG A 1 474 ? 72.721 -6.333 -14.860 1.00 66.61 473 ARG A N 1
ATOM 3464 C CA . ARG A 1 474 ? 72.586 -7.573 -15.622 1.00 66.79 473 ARG A CA 1
ATOM 3465 C C . ARG A 1 474 ? 71.249 -7.630 -16.360 1.00 66.24 473 ARG A C 1
ATOM 3466 O O . ARG A 1 474 ? 70.974 -8.604 -17.060 1.00 70.27 473 ARG A O 1
ATOM 3471 N N . GLY A 1 475 ? 70.434 -6.586 -16.213 1.00 61.58 474 GLY A N 1
ATOM 3472 C CA . GLY A 1 475 ? 69.105 -6.565 -16.804 1.00 62.48 474 GLY A CA 1
ATOM 3473 C C . GLY A 1 475 ? 68.169 -7.563 -16.114 1.00 63.95 474 GLY A C 1
ATOM 3474 O O . GLY A 1 475 ? 67.561 -8.432 -16.762 1.00 64.10 474 GLY A O 1
ATOM 3475 N N . GLY A 1 476 ? 68.051 -7.437 -14.795 1.00 59.69 475 GLY A N 1
ATOM 3476 C CA . GLY A 1 476 ? 67.328 -8.412 -13.997 1.00 53.35 475 GLY A CA 1
ATOM 3477 C C . GLY A 1 476 ? 66.511 -7.747 -12.916 1.00 51.75 475 GLY A C 1
ATOM 3478 O O . GLY A 1 476 ? 66.537 -6.516 -12.786 1.00 53.26 475 GLY A O 1
ATOM 3479 N N . ILE A 1 477 ? 65.758 -8.556 -12.168 1.00 50.15 476 ILE A N 1
ATOM 3480 C CA . ILE A 1 477 ? 65.102 -8.077 -10.974 1.00 48.00 476 ILE A CA 1
ATOM 3481 C C . ILE A 1 477 ? 65.494 -8.919 -9.757 1.00 45.46 476 ILE A C 1
ATOM 3482 O O . ILE A 1 477 ? 65.844 -10.060 -9.897 1.00 48.41 476 ILE A O 1
ATOM 3487 N N . VAL A 1 478 ? 65.393 -8.336 -8.571 1.00 45.54 477 VAL A N 1
ATOM 3488 C CA . VAL A 1 478 ? 65.684 -9.007 -7.326 1.00 45.78 477 VAL A CA 1
ATOM 3489 C C . VAL A 1 478 ? 64.452 -9.708 -6.775 1.00 44.56 477 VAL A C 1
ATOM 3490 O O . VAL A 1 478 ? 63.416 -9.071 -6.539 1.00 42.42 477 VAL A O 1
ATOM 3494 N N . LEU A 1 479 ? 64.552 -11.010 -6.561 1.00 41.67 478 LEU A N 1
ATOM 3495 C CA . LEU A 1 479 ? 63.486 -11.730 -5.886 1.00 42.27 478 LEU A CA 1
ATOM 3496 C C . LEU A 1 479 ? 63.721 -11.763 -4.378 1.00 42.13 478 LEU A C 1
ATOM 3497 O O . LEU A 1 479 ? 64.800 -12.209 -3.910 1.00 40.76 478 LEU A O 1
ATOM 3502 N N . GLY A 1 480 ? 62.704 -11.395 -3.619 1.00 40.86 479 GLY A N 1
ATOM 3503 C CA . GLY A 1 480 ? 62.808 -11.442 -2.168 1.00 44.24 479 GLY A CA 1
ATOM 3504 C C . GLY A 1 480 ? 62.492 -12.829 -1.632 1.00 42.62 479 GLY A C 1
ATOM 3505 O O . GLY A 1 480 ? 61.851 -13.637 -2.290 1.00 46.02 479 GLY A O 1
ATOM 3506 N N . THR A 1 481 ? 62.910 -13.118 -0.413 1.00 42.34 480 THR A N 1
ATOM 3507 C CA . THR A 1 481 ? 62.703 -14.460 0.121 1.00 40.51 480 THR A CA 1
ATOM 3508 C C . THR A 1 481 ? 62.128 -14.392 1.530 1.00 42.26 480 THR A C 1
ATOM 3509 O O . THR A 1 481 ? 61.865 -15.407 2.127 1.00 44.18 480 THR A O 1
ATOM 3513 N N . GLY A 1 482 ? 62.011 -13.207 2.105 1.00 43.32 481 GLY A N 1
ATOM 3514 C CA . GLY A 1 482 ? 61.465 -13.121 3.463 1.00 41.01 481 GLY A CA 1
ATOM 3515 C C . GLY A 1 482 ? 60.018 -13.586 3.536 1.00 38.23 481 GLY A C 1
ATOM 3516 O O . GLY A 1 482 ? 59.238 -13.451 2.568 1.00 37.27 481 GLY A O 1
ATOM 3517 N N . ASP A 1 483 ? 59.632 -14.120 4.703 1.00 37.32 482 ASP A N 1
ATOM 3518 C CA . ASP A 1 483 ? 58.357 -14.789 4.846 1.00 34.07 482 ASP A CA 1
ATOM 3519 C C . ASP A 1 483 ? 57.327 -13.985 5.649 1.00 36.10 482 ASP A C 1
ATOM 3520 O O . ASP A 1 483 ? 57.628 -12.945 6.243 1.00 38.00 482 ASP A O 1
ATOM 3525 N N . LEU A 1 484 ? 56.112 -14.482 5.683 1.00 32.53 483 LEU A N 1
ATOM 3526 C CA . LEU A 1 484 ? 55.032 -13.704 6.305 1.00 32.07 483 LEU A CA 1
ATOM 3527 C C . LEU A 1 484 ? 55.243 -13.474 7.803 1.00 35.57 483 LEU A C 1
ATOM 3528 O O . LEU A 1 484 ? 54.858 -12.436 8.328 1.00 36.26 483 LEU A O 1
ATOM 3533 N N . SER A 1 485 ? 55.851 -14.440 8.485 1.00 36.37 484 SER A N 1
ATOM 3534 C CA . SER A 1 485 ? 55.996 -14.373 9.932 1.00 42.70 484 SER A CA 1
ATOM 3535 C C . SER A 1 485 ? 57.026 -13.292 10.241 1.00 43.47 484 SER A C 1
ATOM 3536 O O . SER A 1 485 ? 56.928 -12.623 11.243 1.00 40.32 484 SER A O 1
ATOM 3539 N N . GLU A 1 486 ? 58.051 -13.175 9.400 1.00 36.75 485 GLU A N 1
ATOM 3540 C CA . GLU A 1 486 ? 59.015 -12.133 9.546 1.00 38.10 485 GLU A CA 1
ATOM 3541 C C . GLU A 1 486 ? 58.394 -10.759 9.325 1.00 39.32 485 GLU A C 1
ATOM 3542 O O . GLU A 1 486 ? 58.784 -9.805 9.982 1.00 38.00 485 GLU A O 1
ATOM 3548 N N . LEU A 1 487 ? 57.484 -10.660 8.360 1.00 38.42 486 LEU A N 1
ATOM 3549 C CA . LEU A 1 487 ? 56.691 -9.433 8.161 1.00 38.92 486 LEU A CA 1
ATOM 3550 C C . LEU A 1 487 ? 55.805 -9.103 9.371 1.00 37.30 486 LEU A C 1
ATOM 3551 O O . LEU A 1 487 ? 55.629 -7.923 9.737 1.00 35.60 486 LEU A O 1
ATOM 3556 N N . ALA A 1 488 ? 55.261 -10.148 9.991 1.00 30.84 487 ALA A N 1
ATOM 3557 C CA . ALA A 1 488 ? 54.327 -9.922 11.102 1.00 33.43 487 ALA A CA 1
ATOM 3558 C C . ALA A 1 488 ? 55.085 -9.336 12.290 1.00 36.44 487 ALA A C 1
ATOM 3559 O O . ALA A 1 488 ? 54.585 -8.471 12.976 1.00 36.18 487 ALA A O 1
ATOM 3561 N N . LEU A 1 489 ? 56.304 -9.808 12.526 1.00 37.74 488 LEU A N 1
ATOM 3562 C CA . LEU A 1 489 ? 57.014 -9.420 13.717 1.00 37.59 488 LEU A CA 1
ATOM 3563 C C . LEU A 1 489 ? 58.016 -8.256 13.515 1.00 38.08 488 LEU A C 1
ATOM 3564 O O . LEU A 1 489 ? 58.641 -7.797 14.487 1.00 39.61 488 LEU A O 1
ATOM 3569 N N . GLY A 1 490 ? 58.147 -7.781 12.274 1.00 35.39 489 GLY A N 1
ATOM 3570 C CA . GLY A 1 490 ? 59.146 -6.791 11.914 1.00 36.65 489 GLY A CA 1
ATOM 3571 C C . GLY A 1 490 ? 60.555 -7.329 12.166 1.00 44.24 489 GLY A C 1
ATOM 3572 O O . GLY A 1 490 ? 61.437 -6.591 12.625 1.00 45.40 489 GLY A O 1
ATOM 3573 N N . TRP A 1 491 ? 60.766 -8.603 11.837 1.00 48.30 490 TRP A N 1
ATOM 3574 C CA . TRP A 1 491 ? 62.103 -9.223 11.907 1.00 58.84 490 TRP A CA 1
ATOM 3575 C C . TRP A 1 491 ? 62.778 -9.045 10.554 1.00 65.58 490 TRP A C 1
ATOM 3576 O O . TRP A 1 491 ? 62.531 -9.837 9.621 1.00 67.68 490 TRP A O 1
ATOM 3587 N N . SER A 1 492 ? 63.628 -8.027 10.454 1.00 66.40 491 SER A N 1
ATOM 3588 C CA . SER A 1 492 ? 64.051 -7.487 9.159 1.00 71.19 491 SER A CA 1
ATOM 3589 C C . SER A 1 492 ? 64.693 -6.117 9.361 1.00 69.89 491 SER A C 1
ATOM 3590 O O . SER A 1 492 ? 64.271 -5.335 10.222 1.00 64.27 491 SER A O 1
ATOM 3593 N N . THR A 1 493 ? 65.726 -5.855 8.570 1.00 71.62 492 THR A N 1
ATOM 3594 C CA . THR A 1 493 ? 66.422 -4.571 8.575 1.00 75.68 492 THR A CA 1
ATOM 3595 C C . THR A 1 493 ? 65.685 -3.646 7.604 1.00 75.24 492 THR A C 1
ATOM 3596 O O . THR A 1 493 ? 65.719 -3.858 6.378 1.00 75.34 492 THR A O 1
ATOM 3600 N N . TYR A 1 494 ? 64.994 -2.640 8.146 1.00 72.64 493 TYR A N 1
ATOM 3601 C CA . TYR A 1 494 ? 64.189 -1.771 7.297 1.00 70.45 493 TYR A CA 1
ATOM 3602 C C . TYR A 1 494 ? 65.002 -0.979 6.272 1.00 73.31 493 TYR A C 1
ATOM 3603 O O . TYR A 1 494 ? 66.088 -0.467 6.571 1.00 67.62 493 TYR A O 1
ATOM 3612 N N . GLY A 1 495 ? 64.438 -0.870 5.069 1.00 80.88 494 GLY A N 1
ATOM 3613 C CA . GLY A 1 495 ? 64.890 0.086 4.063 1.00 86.77 494 GLY A CA 1
ATOM 3614 C C . GLY A 1 495 ? 65.662 -0.552 2.929 1.00 90.44 494 GLY A C 1
ATOM 3615 O O . GLY A 1 495 ? 65.135 -1.407 2.188 1.00 90.39 494 GLY A O 1
ATOM 3616 N N . VAL A 1 496 ? 66.908 -0.113 2.771 1.00 93.31 495 VAL A N 1
ATOM 3617 C CA . VAL A 1 496 ? 67.907 -0.972 2.143 1.00 94.27 495 VAL A CA 1
ATOM 3618 C C . VAL A 1 496 ? 68.080 -2.154 3.131 1.00 92.89 495 VAL A C 1
ATOM 3619 O O . VAL A 1 496 ? 68.679 -2.016 4.209 1.00 93.52 495 VAL A O 1
ATOM 3623 N N . GLY A 1 497 ? 67.488 -3.291 2.767 1.00 90.11 496 GLY A N 1
ATOM 3624 C CA . GLY A 1 497 ? 67.323 -4.427 3.659 1.00 89.52 496 GLY A CA 1
ATOM 3625 C C . GLY A 1 497 ? 66.630 -5.565 2.920 1.00 88.93 496 GLY A C 1
ATOM 3626 O O . GLY A 1 497 ? 66.306 -5.426 1.737 1.00 85.76 496 GLY A O 1
ATOM 3627 N N . ASP A 1 498 ? 66.396 -6.677 3.622 1.00 93.18 497 ASP A N 1
ATOM 3628 C CA . ASP A 1 498 ? 65.885 -7.938 3.035 1.00 96.54 497 ASP A CA 1
ATOM 3629 C C . ASP A 1 498 ? 64.382 -7.969 2.716 1.00 94.54 497 ASP A C 1
ATOM 3630 O O . ASP A 1 498 ? 63.877 -8.953 2.147 1.00 93.62 497 ASP A O 1
ATOM 3635 N N . GLN A 1 499 ? 63.682 -6.906 3.113 1.00 93.45 498 GLN A N 1
ATOM 3636 C CA . GLN A 1 499 ? 62.262 -6.714 2.803 1.00 93.13 498 GLN A CA 1
ATOM 3637 C C . GLN A 1 499 ? 62.200 -6.314 1.349 1.00 84.68 498 GLN A C 1
ATOM 3638 O O . GLN A 1 499 ? 61.355 -6.776 0.587 1.00 84.87 498 GLN A O 1
ATOM 3644 N N . MET A 1 500 ? 63.135 -5.450 0.979 1.00 75.42 499 MET A N 1
ATOM 3645 C CA . MET A 1 500 ? 63.149 -4.840 -0.333 1.00 66.87 499 MET A CA 1
ATOM 3646 C C . MET A 1 500 ? 63.562 -5.829 -1.448 1.00 57.97 499 MET A C 1
ATOM 3647 O O . MET A 1 500 ? 64.570 -6.542 -1.367 1.00 56.13 499 MET A O 1
ATOM 3652 N N . SER A 1 501 ? 62.754 -5.864 -2.493 1.00 50.07 500 SER A N 1
ATOM 3653 C CA . SER A 1 501 ? 63.015 -6.689 -3.655 1.00 42.21 500 SER A CA 1
ATOM 3654 C C . SER A 1 501 ? 62.028 -6.252 -4.737 1.00 45.28 500 SER A C 1
ATOM 3655 O O . SER A 1 501 ? 61.140 -5.457 -4.434 1.00 45.09 500 SER A O 1
ATOM 3658 N N . HIS A 1 502 ? 62.160 -6.735 -5.975 1.00 43.73 501 HIS A N 1
ATOM 3659 C CA . HIS A 1 502 ? 61.124 -6.466 -6.997 1.00 43.40 501 HIS A CA 1
ATOM 3660 C C . HIS A 1 502 ? 59.887 -7.345 -6.848 1.00 42.77 501 HIS A C 1
ATOM 3661 O O . HIS A 1 502 ? 58.842 -6.992 -7.318 1.00 44.50 501 HIS A O 1
ATOM 3668 N N . TYR A 1 503 ? 60.016 -8.538 -6.282 1.00 42.20 502 TYR A N 1
ATOM 3669 C CA . TYR A 1 503 ? 58.860 -9.418 -6.189 1.00 39.91 502 TYR A CA 1
ATOM 3670 C C . TYR A 1 503 ? 59.221 -10.453 -5.137 1.00 38.80 502 TYR A C 1
ATOM 3671 O O . TYR A 1 503 ? 60.247 -11.057 -5.251 1.00 40.55 502 TYR A O 1
ATOM 3680 N N . ASN A 1 504 ? 58.411 -10.612 -4.107 1.00 36.16 503 ASN A N 1
ATOM 3681 C CA . ASN A 1 504 ? 58.698 -11.603 -3.049 1.00 38.54 503 ASN A CA 1
ATOM 3682 C C . ASN A 1 504 ? 57.709 -12.747 -3.079 1.00 39.93 503 ASN A C 1
ATOM 3683 O O . ASN A 1 504 ? 56.599 -12.607 -2.615 1.00 38.62 503 ASN A O 1
ATOM 3688 N N . VAL A 1 505 ? 58.120 -13.917 -3.569 1.00 39.12 504 VAL A N 1
ATOM 3689 C CA . VAL A 1 505 ? 57.197 -15.038 -3.598 1.00 39.40 504 VAL A CA 1
ATOM 3690 C C . VAL A 1 505 ? 56.872 -15.614 -2.225 1.00 38.55 504 VAL A C 1
ATOM 3691 O O . VAL A 1 505 ? 55.873 -16.329 -2.097 1.00 39.20 504 VAL A O 1
ATOM 3695 N N . ASN A 1 506 ? 57.686 -15.322 -1.208 1.00 35.20 505 ASN A N 1
ATOM 3696 C CA . ASN A 1 506 ? 57.427 -15.843 0.157 1.00 33.93 505 ASN A CA 1
ATOM 3697 C C . ASN A 1 506 ? 56.620 -14.949 1.098 1.00 34.02 505 ASN A C 1
ATOM 3698 O O . ASN A 1 506 ? 56.358 -15.304 2.258 1.00 34.32 505 ASN A O 1
ATOM 3703 N N . ALA A 1 507 ? 56.284 -13.761 0.619 1.00 32.77 506 ALA A N 1
ATOM 3704 C CA . ALA A 1 507 ? 55.700 -12.716 1.458 1.00 37.93 506 ALA A CA 1
ATOM 3705 C C . ALA A 1 507 ? 54.387 -13.133 2.119 1.00 38.65 506 ALA A C 1
ATOM 3706 O O . ALA A 1 507 ? 54.049 -12.620 3.206 1.00 34.80 506 ALA A O 1
ATOM 3708 N N . GLY A 1 508 ? 53.659 -14.044 1.457 1.00 37.33 507 GLY A N 1
ATOM 3709 C CA . GLY A 1 508 ? 52.379 -14.519 1.933 1.00 34.64 507 GLY A CA 1
ATOM 3710 C C . GLY A 1 508 ? 52.497 -15.844 2.713 1.00 36.43 507 GLY A C 1
ATOM 3711 O O . GLY A 1 508 ? 51.503 -16.307 3.221 1.00 38.92 507 GLY A O 1
ATOM 3712 N N . VAL A 1 509 ? 53.692 -16.425 2.862 1.00 35.45 508 VAL A N 1
ATOM 3713 C CA . VAL A 1 509 ? 53.809 -17.792 3.396 1.00 32.35 508 VAL A CA 1
ATOM 3714 C C . VAL A 1 509 ? 54.384 -17.694 4.807 1.00 31.92 508 VAL A C 1
ATOM 3715 O O . VAL A 1 509 ? 55.473 -17.254 4.975 1.00 34.62 508 VAL A O 1
ATOM 3719 N N . PRO A 1 510 ? 53.666 -18.164 5.812 1.00 36.78 509 PRO A N 1
ATOM 3720 C CA . PRO A 1 510 ? 54.202 -18.078 7.180 1.00 37.90 509 PRO A CA 1
ATOM 3721 C C . PRO A 1 510 ? 55.341 -19.059 7.370 1.00 40.30 509 PRO A C 1
ATOM 3722 O O . PRO A 1 510 ? 55.393 -20.114 6.698 1.00 37.02 509 PRO A O 1
ATOM 3726 N N . LYS A 1 511 ? 56.238 -18.759 8.295 1.00 38.88 510 LYS A N 1
ATOM 3727 C CA . LYS A 1 511 ? 57.354 -19.629 8.510 1.00 41.13 510 LYS A CA 1
ATOM 3728 C C . LYS A 1 511 ? 56.895 -21.058 8.783 1.00 40.44 510 LYS A C 1
ATOM 3729 O O . LYS A 1 511 ? 57.533 -21.967 8.304 1.00 35.29 510 LYS A O 1
ATOM 3735 N N . THR A 1 512 ? 55.778 -21.277 9.497 1.00 35.36 511 THR A N 1
ATOM 3736 C CA . THR A 1 512 ? 55.479 -22.658 9.889 1.00 37.65 511 THR A CA 1
ATOM 3737 C C . THR A 1 512 ? 55.138 -23.504 8.666 1.00 37.97 511 THR A C 1
ATOM 3738 O O . THR A 1 512 ? 55.308 -24.698 8.696 1.00 37.00 511 THR A O 1
ATOM 3742 N N . LEU A 1 513 ? 54.669 -22.877 7.592 1.00 33.70 512 LEU A N 1
ATOM 3743 C CA . LEU A 1 513 ? 54.310 -23.652 6.406 1.00 31.87 512 LEU A CA 1
ATOM 3744 C C . LEU A 1 513 ? 55.528 -23.906 5.515 1.00 35.06 512 LEU A C 1
ATOM 3745 O O . LEU A 1 513 ? 55.603 -24.922 4.819 1.00 40.04 512 LEU A O 1
ATOM 3750 N N . ILE A 1 514 ? 56.524 -23.026 5.567 1.00 36.14 513 ILE A N 1
ATOM 3751 C CA . ILE A 1 514 ? 57.653 -23.162 4.642 1.00 38.60 513 ILE A CA 1
ATOM 3752 C C . ILE A 1 514 ? 58.234 -24.578 4.610 1.00 40.83 513 ILE A C 1
ATOM 3753 O O . ILE A 1 514 ? 58.458 -25.133 3.532 1.00 40.25 513 ILE A O 1
ATOM 3758 N N . GLN A 1 515 ? 58.491 -25.185 5.774 1.00 37.99 514 GLN A N 1
ATOM 3759 C CA . GLN A 1 515 ? 59.137 -26.490 5.742 1.00 39.39 514 GLN A CA 1
ATOM 3760 C C . GLN A 1 515 ? 58.308 -27.563 5.037 1.00 37.39 514 GLN A C 1
ATOM 3761 O O . GLN A 1 515 ? 58.851 -28.529 4.458 1.00 40.26 514 GLN A O 1
ATOM 3767 N N . HIS A 1 516 ? 56.998 -27.439 5.149 1.00 38.27 515 HIS A N 1
ATOM 3768 C CA . HIS A 1 516 ? 56.123 -28.388 4.523 1.00 40.55 515 HIS A CA 1
ATOM 3769 C C . HIS A 1 516 ? 56.058 -28.218 3.008 1.00 38.07 515 HIS A C 1
ATOM 3770 O O . HIS A 1 516 ? 55.860 -29.213 2.289 1.00 41.91 515 HIS A O 1
ATOM 3777 N N . LEU A 1 517 ? 56.147 -26.987 2.529 1.00 34.53 516 LEU A N 1
ATOM 3778 C CA . LEU A 1 517 ? 56.232 -26.752 1.078 1.00 38.63 516 LEU A CA 1
ATOM 3779 C C . LEU A 1 517 ? 57.478 -27.415 0.521 1.00 42.94 516 LEU A C 1
ATOM 3780 O O . LEU A 1 517 ? 57.473 -27.941 -0.604 1.00 44.16 516 LEU A O 1
ATOM 3785 N N . ILE A 1 518 ? 58.571 -27.378 1.295 1.00 44.83 517 ILE A N 1
ATOM 3786 C CA . ILE A 1 518 ? 59.822 -28.009 0.840 1.00 42.23 517 ILE A CA 1
ATOM 3787 C C . ILE A 1 518 ? 59.644 -29.525 0.837 1.00 42.12 517 ILE A C 1
ATOM 3788 O O . ILE A 1 518 ? 59.952 -30.190 -0.167 1.00 38.39 517 ILE A O 1
ATOM 3793 N N . ARG A 1 519 ? 59.142 -30.070 1.950 1.00 37.89 518 ARG A N 1
ATOM 3794 C CA . ARG A 1 519 ? 58.805 -31.502 1.991 1.00 44.43 518 ARG A CA 1
ATOM 3795 C C . ARG A 1 519 ? 57.901 -31.917 0.799 1.00 41.29 518 ARG A C 1
ATOM 3796 O O . ARG A 1 519 ? 58.104 -32.956 0.167 1.00 38.87 518 ARG A O 1
ATOM 3802 N N . TRP A 1 520 ? 56.874 -31.123 0.534 1.00 36.80 519 TRP A N 1
ATOM 3803 C CA . TRP A 1 520 ? 55.959 -31.399 -0.579 1.00 38.97 519 TRP A CA 1
ATOM 3804 C C . TRP A 1 520 ? 56.736 -31.425 -1.918 1.00 41.69 519 TRP A C 1
ATOM 3805 O O . TRP A 1 520 ? 56.572 -32.330 -2.758 1.00 40.03 519 TRP A O 1
ATOM 3816 N N . VAL A 1 521 ? 57.582 -30.429 -2.123 1.00 41.41 520 VAL A N 1
ATOM 3817 C CA . VAL A 1 521 ? 58.393 -30.429 -3.320 1.00 40.39 520 VAL A CA 1
ATOM 3818 C C . VAL A 1 521 ? 59.273 -31.712 -3.410 1.00 49.52 520 VAL A C 1
ATOM 3819 O O . VAL A 1 521 ? 59.447 -32.276 -4.498 1.00 49.05 520 VAL A O 1
ATOM 3823 N N . ILE A 1 522 ? 59.858 -32.143 -2.288 1.00 46.09 521 ILE A N 1
ATOM 3824 C CA . ILE A 1 522 ? 60.681 -33.334 -2.314 1.00 50.57 521 ILE A CA 1
ATOM 3825 C C . ILE A 1 522 ? 59.855 -34.553 -2.722 1.00 54.00 521 ILE A C 1
ATOM 3826 O O . ILE A 1 522 ? 60.284 -35.347 -3.566 1.00 55.22 521 ILE A O 1
ATOM 3831 N N . SER A 1 523 ? 58.693 -34.708 -2.087 1.00 55.03 522 SER A N 1
ATOM 3832 C CA . SER A 1 523 ? 57.750 -35.793 -2.371 1.00 59.00 522 SER A CA 1
ATOM 3833 C C . SER A 1 523 ? 57.320 -35.759 -3.820 1.00 59.14 522 SER A C 1
ATOM 3834 O O . SER A 1 523 ? 57.268 -36.792 -4.457 1.00 63.08 522 SER A O 1
ATOM 3837 N N . ALA A 1 524 ? 57.000 -34.576 -4.332 1.00 56.54 523 ALA A N 1
ATOM 3838 C CA . ALA A 1 524 ? 56.706 -34.427 -5.757 1.00 57.27 523 ALA A CA 1
ATOM 3839 C C . ALA A 1 524 ? 57.819 -35.164 -6.548 1.00 66.76 523 ALA A C 1
ATOM 3840 O O . ALA A 1 524 ? 57.532 -36.017 -7.392 1.00 70.61 523 ALA A O 1
ATOM 3842 N N . GLY A 1 525 ? 59.082 -34.843 -6.254 1.00 62.14 524 GLY A N 1
ATOM 3843 C CA . GLY A 1 525 ? 60.195 -35.539 -6.866 1.00 66.36 524 GLY A CA 1
ATOM 3844 C C . GLY A 1 525 ? 60.352 -35.095 -8.306 1.00 67.10 524 GLY A C 1
ATOM 3845 O O . GLY A 1 525 ? 61.112 -35.715 -9.062 1.00 64.04 524 GLY A O 1
ATOM 3846 N N . GLU A 1 526 ? 59.655 -34.004 -8.671 1.00 64.30 525 GLU A N 1
ATOM 3847 C CA . GLU A 1 526 ? 59.643 -33.560 -10.057 1.00 59.88 525 GLU A CA 1
ATOM 3848 C C . GLU A 1 526 ? 60.982 -32.914 -10.444 1.00 60.18 525 GLU A C 1
ATOM 3849 O O . GLU A 1 526 ? 61.328 -32.830 -11.636 1.00 63.59 525 GLU A O 1
ATOM 3852 N N . PHE A 1 527 ? 61.767 -32.492 -9.455 1.00 55.00 526 PHE A N 1
ATOM 3853 C CA . PHE A 1 527 ? 63.149 -32.006 -9.742 1.00 54.07 526 PHE A CA 1
ATOM 3854 C C . PHE A 1 527 ? 64.278 -33.071 -9.887 1.00 50.11 526 PHE A C 1
ATOM 3855 O O . PHE A 1 527 ? 65.410 -32.735 -10.285 1.00 50.02 526 PHE A O 1
ATOM 3863 N N . GLY A 1 528 ? 63.992 -34.335 -9.572 1.00 53.73 527 GLY A N 1
ATOM 3864 C CA . GLY A 1 528 ? 65.000 -35.380 -9.674 1.00 55.72 527 GLY A CA 1
ATOM 3865 C C . GLY A 1 528 ? 65.679 -35.595 -8.333 1.00 54.91 527 GLY A C 1
ATOM 3866 O O . GLY A 1 528 ? 65.513 -34.779 -7.424 1.00 48.70 527 GLY A O 1
ATOM 3867 N N . GLU A 1 529 ? 66.447 -36.679 -8.198 1.00 55.44 528 GLU A N 1
ATOM 3868 C CA . GLU A 1 529 ? 66.850 -37.157 -6.871 1.00 56.55 528 GLU A CA 1
ATOM 3869 C C . GLU A 1 529 ? 68.005 -36.360 -6.285 1.00 56.96 528 GLU A C 1
ATOM 3870 O O . GLU A 1 529 ? 68.078 -36.160 -5.068 1.00 57.17 528 GLU A O 1
ATOM 3873 N N . LYS A 1 530 ? 68.944 -35.953 -7.132 1.00 57.36 529 LYS A N 1
ATOM 3874 C CA . LYS A 1 530 ? 69.975 -35.052 -6.656 1.00 62.44 529 LYS A CA 1
ATOM 3875 C C . LYS A 1 530 ? 69.390 -33.787 -5.988 1.00 57.30 529 LYS A C 1
ATOM 3876 O O . LYS A 1 530 ? 69.774 -33.433 -4.859 1.00 53.24 529 LYS A O 1
ATOM 3882 N N . VAL A 1 531 ? 68.466 -33.093 -6.656 1.00 54.69 530 VAL A N 1
ATOM 3883 C CA . VAL A 1 531 ? 67.889 -31.911 -6.027 1.00 49.26 530 VAL A CA 1
ATOM 3884 C C . VAL A 1 531 ? 67.133 -32.304 -4.740 1.00 49.35 530 VAL A C 1
ATOM 3885 O O . VAL A 1 531 ? 67.196 -31.621 -3.730 1.00 50.56 530 VAL A O 1
ATOM 3889 N N . GLY A 1 532 ? 66.438 -33.422 -4.762 1.00 48.39 531 GLY A N 1
ATOM 3890 C CA . GLY A 1 532 ? 65.705 -33.841 -3.578 1.00 50.92 531 GLY A CA 1
ATOM 3891 C C . GLY A 1 532 ? 66.623 -34.093 -2.379 1.00 51.01 531 GLY A C 1
ATOM 3892 O O . GLY A 1 532 ? 66.271 -33.770 -1.225 1.00 48.69 531 GLY A O 1
ATOM 3893 N N . GLU A 1 533 ? 67.798 -34.685 -2.653 1.00 50.48 532 GLU A N 1
ATOM 3894 C CA . GLU A 1 533 ? 68.803 -34.907 -1.622 1.00 54.92 532 GLU A CA 1
ATOM 3895 C C . GLU A 1 533 ? 69.283 -33.583 -1.008 1.00 55.50 532 GLU A C 1
ATOM 3896 O O . GLU A 1 533 ? 69.386 -33.465 0.205 1.00 56.11 532 GLU A O 1
ATOM 3900 N N . VAL A 1 534 ? 69.518 -32.568 -1.831 1.00 52.77 533 VAL A N 1
ATOM 3901 C CA . VAL A 1 534 ? 69.945 -31.278 -1.286 1.00 51.61 533 VAL A CA 1
ATOM 3902 C C . VAL A 1 534 ? 68.834 -30.589 -0.444 1.00 51.14 533 VAL A C 1
ATOM 3903 O O . VAL A 1 534 ? 69.120 -29.974 0.606 1.00 51.24 533 VAL A O 1
ATOM 3907 N N . LEU A 1 535 ? 67.576 -30.695 -0.895 1.00 44.04 534 LEU A N 1
ATOM 3908 C CA . LEU A 1 535 ? 66.485 -30.073 -0.171 1.00 44.62 534 LEU A CA 1
ATOM 3909 C C . LEU A 1 535 ? 66.352 -30.780 1.164 1.00 46.41 534 LEU A C 1
ATOM 3910 O O . LEU A 1 535 ? 66.090 -30.148 2.190 1.00 44.33 534 LEU A O 1
ATOM 3915 N N . GLN A 1 536 ? 66.524 -32.103 1.146 1.00 46.21 535 GLN A N 1
ATOM 3916 C CA . GLN A 1 536 ? 66.383 -32.864 2.376 1.00 50.10 535 GLN A CA 1
ATOM 3917 C C . GLN A 1 536 ? 67.499 -32.477 3.327 1.00 51.83 535 GLN A C 1
ATOM 3918 O O . GLN A 1 536 ? 67.289 -32.340 4.554 1.00 51.24 535 GLN A O 1
ATOM 3924 N N . SER A 1 537 ? 68.691 -32.308 2.768 1.00 48.54 536 SER A N 1
ATOM 3925 C CA . SER A 1 537 ? 69.757 -31.793 3.590 1.00 49.85 536 SER A CA 1
ATOM 3926 C C . SER A 1 537 ? 69.453 -30.403 4.197 1.00 51.42 536 SER A C 1
ATOM 3927 O O . SER A 1 537 ? 69.767 -30.152 5.373 1.00 52.75 536 SER A O 1
ATOM 3930 N N . VAL A 1 538 ? 68.868 -29.497 3.412 1.00 45.76 537 VAL A N 1
ATOM 3931 C CA . VAL A 1 538 ? 68.442 -28.208 3.965 1.00 46.70 537 VAL A CA 1
ATOM 3932 C C . VAL A 1 538 ? 67.491 -28.395 5.164 1.00 49.63 537 VAL A C 1
ATOM 3933 O O . VAL A 1 538 ? 67.685 -27.768 6.220 1.00 48.79 537 VAL A O 1
ATOM 3937 N N . LEU A 1 539 ? 66.475 -29.242 5.007 1.00 48.59 538 LEU A N 1
ATOM 3938 C CA . LEU A 1 539 ? 65.528 -29.463 6.098 1.00 49.59 538 LEU A CA 1
ATOM 3939 C C . LEU A 1 539 ? 66.269 -30.005 7.319 1.00 54.19 538 LEU A C 1
ATOM 3940 O O . LEU A 1 539 ? 66.070 -29.531 8.434 1.00 56.63 538 LEU A O 1
ATOM 3945 N N . ASP A 1 540 ? 67.133 -30.989 7.097 1.00 55.99 539 ASP A N 1
ATOM 3946 C CA . ASP A 1 540 ? 67.804 -31.655 8.201 1.00 59.32 539 ASP A CA 1
ATOM 3947 C C . ASP A 1 540 ? 68.723 -30.680 8.933 1.00 65.41 539 ASP A C 1
ATOM 3948 O O . ASP A 1 540 ? 68.851 -30.725 10.156 1.00 70.90 539 ASP A O 1
ATOM 3953 N N . THR A 1 541 ? 69.370 -29.801 8.178 1.00 61.10 540 THR A N 1
ATOM 3954 C CA . THR A 1 541 ? 70.338 -28.874 8.746 1.00 56.43 540 THR A CA 1
ATOM 3955 C C . THR A 1 541 ? 69.644 -27.691 9.457 1.00 56.43 540 THR A C 1
ATOM 3956 O O . THR A 1 541 ? 70.072 -27.279 10.546 1.00 55.87 540 THR A O 1
ATOM 3960 N N . GLU A 1 542 ? 68.569 -27.158 8.853 1.00 50.56 541 GLU A N 1
ATOM 3961 C CA . GLU A 1 542 ? 67.958 -25.912 9.320 1.00 55.80 541 GLU A CA 1
ATOM 3962 C C . GLU A 1 542 ? 66.964 -26.100 10.459 1.00 56.85 541 GLU A C 1
ATOM 3963 O O . GLU A 1 542 ? 66.896 -25.251 11.355 1.00 54.72 541 GLU A O 1
ATOM 3969 N N . ILE A 1 543 ? 66.189 -27.185 10.406 1.00 56.41 542 ILE A N 1
ATOM 3970 C CA . ILE A 1 543 ? 65.114 -27.417 11.373 1.00 61.13 542 ILE A CA 1
ATOM 3971 C C . ILE A 1 543 ? 65.602 -27.789 12.784 1.00 69.15 542 ILE A C 1
ATOM 3972 O O . ILE A 1 543 ? 65.155 -27.177 13.766 1.00 76.14 542 ILE A O 1
ATOM 3977 N N . THR A 1 544 ? 66.454 -28.808 12.878 1.00 67.91 543 THR A N 1
ATOM 3978 C CA . THR A 1 544 ? 67.404 -28.965 14.002 1.00 74.53 543 THR A CA 1
ATOM 3979 C C . THR A 1 544 ? 67.883 -30.393 14.114 1.00 75.32 543 THR A C 1
ATOM 3980 O O . THR A 1 544 ? 68.487 -30.892 13.180 1.00 76.99 543 THR A O 1
ATOM 3984 N N . SER A 1 558 ? 67.073 -15.956 16.554 1.00 64.20 557 SER A N 1
ATOM 3985 C CA . SER A 1 558 ? 65.920 -15.330 15.917 1.00 68.88 557 SER A CA 1
ATOM 3986 C C . SER A 1 558 ? 64.646 -15.701 16.680 1.00 71.33 557 SER A C 1
ATOM 3987 O O . SER A 1 558 ? 64.030 -14.855 17.316 1.00 68.25 557 SER A O 1
ATOM 3990 N N . GLU A 1 559 ? 64.274 -16.974 16.642 1.00 74.86 558 GLU A N 1
ATOM 3991 C CA . GLU A 1 559 ? 63.334 -17.501 17.635 1.00 78.57 558 GLU A CA 1
ATOM 3992 C C . GLU A 1 559 ? 63.752 -17.202 19.100 1.00 75.87 558 GLU A C 1
ATOM 3993 O O . GLU A 1 559 ? 62.977 -17.431 20.026 1.00 79.19 558 GLU A O 1
ATOM 3999 N N . ALA A 1 560 ? 64.961 -16.698 19.327 1.00 71.68 559 ALA A N 1
ATOM 4000 C CA . ALA A 1 560 ? 65.341 -16.372 20.697 1.00 68.37 559 ALA A CA 1
ATOM 4001 C C . ALA A 1 560 ? 64.903 -14.954 21.077 1.00 65.70 559 ALA A C 1
ATOM 4002 O O . ALA A 1 560 ? 64.639 -14.666 22.250 1.00 66.95 559 ALA A O 1
ATOM 4004 N N . LYS A 1 561 ? 64.841 -14.063 20.089 1.00 62.63 560 LYS A N 1
ATOM 4005 C CA . LYS A 1 561 ? 64.341 -12.711 20.327 1.00 60.25 560 LYS A CA 1
ATOM 4006 C C . LYS A 1 561 ? 62.815 -12.708 20.254 1.00 56.36 560 LYS A C 1
ATOM 4007 O O . LYS A 1 561 ? 62.132 -12.165 21.127 1.00 59.46 560 LYS A O 1
ATOM 4009 N N . VAL A 1 562 ? 62.275 -13.297 19.191 1.00 48.16 561 VAL A N 1
ATOM 4010 C CA . VAL A 1 562 ? 60.844 -13.230 18.972 1.00 48.58 561 VAL A CA 1
ATOM 4011 C C . VAL A 1 562 ? 60.072 -14.450 19.446 1.00 51.46 561 VAL A C 1
ATOM 4012 O O . VAL A 1 562 ? 58.863 -14.420 19.381 1.00 55.11 561 VAL A O 1
ATOM 4016 N N . GLY A 1 563 ? 60.756 -15.497 19.907 1.00 54.37 562 GLY A N 1
ATOM 4017 C CA . GLY A 1 563 ? 60.106 -16.721 20.384 1.00 58.52 562 GLY A CA 1
ATOM 4018 C C . GLY A 1 563 ? 59.756 -17.783 19.326 1.00 53.99 562 GLY A C 1
ATOM 4019 O O . GLY A 1 563 ? 60.064 -17.647 18.150 1.00 49.79 562 GLY A O 1
ATOM 4020 N N . PRO A 1 564 ? 59.088 -18.857 19.741 1.00 50.75 563 PRO A N 1
ATOM 4021 C CA . PRO A 1 564 ? 58.833 -19.931 18.767 1.00 44.27 563 PRO A CA 1
ATOM 4022 C C . PRO A 1 564 ? 57.915 -19.455 17.642 1.00 39.13 563 PRO A C 1
ATOM 4023 O O . PRO A 1 564 ? 56.841 -18.894 17.900 1.00 40.05 563 PRO A O 1
ATOM 4027 N N . PHE A 1 565 ? 58.292 -19.677 16.390 1.00 36.21 564 PHE A N 1
ATOM 4028 C CA . PHE A 1 565 ? 57.329 -19.359 15.300 1.00 40.28 564 PHE A CA 1
ATOM 4029 C C . PHE A 1 565 ? 56.004 -20.110 15.331 1.00 38.28 564 PHE A C 1
ATOM 4030 O O . PHE A 1 565 ? 54.984 -19.630 14.850 1.00 40.94 564 PHE A O 1
ATOM 4038 N N . ALA A 1 566 ? 56.015 -21.317 15.883 1.00 38.56 565 ALA A N 1
ATOM 4039 C CA . ALA A 1 566 ? 54.767 -22.076 16.110 1.00 38.00 565 ALA A CA 1
ATOM 4040 C C . ALA A 1 566 ? 53.762 -21.270 16.940 1.00 39.61 565 ALA A C 1
ATOM 4041 O O . ALA A 1 566 ? 52.570 -21.281 16.625 1.00 38.41 565 ALA A O 1
ATOM 4043 N N . LEU A 1 567 ? 54.226 -20.571 17.996 1.00 35.16 566 LEU A N 1
ATOM 4044 C CA . LEU A 1 567 ? 53.323 -19.727 18.796 1.00 33.57 566 LEU A CA 1
ATOM 4045 C C . LEU A 1 567 ? 53.043 -18.392 18.083 1.00 33.06 566 LEU A C 1
ATOM 4046 O O . LEU A 1 567 ? 51.934 -17.844 18.184 1.00 36.28 566 LEU A O 1
ATOM 4051 N N . GLN A 1 568 ? 54.037 -17.839 17.393 1.00 32.93 567 GLN A N 1
ATOM 4052 C CA . GLN A 1 568 ? 53.784 -16.511 16.835 1.00 32.93 567 GLN A CA 1
ATOM 4053 C C . GLN A 1 568 ? 52.906 -16.652 15.600 1.00 33.58 567 GLN A C 1
ATOM 4054 O O . GLN A 1 568 ? 52.097 -15.791 15.317 1.00 30.90 567 GLN A O 1
ATOM 4060 N N . ASP A 1 569 ? 53.038 -17.755 14.869 1.00 34.01 568 ASP A N 1
ATOM 4061 C CA . ASP A 1 569 ? 52.096 -17.958 13.738 1.00 33.47 568 ASP A CA 1
ATOM 4062 C C . ASP A 1 569 ? 50.707 -18.252 14.217 1.00 32.95 568 ASP A C 1
ATOM 4063 O O . ASP A 1 569 ? 49.739 -17.946 13.519 1.00 32.57 568 ASP A O 1
ATOM 4068 N N . PHE A 1 570 ? 50.588 -18.910 15.373 1.00 31.37 569 PHE A N 1
ATOM 4069 C CA . PHE A 1 570 ? 49.261 -19.153 15.955 1.00 33.78 569 PHE A CA 1
ATOM 4070 C C . PHE A 1 570 ? 48.541 -17.799 16.255 1.00 30.53 569 PHE A C 1
ATOM 4071 O O . PHE A 1 570 ? 47.365 -17.575 15.902 1.00 31.34 569 PHE A O 1
ATOM 4079 N N . SER A 1 571 ? 49.239 -16.902 16.960 1.00 29.84 570 SER A N 1
ATOM 4080 C CA . SER A 1 571 ? 48.614 -15.622 17.265 1.00 31.36 570 SER A CA 1
ATOM 4081 C C . SER A 1 571 ? 48.374 -14.798 15.958 1.00 33.59 570 SER A C 1
ATOM 4082 O O . SER A 1 571 ? 47.411 -14.039 15.859 1.00 31.01 570 SER A O 1
ATOM 4085 N N . LEU A 1 572 ? 49.295 -14.859 14.999 1.00 34.26 571 LEU A N 1
ATOM 4086 C CA . LEU A 1 572 ? 49.137 -14.046 13.780 1.00 32.11 571 LEU A CA 1
ATOM 4087 C C . LEU A 1 572 ? 47.806 -14.426 13.115 1.00 30.01 571 LEU A C 1
ATOM 4088 O O . LEU A 1 572 ? 47.027 -13.577 12.734 1.00 32.68 571 LEU A O 1
ATOM 4093 N N . PHE A 1 573 ? 47.564 -15.714 12.941 1.00 32.40 572 PHE A N 1
ATOM 4094 C CA . PHE A 1 573 ? 46.292 -16.157 12.338 1.00 31.46 572 PHE A CA 1
ATOM 4095 C C . PHE A 1 573 ? 45.072 -15.635 13.115 1.00 33.70 572 PHE A C 1
ATOM 4096 O O . PHE A 1 573 ? 44.095 -15.120 12.531 1.00 30.55 572 PHE A O 1
ATOM 4104 N N . GLN A 1 574 ? 45.091 -15.787 14.440 1.00 31.12 573 GLN A N 1
ATOM 4105 C CA . GLN A 1 574 ? 43.882 -15.392 15.206 1.00 33.97 573 GLN A CA 1
ATOM 4106 C C . GLN A 1 574 ? 43.658 -13.885 15.021 1.00 32.84 573 GLN A C 1
ATOM 4107 O O . GLN A 1 574 ? 42.559 -13.456 14.872 1.00 31.72 573 GLN A O 1
ATOM 4113 N N . VAL A 1 575 ? 44.729 -13.092 15.066 1.00 33.64 574 VAL A N 1
ATOM 4114 C CA . VAL A 1 575 ? 44.604 -11.623 14.918 1.00 30.27 574 VAL A CA 1
ATOM 4115 C C . VAL A 1 575 ? 44.170 -11.264 13.487 1.00 30.59 574 VAL A C 1
ATOM 4116 O O . VAL A 1 575 ? 43.197 -10.525 13.276 1.00 30.94 574 VAL A O 1
ATOM 4120 N N . LEU A 1 576 ? 44.883 -11.789 12.510 1.00 31.66 575 LEU A N 1
ATOM 4121 C CA . LEU A 1 576 ? 44.656 -11.353 11.133 1.00 32.36 575 LEU A CA 1
ATOM 4122 C C . LEU A 1 576 ? 43.303 -11.821 10.593 1.00 35.55 575 LEU A C 1
ATOM 4123 O O . LEU A 1 576 ? 42.563 -11.071 9.916 1.00 34.08 575 LEU A O 1
ATOM 4128 N N . ARG A 1 577 ? 42.964 -13.080 10.863 1.00 31.21 576 ARG A N 1
ATOM 4129 C CA . ARG A 1 577 ? 41.653 -13.553 10.438 1.00 29.81 576 ARG A CA 1
ATOM 4130 C C . ARG A 1 577 ? 40.491 -13.008 11.296 1.00 34.80 576 ARG A C 1
ATOM 4131 O O . ARG A 1 577 ? 39.457 -12.633 10.749 1.00 32.46 576 ARG A O 1
ATOM 4139 N N . TYR A 1 578 ? 40.635 -12.989 12.633 1.00 26.93 577 TYR A N 1
ATOM 4140 C CA . TYR A 1 578 ? 39.453 -12.744 13.438 1.00 27.48 577 TYR A CA 1
ATOM 4141 C C . TYR A 1 578 ? 39.539 -11.528 14.342 1.00 28.42 577 TYR A C 1
ATOM 4142 O O . TYR A 1 578 ? 38.537 -11.181 14.877 1.00 32.17 577 TYR A O 1
ATOM 4151 N N . GLY A 1 579 ? 40.735 -10.999 14.626 1.00 27.69 578 GLY A N 1
ATOM 4152 C CA . GLY A 1 579 ? 40.841 -9.826 15.475 1.00 31.80 578 GLY A CA 1
ATOM 4153 C C . GLY A 1 579 ? 40.581 -10.205 16.938 1.00 31.83 578 GLY A C 1
ATOM 4154 O O . GLY A 1 579 ? 40.257 -9.342 17.746 1.00 31.19 578 GLY A O 1
ATOM 4155 N N . PHE A 1 580 ? 40.745 -11.483 17.281 1.00 28.22 579 PHE A N 1
ATOM 4156 C CA . PHE A 1 580 ? 40.450 -11.926 18.660 1.00 28.96 579 PHE A CA 1
ATOM 4157 C C . PHE A 1 580 ? 41.299 -11.197 19.685 1.00 28.75 579 PHE A C 1
ATOM 4158 O O . PHE A 1 580 ? 42.503 -10.942 19.465 1.00 28.09 579 PHE A O 1
ATOM 4166 N N . ARG A 1 581 ? 40.723 -10.915 20.839 1.00 29.71 580 ARG A N 1
ATOM 4167 C CA . ARG A 1 581 ? 41.508 -10.287 21.909 1.00 28.62 580 ARG A CA 1
ATOM 4168 C C . ARG A 1 581 ? 42.592 -11.197 22.483 1.00 30.41 580 ARG A C 1
ATOM 4169 O O . ARG A 1 581 ? 42.522 -12.415 22.371 1.00 32.25 580 ARG A O 1
ATOM 4177 N N . PRO A 1 582 ? 43.646 -10.615 23.120 1.00 28.18 581 PRO A N 1
ATOM 4178 C CA . PRO A 1 582 ? 44.699 -11.502 23.578 1.00 28.17 581 PRO A CA 1
ATOM 4179 C C . PRO A 1 582 ? 44.267 -12.624 24.522 1.00 31.19 581 PRO A C 1
ATOM 4180 O O . PRO A 1 582 ? 44.809 -13.694 24.343 1.00 30.73 581 PRO A O 1
ATOM 4184 N N . SER A 1 583 ? 43.357 -12.416 25.475 1.00 32.05 582 SER A N 1
ATOM 4185 C CA . SER A 1 583 ? 43.066 -13.522 26.412 1.00 33.84 582 SER A CA 1
ATOM 4186 C C . SER A 1 583 ? 42.440 -14.688 25.599 1.00 30.65 582 SER A C 1
ATOM 4187 O O . SER A 1 583 ? 42.680 -15.829 25.887 1.00 31.46 582 SER A O 1
ATOM 4190 N N . LYS A 1 584 ? 41.616 -14.355 24.604 1.00 31.65 583 LYS A N 1
ATOM 4191 C CA . LYS A 1 584 ? 41.026 -15.406 23.745 1.00 30.23 583 LYS A CA 1
ATOM 4192 C C . LYS A 1 584 ? 42.111 -16.153 22.983 1.00 30.95 583 LYS A C 1
ATOM 4193 O O . LYS A 1 584 ? 42.110 -17.396 22.911 1.00 33.22 583 LYS A O 1
ATOM 4199 N N . ILE A 1 585 ? 43.086 -15.423 22.450 1.00 30.50 584 ILE A N 1
ATOM 4200 C CA . ILE A 1 585 ? 44.172 -16.103 21.776 1.00 30.32 584 ILE A CA 1
ATOM 4201 C C . ILE A 1 585 ? 44.956 -16.993 22.738 1.00 35.09 584 ILE A C 1
ATOM 4202 O O . ILE A 1 585 ? 45.264 -18.142 22.422 1.00 35.21 584 ILE A O 1
ATOM 4207 N N . ALA A 1 586 ? 45.306 -16.481 23.918 1.00 35.77 585 ALA A N 1
ATOM 4208 C CA . ALA A 1 586 ? 46.057 -17.357 24.871 1.00 31.64 585 ALA A CA 1
ATOM 4209 C C . ALA A 1 586 ? 45.278 -18.666 25.232 1.00 32.26 585 ALA A C 1
ATOM 4210 O O . ALA A 1 586 ? 45.863 -19.745 25.427 1.00 32.29 585 ALA A O 1
ATOM 4212 N N . PHE A 1 587 ? 43.970 -18.526 25.386 1.00 34.20 586 PHE A N 1
ATOM 4213 C CA . PHE A 1 587 ? 43.141 -19.658 25.782 1.00 33.20 586 PHE A CA 1
ATOM 4214 C C . PHE A 1 587 ? 43.160 -20.728 24.683 1.00 32.54 586 PHE A C 1
ATOM 4215 O O . PHE A 1 587 ? 43.369 -21.887 24.944 1.00 29.17 586 PHE A O 1
ATOM 4223 N N . LEU A 1 588 ? 42.935 -20.327 23.436 1.00 31.72 587 LEU A N 1
ATOM 4224 C CA . LEU A 1 588 ? 43.032 -21.256 22.291 1.00 29.14 587 LEU A CA 1
ATOM 4225 C C . LEU A 1 588 ? 44.413 -21.889 22.204 1.00 30.46 587 LEU A C 1
ATOM 4226 O O . LEU A 1 588 ? 44.554 -23.123 22.057 1.00 38.59 587 LEU A O 1
ATOM 4231 N N . ALA A 1 589 ? 45.447 -21.052 22.303 1.00 30.33 588 ALA A N 1
ATOM 4232 C CA . ALA A 1 589 ? 46.822 -21.546 22.198 1.00 32.71 588 ALA A CA 1
ATOM 4233 C C . ALA A 1 589 ? 47.144 -22.526 23.331 1.00 32.84 588 ALA A C 1
ATOM 4234 O O . ALA A 1 589 ? 47.820 -23.547 23.123 1.00 31.04 588 ALA A O 1
ATOM 4236 N N . TRP A 1 590 ? 46.657 -22.234 24.541 1.00 34.94 589 TRP A N 1
ATOM 4237 C CA . TRP A 1 590 ? 46.955 -23.143 25.686 1.00 34.75 589 TRP A CA 1
ATOM 4238 C C . TRP A 1 590 ? 46.237 -24.485 25.437 1.00 33.34 589 TRP A C 1
ATOM 4239 O O . TRP A 1 590 ? 46.809 -25.561 25.622 1.00 35.42 589 TRP A O 1
ATOM 4250 N N . HIS A 1 591 ? 44.986 -24.444 24.975 1.00 34.57 590 HIS A N 1
ATOM 4251 C CA . HIS A 1 591 ? 44.310 -25.733 24.698 1.00 36.58 590 HIS A CA 1
ATOM 4252 C C . HIS A 1 591 ? 44.997 -26.549 23.589 1.00 38.10 590 HIS A C 1
ATOM 4253 O O . HIS A 1 591 ? 45.033 -27.754 23.647 1.00 34.71 590 HIS A O 1
ATOM 4260 N N . ALA A 1 592 ? 45.544 -25.865 22.591 1.00 35.86 591 ALA A N 1
ATOM 4261 C CA . ALA A 1 592 ? 46.235 -26.539 21.476 1.00 37.96 591 ALA A CA 1
ATOM 4262 C C . ALA A 1 592 ? 47.586 -27.065 21.900 1.00 37.14 591 ALA A C 1
ATOM 4263 O O . ALA A 1 592 ? 48.016 -28.138 21.471 1.00 37.65 591 ALA A O 1
ATOM 4265 N N . TRP A 1 593 ? 48.278 -26.317 22.749 1.00 32.87 592 TRP A N 1
ATOM 4266 C CA . TRP A 1 593 ? 49.726 -26.517 22.872 1.00 33.13 592 TRP A CA 1
ATOM 4267 C C . TRP A 1 593 ? 50.230 -27.067 24.180 1.00 35.23 592 TRP A C 1
ATOM 4268 O O . TRP A 1 593 ? 51.390 -27.558 24.285 1.00 36.77 592 TRP A O 1
ATOM 4279 N N . ASN A 1 594 ? 49.424 -26.990 25.213 1.00 35.99 593 ASN A N 1
ATOM 4280 C CA . ASN A 1 594 ? 50.017 -27.313 26.527 1.00 40.15 593 ASN A CA 1
ATOM 4281 C C . ASN A 1 594 ? 50.361 -28.785 26.776 1.00 40.42 593 ASN A C 1
ATOM 4282 O O . ASN A 1 594 ? 51.170 -29.111 27.655 1.00 41.71 593 ASN A O 1
ATOM 4287 N N . ASP A 1 595 ? 49.757 -29.691 26.024 1.00 37.76 594 ASP A N 1
ATOM 4288 C CA . ASP A 1 595 ? 49.958 -31.101 26.274 1.00 38.37 594 ASP A CA 1
ATOM 4289 C C . ASP A 1 595 ? 50.206 -31.753 24.927 1.00 40.14 594 ASP A C 1
ATOM 4290 O O . ASP A 1 595 ? 49.331 -31.786 24.087 1.00 37.82 594 ASP A O 1
ATOM 4295 N N . ALA A 1 596 ? 51.407 -32.280 24.751 1.00 38.58 595 ALA A N 1
ATOM 4296 C CA . ALA A 1 596 ? 51.878 -32.734 23.470 1.00 39.11 595 ALA A CA 1
ATOM 4297 C C . ALA A 1 596 ? 51.088 -33.975 23.090 1.00 41.51 595 ALA A C 1
ATOM 4298 O O . ALA A 1 596 ? 50.983 -34.310 21.912 1.00 40.14 595 ALA A O 1
ATOM 4300 N N . GLU A 1 597 ? 50.571 -34.681 24.101 1.00 40.88 596 GLU A N 1
ATOM 4301 C CA . GLU A 1 597 ? 49.810 -35.921 23.824 1.00 40.84 596 GLU A CA 1
ATOM 4302 C C . GLU A 1 597 ? 48.361 -35.653 23.338 1.00 48.54 596 GLU A C 1
ATOM 4303 O O . GLU A 1 597 ? 47.703 -36.545 22.820 1.00 46.94 596 GLU A O 1
ATOM 4307 N N . ARG A 1 598 ? 47.863 -34.426 23.483 1.00 44.35 597 ARG A N 1
ATOM 4308 C CA . ARG A 1 598 ? 46.486 -34.144 23.080 1.00 45.52 597 ARG A CA 1
ATOM 4309 C C . ARG A 1 598 ? 46.471 -33.615 21.650 1.00 42.29 597 ARG A C 1
ATOM 4310 O O . ARG A 1 598 ? 47.417 -32.976 21.205 1.00 39.52 597 ARG A O 1
ATOM 4318 N N . GLY A 1 599 ? 45.382 -33.836 20.941 1.00 45.46 598 GLY A N 1
ATOM 4319 C CA . GLY A 1 599 ? 45.243 -33.206 19.643 1.00 45.20 598 GLY A CA 1
ATOM 4320 C C . GLY A 1 599 ? 46.053 -33.985 18.626 1.00 44.55 598 GLY A C 1
ATOM 4321 O O . GLY A 1 599 ? 46.425 -35.123 18.839 1.00 41.46 598 GLY A O 1
ATOM 4322 N N . ASN A 1 600 ? 46.331 -33.362 17.500 1.00 45.10 599 ASN A N 1
ATOM 4323 C CA . ASN A 1 600 ? 46.955 -34.087 16.407 1.00 46.58 599 ASN A CA 1
ATOM 4324 C C . ASN A 1 600 ? 48.131 -33.239 16.024 1.00 42.51 599 ASN A C 1
ATOM 4325 O O . ASN A 1 600 ? 48.113 -32.016 16.267 1.00 42.05 599 ASN A O 1
ATOM 4330 N N . TRP A 1 601 ? 49.167 -33.875 15.480 1.00 39.31 600 TRP A N 1
ATOM 4331 C CA . TRP A 1 601 ? 50.286 -33.167 14.889 1.00 38.89 600 TRP A CA 1
ATOM 4332 C C . TRP A 1 601 ? 50.270 -33.430 13.383 1.00 38.17 600 TRP A C 1
ATOM 4333 O O . TRP A 1 601 ? 49.988 -34.523 12.975 1.00 36.80 600 TRP A O 1
ATOM 4344 N N . PRO A 1 602 ? 50.650 -32.434 12.571 1.00 38.86 601 PRO A N 1
ATOM 4345 C CA . PRO A 1 602 ? 50.772 -32.688 11.126 1.00 39.47 601 PRO A CA 1
ATOM 4346 C C . PRO A 1 602 ? 51.869 -33.737 10.874 1.00 41.70 601 PRO A C 1
ATOM 4347 O O . PRO A 1 602 ? 52.645 -34.013 11.790 1.00 42.51 601 PRO A O 1
ATOM 4351 N N . PRO A 1 603 ? 51.961 -34.273 9.648 1.00 44.24 602 PRO A N 1
ATOM 4352 C CA . PRO A 1 603 ? 53.168 -35.040 9.225 1.00 48.95 602 PRO A CA 1
ATOM 4353 C C . PRO A 1 603 ? 54.469 -34.252 9.472 1.00 48.18 602 PRO A C 1
ATOM 4354 O O . PRO A 1 603 ? 54.447 -33.030 9.451 1.00 47.98 602 PRO A O 1
ATOM 4358 N N . GLY A 1 604 ? 55.577 -34.942 9.715 1.00 53.62 603 GLY A N 1
ATOM 4359 C CA . GLY A 1 604 ? 56.871 -34.299 9.707 1.00 56.20 603 GLY A CA 1
ATOM 4360 C C . GLY A 1 604 ? 57.319 -33.871 11.079 1.00 56.47 603 GLY A C 1
ATOM 4361 O O . GLY A 1 604 ? 58.162 -32.969 11.214 1.00 58.51 603 GLY A O 1
ATOM 4362 N N . PHE A 1 605 ? 56.757 -34.504 12.103 1.00 51.61 604 PHE A N 1
ATOM 4363 C CA . PHE A 1 605 ? 57.160 -34.183 13.473 1.00 48.72 604 PHE A CA 1
ATOM 4364 C C . PHE A 1 605 ? 57.556 -35.404 14.259 1.00 47.55 604 PHE A C 1
ATOM 4365 O O . PHE A 1 605 ? 56.707 -35.989 14.939 1.00 46.64 604 PHE A O 1
ATOM 4373 N N . PRO A 1 606 ? 58.833 -35.826 14.166 1.00 50.14 605 PRO A N 1
ATOM 4374 C CA . PRO A 1 606 ? 59.236 -36.996 14.960 1.00 44.61 605 PRO A CA 1
ATOM 4375 C C . PRO A 1 606 ? 58.878 -36.785 16.437 1.00 41.85 605 PRO A C 1
ATOM 4376 O O . PRO A 1 606 ? 58.690 -35.648 16.897 1.00 40.00 605 PRO A O 1
ATOM 4380 N N . LYS A 1 607 ? 58.679 -37.877 17.158 1.00 47.45 606 LYS A N 1
ATOM 4381 C CA . LYS A 1 607 ? 58.164 -37.789 18.524 1.00 53.66 606 LYS A CA 1
ATOM 4382 C C . LYS A 1 607 ? 59.007 -36.819 19.337 1.00 52.28 606 LYS A C 1
ATOM 4383 O O . LYS A 1 607 ? 58.523 -36.097 20.207 1.00 51.74 606 LYS A O 1
ATOM 4389 N N . SER A 1 608 ? 60.275 -36.749 18.992 1.00 48.94 607 SER A N 1
ATOM 4390 C CA . SER A 1 608 ? 61.208 -35.996 19.820 1.00 51.58 607 SER A CA 1
ATOM 4391 C C . SER A 1 608 ? 61.087 -34.502 19.578 1.00 48.47 607 SER A C 1
ATOM 4392 O O . SER A 1 608 ? 61.621 -33.712 20.359 1.00 50.13 607 SER A O 1
ATOM 4395 N N . GLU A 1 609 ? 60.402 -34.124 18.488 1.00 47.68 608 GLU A N 1
ATOM 4396 C CA . GLU A 1 609 ? 60.262 -32.719 18.038 1.00 44.15 608 GLU A CA 1
ATOM 4397 C C . GLU A 1 609 ? 58.806 -32.218 18.248 1.00 43.85 608 GLU A C 1
ATOM 4398 O O . GLU A 1 609 ? 58.250 -31.430 17.456 1.00 42.77 608 GLU A O 1
ATOM 4404 N N . ARG A 1 610 ? 58.208 -32.645 19.356 1.00 41.55 609 ARG A N 1
ATOM 4405 C CA . ARG A 1 610 ? 56.796 -32.322 19.616 1.00 42.50 609 ARG A CA 1
ATOM 4406 C C . ARG A 1 610 ? 56.644 -31.526 20.921 1.00 45.16 609 ARG A C 1
ATOM 4407 O O . ARG A 1 610 ? 56.229 -32.061 21.959 1.00 42.02 609 ARG A O 1
ATOM 4415 N N . PRO A 1 611 ? 57.032 -30.236 20.870 1.00 44.79 610 PRO A N 1
ATOM 4416 C CA . PRO A 1 611 ? 57.145 -29.447 22.104 1.00 43.72 610 PRO A CA 1
ATOM 4417 C C . PRO A 1 611 ? 55.790 -29.131 22.712 1.00 40.84 610 PRO A C 1
ATOM 4418 O O . PRO A 1 611 ? 54.727 -29.096 22.029 1.00 35.94 610 PRO A O 1
ATOM 4422 N N . SER A 1 612 ? 55.792 -28.887 24.007 1.00 38.57 611 SER A N 1
ATOM 4423 C CA . SER A 1 612 ? 54.565 -28.387 24.636 1.00 36.92 611 SER A CA 1
ATOM 4424 C C . SER A 1 612 ? 54.902 -27.069 25.342 1.00 41.77 611 SER A C 1
ATOM 4425 O O . SER A 1 612 ? 56.051 -26.873 25.772 1.00 45.78 611 SER A O 1
ATOM 4428 N N . TYR A 1 613 ? 53.925 -26.180 25.497 1.00 39.51 612 TYR A N 1
ATOM 4429 C CA . TYR A 1 613 ? 54.208 -24.845 26.056 1.00 40.39 612 TYR A CA 1
ATOM 4430 C C . TYR A 1 613 ? 53.309 -24.563 27.243 1.00 36.86 612 TYR A C 1
ATOM 4431 O O . TYR A 1 613 ? 52.140 -24.831 27.168 1.00 33.51 612 TYR A O 1
ATOM 4440 N N . SER A 1 614 ? 53.850 -24.016 28.323 1.00 36.34 613 SER A N 1
ATOM 4441 C CA . SER A 1 614 ? 53.028 -23.590 29.475 1.00 37.74 613 SER A CA 1
ATOM 4442 C C . SER A 1 614 ? 52.268 -22.310 29.189 1.00 38.91 613 SER A C 1
ATOM 4443 O O . SER A 1 614 ? 52.548 -21.571 28.241 1.00 37.68 613 SER A O 1
ATOM 4446 N N . LEU A 1 615 ? 51.289 -22.017 30.025 1.00 39.44 614 LEU A N 1
ATOM 4447 C CA . LEU A 1 615 ? 50.598 -20.761 29.876 1.00 38.62 614 LEU A CA 1
ATOM 4448 C C . LEU A 1 615 ? 51.581 -19.584 30.082 1.00 36.52 614 LEU A C 1
ATOM 4449 O O . LEU A 1 615 ? 51.499 -18.557 29.403 1.00 33.61 614 LEU A O 1
ATOM 4454 N N . ALA A 1 616 ? 52.503 -19.713 31.013 1.00 33.83 615 ALA A N 1
ATOM 4455 C CA . ALA A 1 616 ? 53.449 -18.590 31.236 1.00 38.33 615 ALA A CA 1
ATOM 4456 C C . ALA A 1 616 ? 54.230 -18.285 29.924 1.00 40.47 615 ALA A C 1
ATOM 4457 O O . ALA A 1 616 ? 54.463 -17.142 29.569 1.00 36.64 615 ALA A O 1
ATOM 4459 N N . GLU A 1 617 ? 54.654 -19.331 29.233 1.00 37.82 616 GLU A N 1
ATOM 4460 C CA . GLU A 1 617 ? 55.340 -19.149 27.971 1.00 38.11 616 GLU A CA 1
ATOM 4461 C C . GLU A 1 617 ? 54.458 -18.538 26.912 1.00 35.57 616 GLU A C 1
ATOM 4462 O O . GLU A 1 617 ? 54.865 -17.592 26.272 1.00 36.58 616 GLU A O 1
ATOM 4468 N N . ILE A 1 618 ? 53.277 -19.100 26.701 1.00 32.19 617 ILE A N 1
ATOM 4469 C CA . ILE A 1 618 ? 52.342 -18.542 25.725 1.00 30.89 617 ILE A CA 1
ATOM 4470 C C . ILE A 1 618 ? 52.059 -17.047 26.015 1.00 38.05 617 ILE A C 1
ATOM 4471 O O . ILE A 1 618 ? 51.939 -16.218 25.105 1.00 34.79 617 ILE A O 1
ATOM 4476 N N . ARG A 1 619 ? 51.919 -16.711 27.298 1.00 38.78 618 ARG A N 1
ATOM 4477 C CA . ARG A 1 619 ? 51.635 -15.335 27.718 1.00 34.16 618 ARG A CA 1
ATOM 4478 C C . ARG A 1 619 ? 52.821 -14.433 27.370 1.00 34.73 618 ARG A C 1
ATOM 4479 O O . ARG A 1 619 ? 52.670 -13.325 26.812 1.00 38.74 618 ARG A O 1
ATOM 4487 N N . HIS A 1 620 ? 54.012 -14.891 27.721 1.00 35.02 619 HIS A N 1
ATOM 4488 C CA . HIS A 1 620 ? 55.203 -14.120 27.391 1.00 37.38 619 HIS A CA 1
ATOM 4489 C C . HIS A 1 620 ? 55.330 -13.804 25.872 1.00 39.62 619 HIS A C 1
ATOM 4490 O O . HIS A 1 620 ? 55.619 -12.646 25.490 1.00 33.35 619 HIS A O 1
ATOM 4497 N N . TRP A 1 621 ? 55.159 -14.829 25.024 1.00 34.53 620 TRP A N 1
ATOM 4498 C CA . TRP A 1 621 ? 55.374 -14.630 23.592 1.00 36.38 620 TRP A CA 1
ATOM 4499 C C . TRP A 1 621 ? 54.226 -13.837 23.002 1.00 37.07 620 TRP A C 1
ATOM 4500 O O . TRP A 1 621 ? 54.376 -13.157 21.984 1.00 38.24 620 TRP A O 1
ATOM 4511 N N . LEU A 1 622 ? 53.057 -13.910 23.656 1.00 34.24 621 LEU A N 1
ATOM 4512 C CA . LEU A 1 622 ? 51.940 -13.142 23.224 1.00 34.05 621 LEU A CA 1
ATOM 4513 C C . LEU A 1 622 ? 52.112 -11.638 23.540 1.00 36.35 621 LEU A C 1
ATOM 4514 O O . LEU A 1 622 ? 51.738 -10.801 22.730 1.00 32.08 621 LEU A O 1
ATOM 4519 N N . GLN A 1 623 ? 52.693 -11.288 24.683 1.00 32.74 622 GLN A N 1
ATOM 4520 C CA . GLN A 1 623 ? 52.974 -9.873 24.942 1.00 32.72 622 GLN A CA 1
ATOM 4521 C C . GLN A 1 623 ? 53.940 -9.317 23.872 1.00 34.37 622 GLN A C 1
ATOM 4522 O O . GLN A 1 623 ? 53.812 -8.162 23.430 1.00 34.85 622 GLN A O 1
ATOM 4528 N N . ILE A 1 624 ? 54.959 -10.116 23.540 1.00 33.60 623 ILE A N 1
ATOM 4529 C CA . ILE A 1 624 ? 55.923 -9.724 22.529 1.00 32.91 623 ILE A CA 1
ATOM 4530 C C . ILE A 1 624 ? 55.173 -9.605 21.168 1.00 35.60 623 ILE A C 1
ATOM 4531 O O . ILE A 1 624 ? 55.373 -8.626 20.434 1.00 35.01 623 ILE A O 1
ATOM 4536 N N . PHE A 1 625 ? 54.314 -10.577 20.870 1.00 31.00 624 PHE A N 1
ATOM 4537 C CA . PHE A 1 625 ? 53.540 -10.557 19.610 1.00 33.30 624 PHE A CA 1
ATOM 4538 C C . PHE A 1 625 ? 52.717 -9.248 19.450 1.00 39.14 624 PHE A C 1
ATOM 4539 O O . PHE A 1 625 ? 52.798 -8.563 18.408 1.00 35.41 624 PHE A O 1
ATOM 4547 N N . VAL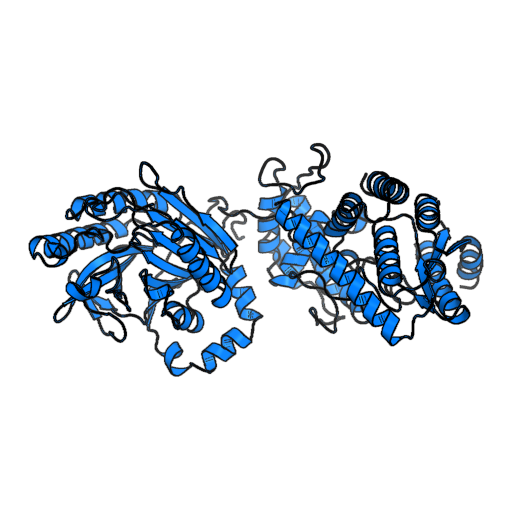 A 1 626 ? 51.904 -8.911 20.460 1.00 35.22 625 VAL A N 1
ATOM 4548 C CA . VAL A 1 626 ? 51.001 -7.746 20.294 1.00 35.72 625 VAL A CA 1
ATOM 4549 C C . VAL A 1 626 ? 51.784 -6.443 20.220 1.00 33.66 625 VAL A C 1
ATOM 4550 O O . VAL A 1 626 ? 51.417 -5.561 19.458 1.00 35.66 625 VAL A O 1
ATOM 4554 N N . GLN A 1 627 ? 52.862 -6.317 21.004 1.00 34.37 626 GLN A N 1
ATOM 4555 C CA . GLN A 1 627 ? 53.715 -5.149 20.886 1.00 34.08 626 GLN A CA 1
ATOM 4556 C C . GLN A 1 627 ? 54.321 -5.060 19.480 1.00 36.27 626 GLN A C 1
ATOM 4557 O O . GLN A 1 627 ? 54.286 -4.002 18.885 1.00 36.77 626 GLN A O 1
ATOM 4563 N N . ARG A 1 628 ? 54.937 -6.135 18.983 1.00 34.10 627 ARG A N 1
ATOM 4564 C CA . ARG A 1 628 ? 55.620 -6.047 17.692 1.00 35.52 627 ARG A CA 1
ATOM 4565 C C . ARG A 1 628 ? 54.575 -5.875 16.582 1.00 33.44 627 ARG A C 1
ATOM 4566 O O . ARG A 1 628 ? 54.739 -5.063 15.688 1.00 38.64 627 ARG A O 1
ATOM 4574 N N . PHE A 1 629 ? 53.512 -6.627 16.660 1.00 31.84 628 PHE A N 1
ATOM 4575 C CA . PHE A 1 629 ? 52.550 -6.630 15.568 1.00 34.02 628 PHE A CA 1
ATOM 4576 C C . PHE A 1 629 ? 51.763 -5.320 15.468 1.00 36.93 628 PHE A C 1
ATOM 4577 O O . PHE A 1 629 ? 51.681 -4.674 14.377 1.00 34.40 628 PHE A O 1
ATOM 4585 N N . TYR A 1 630 ? 51.168 -4.907 16.591 1.00 34.65 629 TYR A N 1
ATOM 4586 C CA . TYR A 1 630 ? 50.280 -3.754 16.521 1.00 31.00 629 TYR A CA 1
ATOM 4587 C C . TYR A 1 630 ? 51.036 -2.439 16.488 1.00 32.72 629 TYR A C 1
ATOM 4588 O O . TYR A 1 630 ? 50.477 -1.414 16.033 1.00 35.78 629 TYR A O 1
ATOM 4597 N N . SER A 1 631 ? 52.267 -2.415 17.015 1.00 30.13 630 SER A N 1
ATOM 4598 C CA . SER A 1 631 ? 52.879 -1.158 17.245 1.00 31.04 630 SER A CA 1
ATOM 4599 C C . SER A 1 631 ? 54.183 -0.981 16.451 1.00 39.93 630 SER A C 1
ATOM 4600 O O . SER A 1 631 ? 54.300 -0.062 15.628 1.00 41.78 630 SER A O 1
ATOM 4603 N N . PHE A 1 632 ? 55.151 -1.856 16.728 1.00 37.85 631 PHE A N 1
ATOM 4604 C CA . PHE A 1 632 ? 56.507 -1.712 16.212 1.00 40.83 631 PHE A CA 1
ATOM 4605 C C . PHE A 1 632 ? 56.654 -1.977 14.715 1.00 38.95 631 PHE A C 1
ATOM 4606 O O . PHE A 1 632 ? 57.412 -1.268 14.058 1.00 39.13 631 PHE A O 1
ATOM 4614 N N . SER A 1 633 ? 55.942 -2.963 14.185 1.00 37.12 632 SER A N 1
ATOM 4615 C CA . SER A 1 633 ? 56.314 -3.543 12.893 1.00 40.93 632 SER A CA 1
ATOM 4616 C C . SER A 1 633 ? 55.611 -2.965 11.656 1.00 41.15 632 SER A C 1
ATOM 4617 O O . SER A 1 633 ? 56.074 -3.210 10.515 1.00 40.39 632 SER A O 1
ATOM 4620 N N . GLN A 1 634 ? 54.496 -2.256 11.868 1.00 37.93 633 GLN A N 1
ATOM 4621 C CA . GLN A 1 634 ? 53.684 -1.810 10.732 1.00 34.72 633 GLN A CA 1
ATOM 4622 C C . GLN A 1 634 ? 54.480 -0.912 9.767 1.00 35.39 633 GLN A C 1
ATOM 4623 O O . GLN A 1 634 ? 54.328 -1.036 8.551 1.00 38.97 633 GLN A O 1
ATOM 4629 N N . PHE A 1 635 ? 55.325 -0.033 10.289 1.00 32.44 634 PHE A N 1
ATOM 4630 C CA . PHE A 1 635 ? 56.055 0.850 9.381 1.00 40.40 634 PHE A CA 1
ATOM 4631 C C . PHE A 1 635 ? 56.881 0.083 8.342 1.00 43.23 634 PHE A C 1
ATOM 4632 O O . PHE A 1 635 ? 57.026 0.572 7.214 1.00 44.26 634 PHE A O 1
ATOM 4640 N N . LYS A 1 636 ? 57.392 -1.098 8.707 1.00 42.41 635 LYS A N 1
ATOM 4641 C CA . LYS A 1 636 ? 58.275 -1.850 7.824 1.00 41.48 635 LYS A CA 1
ATOM 4642 C C . LYS A 1 636 ? 57.426 -2.506 6.721 1.00 41.86 635 LYS A C 1
ATOM 4643 O O . LYS A 1 636 ? 57.895 -2.715 5.618 1.00 51.67 635 LYS A O 1
ATOM 4649 N N . ARG A 1 637 ? 56.172 -2.784 7.016 1.00 36.84 636 ARG A N 1
ATOM 4650 C CA . ARG A 1 637 ? 55.265 -3.452 6.075 1.00 40.08 636 ARG A CA 1
ATOM 4651 C C . ARG A 1 637 ? 54.637 -2.425 5.149 1.00 42.69 636 ARG A C 1
ATOM 4652 O O . ARG A 1 637 ? 54.004 -2.760 4.141 1.00 39.91 636 ARG A O 1
ATOM 4660 N N . SER A 1 638 ? 54.736 -1.167 5.532 1.00 42.50 637 SER A N 1
ATOM 4661 C CA . SER A 1 638 ? 53.855 -0.182 4.959 1.00 45.62 637 SER A CA 1
ATOM 4662 C C . SER A 1 638 ? 54.310 0.051 3.504 1.00 46.94 637 SER A C 1
ATOM 4663 O O . SER A 1 638 ? 53.513 0.453 2.627 1.00 46.73 637 SER A O 1
ATOM 4666 N N . ALA A 1 639 ? 55.596 -0.175 3.275 1.00 43.22 638 ALA A N 1
ATOM 4667 C CA . ALA A 1 639 ? 56.163 -0.185 1.946 1.00 50.28 638 ALA A CA 1
ATOM 4668 C C . ALA A 1 639 ? 56.663 -1.599 1.583 1.00 59.44 638 ALA A C 1
ATOM 4669 O O . ALA A 1 639 ? 57.881 -1.822 1.552 1.00 67.10 638 ALA A O 1
ATOM 4671 N N . LEU A 1 640 ? 55.756 -2.548 1.330 1.00 61.41 639 LEU A N 1
ATOM 4672 C CA . LEU A 1 640 ? 56.141 -3.901 0.875 1.00 61.81 639 LEU A CA 1
ATOM 4673 C C . LEU A 1 640 ? 56.161 -3.995 -0.630 1.00 58.13 639 LEU A C 1
ATOM 4674 O O . LEU A 1 640 ? 55.362 -3.360 -1.293 1.00 52.21 639 LEU A O 1
ATOM 4679 N N . PRO A 1 641 ? 57.082 -4.812 -1.156 1.00 58.30 640 PRO A N 1
ATOM 4680 C CA . PRO A 1 641 ? 57.146 -5.338 -2.515 1.00 55.60 640 PRO A CA 1
ATOM 4681 C C . PRO A 1 641 ? 55.908 -6.196 -2.868 1.00 45.26 640 PRO A C 1
ATOM 4682 O O . PRO A 1 641 ? 55.182 -6.723 -1.992 1.00 42.85 640 PRO A O 1
ATOM 4686 N N . ASN A 1 642 ? 55.664 -6.302 -4.168 1.00 42.57 641 ASN A N 1
ATOM 4687 C CA . ASN A 1 642 ? 54.593 -7.130 -4.689 1.00 41.78 641 ASN A CA 1
ATOM 4688 C C . ASN A 1 642 ? 54.876 -8.613 -4.421 1.00 40.49 641 ASN A C 1
ATOM 4689 O O . ASN A 1 642 ? 56.029 -9.060 -4.347 1.00 42.02 641 ASN A O 1
ATOM 4694 N N . GLY A 1 643 ? 53.832 -9.394 -4.322 1.00 38.99 642 GLY A N 1
ATOM 4695 C CA . GLY A 1 643 ? 53.964 -10.821 -4.085 1.00 36.49 642 GLY A CA 1
ATOM 4696 C C . GLY A 1 643 ? 52.543 -11.291 -3.822 1.00 35.39 642 GLY A C 1
ATOM 4697 O O . GLY A 1 643 ? 51.691 -10.478 -3.434 1.00 30.96 642 GLY A O 1
ATOM 4698 N N . PRO A 1 644 ? 52.273 -12.599 -4.015 1.00 32.32 643 PRO A N 1
ATOM 4699 C CA . PRO A 1 644 ? 50.862 -12.930 -3.959 1.00 31.58 643 PRO A CA 1
ATOM 4700 C C . PRO A 1 644 ? 50.396 -13.323 -2.552 1.00 31.69 643 PRO A C 1
ATOM 4701 O O . PRO A 1 644 ? 51.164 -13.974 -1.833 1.00 34.55 643 PRO A O 1
ATOM 4705 N N . LYS A 1 645 ? 49.144 -13.000 -2.240 1.00 32.64 644 LYS A N 1
ATOM 4706 C CA . LYS A 1 645 ? 48.500 -13.522 -1.048 1.00 32.72 644 LYS A CA 1
ATOM 4707 C C . LYS A 1 645 ? 48.416 -15.036 -1.163 1.00 34.87 644 LYS A C 1
ATOM 4708 O O . LYS A 1 645 ? 48.084 -15.575 -2.255 1.00 32.82 644 LYS A O 1
ATOM 4714 N N . VAL A 1 646 ? 48.670 -15.737 -0.046 1.00 32.03 645 VAL A N 1
ATOM 4715 C CA . VAL A 1 646 ? 48.693 -17.206 -0.104 1.00 31.81 645 VAL A CA 1
ATOM 4716 C C . VAL A 1 646 ? 47.632 -17.893 0.765 1.00 37.36 645 VAL A C 1
ATOM 4717 O O . VAL A 1 646 ? 46.900 -18.775 0.276 1.00 32.66 645 VAL A O 1
ATOM 4721 N N . SER A 1 647 ? 47.542 -17.486 2.032 1.00 35.17 646 SER A N 1
ATOM 4722 C CA . SER A 1 647 ? 46.744 -18.206 3.020 1.00 31.68 646 SER A CA 1
ATOM 4723 C C . SER A 1 647 ? 45.346 -17.646 3.123 1.00 29.87 646 SER A C 1
ATOM 4724 O O . SER A 1 647 ? 45.111 -16.427 3.050 1.00 29.84 646 SER A O 1
ATOM 4727 N N . HIS A 1 648 ? 44.374 -18.514 3.361 1.00 32.74 647 HIS A N 1
ATOM 4728 C CA . HIS A 1 648 ? 43.035 -17.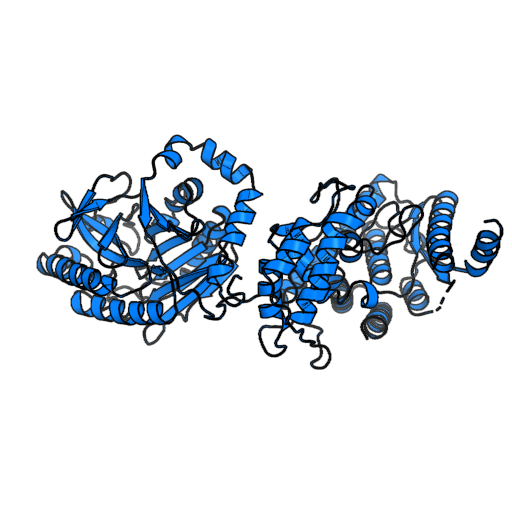953 3.576 1.00 38.35 647 HIS A CA 1
ATOM 4729 C C . HIS A 1 648 ? 43.064 -17.150 4.884 1.00 37.35 647 HIS A C 1
ATOM 4730 O O . HIS A 1 648 ? 42.181 -16.346 5.109 1.00 37.53 647 HIS A O 1
ATOM 4737 N N . GLY A 1 649 ? 44.061 -17.374 5.752 1.00 36.38 648 GLY A N 1
ATOM 4738 C CA . GLY A 1 649 ? 44.121 -16.641 7.009 1.00 37.91 648 GLY A CA 1
ATOM 4739 C C . GLY A 1 649 ? 44.424 -15.155 6.802 1.00 39.05 648 GLY A C 1
ATOM 4740 O O . GLY A 1 649 ? 44.095 -14.299 7.641 1.00 38.84 648 GLY A O 1
ATOM 4741 N N . GLY A 1 650 ? 45.042 -14.846 5.670 1.00 33.55 649 GLY A N 1
ATOM 4742 C CA . GLY A 1 650 ? 45.455 -13.478 5.336 1.00 31.98 649 GLY A CA 1
ATOM 4743 C C . GLY A 1 650 ? 46.889 -13.375 4.856 1.00 30.09 649 GLY A C 1
ATOM 4744 O O . GLY A 1 650 ? 47.703 -14.264 5.069 1.00 32.06 649 GLY A O 1
ATOM 4745 N N . ALA A 1 651 ? 47.223 -12.265 4.213 1.00 34.16 650 ALA A N 1
ATOM 4746 C CA . ALA A 1 651 ? 48.613 -11.847 4.092 1.00 34.18 650 ALA A CA 1
ATOM 4747 C C . ALA A 1 651 ? 48.720 -10.462 4.749 1.00 31.48 650 ALA A C 1
ATOM 4748 O O . ALA A 1 651 ? 47.760 -10.020 5.414 1.00 31.12 650 ALA A O 1
ATOM 4750 N N . LEU A 1 652 ? 49.847 -9.776 4.618 1.00 32.08 651 LEU A N 1
ATOM 4751 C CA . LEU A 1 652 ? 50.010 -8.509 5.352 1.00 33.91 651 LEU A CA 1
ATOM 4752 C C . LEU A 1 652 ? 50.296 -7.332 4.435 1.00 34.34 651 LEU A C 1
ATOM 4753 O O . LEU A 1 652 ? 50.891 -6.325 4.841 1.00 35.94 651 LEU A O 1
ATOM 4758 N N . SER A 1 653 ? 49.884 -7.449 3.178 1.00 37.21 652 SER A N 1
ATOM 4759 C CA . SER A 1 653 ? 50.096 -6.347 2.253 1.00 33.55 652 SER A CA 1
ATOM 4760 C C . SER A 1 653 ? 49.245 -5.159 2.719 1.00 33.78 652 SER A C 1
ATOM 4761 O O . SER A 1 653 ? 48.033 -5.281 2.936 1.00 33.53 652 SER A O 1
ATOM 4764 N N . PRO A 1 654 ? 49.857 -3.957 2.804 1.00 32.63 653 PRO A N 1
ATOM 4765 C CA . PRO A 1 654 ? 49.029 -2.800 3.162 1.00 33.72 653 PRO A CA 1
ATOM 4766 C C . PRO A 1 654 ? 48.130 -2.378 1.989 1.00 37.20 653 PRO A C 1
ATOM 4767 O O . PRO A 1 654 ? 47.338 -1.475 2.153 1.00 35.36 653 PRO A O 1
ATOM 4771 N N . ARG A 1 655 ? 48.314 -3.005 0.826 1.00 36.34 654 ARG A N 1
ATOM 4772 C CA . ARG A 1 655 ? 47.434 -2.837 -0.322 1.00 36.69 654 ARG A CA 1
ATOM 4773 C C . ARG A 1 655 ? 46.311 -3.867 -0.287 1.00 32.08 654 ARG A C 1
ATOM 4774 O O . ARG A 1 655 ? 45.456 -3.888 -1.154 1.00 35.65 654 ARG A O 1
ATOM 4782 N N . GLY A 1 656 ? 46.315 -4.747 0.702 1.00 31.42 655 GLY A N 1
ATOM 4783 C CA . GLY A 1 656 ? 45.516 -5.942 0.654 1.00 33.39 655 GLY A CA 1
ATOM 4784 C C . GLY A 1 656 ? 44.790 -6.127 1.979 1.00 35.74 655 GLY A C 1
ATOM 4785 O O . GLY A 1 656 ? 43.995 -5.269 2.406 1.00 35.64 655 GLY A O 1
ATOM 4786 N N . ASP A 1 657 ? 45.154 -7.212 2.655 1.00 32.16 656 ASP A N 1
ATOM 4787 C CA . ASP A 1 657 ? 44.515 -7.673 3.878 1.00 35.12 656 ASP A CA 1
ATOM 4788 C C . ASP A 1 657 ? 44.729 -6.836 5.115 1.00 32.87 656 ASP A C 1
ATOM 4789 O O . ASP A 1 657 ? 43.996 -7.022 6.100 1.00 33.92 656 ASP A O 1
ATOM 4794 N N . TRP A 1 658 ? 45.748 -5.992 5.133 1.00 33.47 657 TRP A N 1
ATOM 4795 C CA . TRP A 1 658 ? 46.049 -5.371 6.430 1.00 33.99 657 TRP A CA 1
ATOM 4796 C C . TRP A 1 658 ? 46.384 -3.906 6.296 1.00 31.99 657 TRP A C 1
ATOM 4797 O O . TRP A 1 658 ? 47.529 -3.546 5.978 1.00 33.65 657 TRP A O 1
ATOM 4808 N N . ARG A 1 659 ? 45.387 -3.076 6.584 1.00 34.78 658 ARG A N 1
ATOM 4809 C CA . ARG A 1 659 ? 45.532 -1.604 6.554 1.00 34.81 658 ARG A CA 1
ATOM 4810 C C . ARG A 1 659 ? 45.541 -1.116 8.001 1.00 33.30 658 ARG A C 1
ATOM 4811 O O . ARG A 1 659 ? 44.533 -1.257 8.730 1.00 34.34 658 ARG A O 1
ATOM 4819 N N . ALA A 1 660 ? 46.622 -0.492 8.387 1.00 34.84 659 ALA A N 1
ATOM 4820 C CA . ALA A 1 660 ? 46.828 -0.109 9.783 1.00 37.79 659 ALA A CA 1
ATOM 4821 C C . ALA A 1 660 ? 47.827 1.017 9.905 1.00 36.33 659 ALA A C 1
ATOM 4822 O O . ALA A 1 660 ? 48.698 1.212 9.043 1.00 36.58 659 ALA A O 1
ATOM 4824 N N . PRO A 1 661 ? 47.740 1.751 11.028 1.00 35.20 660 PRO A N 1
ATOM 4825 C CA . PRO A 1 661 ? 48.623 2.903 11.137 1.00 31.68 660 PRO A CA 1
ATOM 4826 C C . PRO A 1 661 ? 50.032 2.485 11.534 1.00 37.57 660 PRO A C 1
ATOM 4827 O O . PRO A 1 661 ? 50.200 1.480 12.245 1.00 36.44 660 PRO A O 1
ATOM 4831 N N . SER A 1 662 ? 51.024 3.248 11.081 1.00 34.31 661 SER A N 1
ATOM 4832 C CA . SER A 1 662 ? 52.426 2.930 11.373 1.00 34.79 661 SER A CA 1
ATOM 4833 C C . SER A 1 662 ? 52.859 3.553 12.698 1.00 34.99 661 SER A C 1
ATOM 4834 O O . SER A 1 662 ? 54.029 3.463 13.065 1.00 34.68 661 SER A O 1
ATOM 4837 N N . ASP A 1 663 ? 51.956 4.267 13.377 1.00 36.56 662 ASP A N 1
ATOM 4838 C CA . ASP A 1 663 ? 52.397 5.144 14.492 1.00 31.95 662 ASP A CA 1
ATOM 4839 C C . ASP A 1 663 ? 51.452 4.966 15.724 1.00 36.51 662 ASP A C 1
ATOM 4840 O O . ASP A 1 663 ? 51.125 5.917 16.424 1.00 36.97 662 ASP A O 1
ATOM 4845 N N . MET A 1 664 ? 51.062 3.727 16.004 1.00 33.50 663 MET A N 1
ATOM 4846 C CA . MET A 1 664 ? 50.094 3.449 17.067 1.00 35.90 663 MET A CA 1
ATOM 4847 C C . MET A 1 664 ? 50.802 2.668 18.186 1.00 44.81 663 MET A C 1
ATOM 4848 O O . MET A 1 664 ? 51.735 1.903 17.911 1.00 40.12 663 MET A O 1
ATOM 4853 N N . SER A 1 665 ? 50.322 2.860 19.414 1.00 45.12 664 SER A N 1
ATOM 4854 C CA . SER A 1 665 ? 50.741 2.125 20.596 1.00 39.05 664 SER A CA 1
ATOM 4855 C C . SER A 1 665 ? 49.999 0.783 20.731 1.00 32.89 664 SER A C 1
ATOM 4856 O O . SER A 1 665 ? 48.837 0.640 20.336 1.00 36.37 664 SER A O 1
ATOM 4859 N N . ALA A 1 666 ? 50.626 -0.226 21.323 1.00 33.82 665 ALA A N 1
ATOM 4860 C CA . ALA A 1 666 ? 49.874 -1.442 21.602 1.00 33.13 665 ALA A CA 1
ATOM 4861 C C . ALA A 1 666 ? 49.377 -1.458 23.056 1.00 33.10 665 ALA A C 1
ATOM 4862 O O . ALA A 1 666 ? 49.126 -2.541 23.585 1.00 32.03 665 ALA A O 1
ATOM 4864 N N . ARG A 1 667 ? 49.242 -0.286 23.696 1.00 33.44 666 ARG A N 1
ATOM 4865 C CA . ARG A 1 667 ? 48.948 -0.265 25.149 1.00 33.81 666 ARG A CA 1
ATOM 4866 C C . ARG A 1 667 ? 47.699 -1.129 25.512 1.00 33.84 666 ARG A C 1
ATOM 4867 O O . ARG A 1 667 ? 47.726 -1.959 26.444 1.00 34.66 666 ARG A O 1
ATOM 4875 N N . ILE A 1 668 ? 46.614 -0.968 24.774 1.00 30.52 667 ILE A N 1
ATOM 4876 C CA . ILE A 1 668 ? 45.379 -1.639 25.238 1.00 29.92 667 ILE A CA 1
ATOM 4877 C C . ILE A 1 668 ? 45.485 -3.144 25.142 1.00 32.09 667 ILE A C 1
ATOM 4878 O O . ILE A 1 668 ? 44.834 -3.853 25.925 1.00 30.10 667 ILE A O 1
ATOM 4883 N N . TRP A 1 669 ? 46.300 -3.657 24.199 1.00 32.49 668 TRP A N 1
ATOM 4884 C CA . TRP A 1 669 ? 46.396 -5.105 24.077 1.00 32.08 668 TRP A CA 1
ATOM 4885 C C . TRP A 1 669 ? 47.278 -5.596 25.239 1.00 31.87 668 TRP A C 1
ATOM 4886 O O . TRP A 1 669 ? 47.016 -6.666 25.813 1.00 33.23 668 TRP A O 1
ATOM 4897 N N . LEU A 1 670 ? 48.365 -4.888 25.521 1.00 30.76 669 LEU A N 1
ATOM 4898 C CA . LEU A 1 670 ? 49.217 -5.328 26.615 1.00 34.53 669 LEU A CA 1
ATOM 4899 C C . LEU A 1 670 ? 48.455 -5.317 27.957 1.00 35.28 669 LEU A C 1
ATOM 4900 O O . LEU A 1 670 ? 48.625 -6.204 28.813 1.00 37.67 669 LEU A O 1
ATOM 4905 N N . ASP A 1 671 ? 47.657 -4.282 28.140 1.00 30.04 670 ASP A N 1
ATOM 4906 C CA . ASP A 1 671 ? 46.852 -4.120 29.357 1.00 35.34 670 ASP A CA 1
ATOM 4907 C C . ASP A 1 671 ? 45.825 -5.243 29.485 1.00 35.48 670 ASP A C 1
ATOM 4908 O O . ASP A 1 671 ? 45.565 -5.734 30.597 1.00 33.20 670 ASP A O 1
ATOM 4913 N N . GLN A 1 672 ? 45.236 -5.645 28.350 1.00 31.91 671 GLN A N 1
ATOM 4914 C CA . GLN A 1 672 ? 44.267 -6.751 28.333 1.00 32.24 671 GLN A CA 1
ATOM 4915 C C . GLN A 1 672 ? 44.919 -8.036 28.808 1.00 34.81 671 GLN A C 1
ATOM 4916 O O . GLN A 1 672 ? 44.338 -8.800 29.581 1.00 36.16 671 GLN A O 1
ATOM 4922 N N . ILE A 1 673 ? 46.131 -8.295 28.342 1.00 33.37 672 ILE A N 1
ATOM 4923 C CA . ILE A 1 673 ? 46.891 -9.438 28.850 1.00 32.91 672 ILE A CA 1
ATOM 4924 C C . ILE A 1 673 ? 47.112 -9.304 30.372 1.00 36.83 672 ILE A C 1
ATOM 4925 O O . ILE A 1 673 ? 46.953 -10.281 31.117 1.00 37.28 672 ILE A O 1
ATOM 4930 N N . ASP A 1 674 ? 47.475 -8.107 30.834 1.00 34.49 673 ASP A N 1
ATOM 4931 C CA . ASP A 1 674 ? 47.815 -7.948 32.268 1.00 39.79 673 ASP A CA 1
ATOM 4932 C C . ASP A 1 674 ? 46.559 -8.247 33.070 1.00 40.42 673 ASP A C 1
ATOM 4933 O O . ASP A 1 674 ? 46.633 -8.895 34.099 1.00 43.14 673 ASP A O 1
ATOM 4938 N N . ARG A 1 675 ? 45.426 -7.703 32.625 1.00 37.22 674 ARG A N 1
ATOM 4939 C CA . ARG A 1 675 ? 44.171 -7.903 33.333 1.00 41.84 674 ARG A CA 1
ATOM 4940 C C . ARG A 1 675 ? 43.584 -9.318 33.267 1.00 42.90 674 ARG A C 1
ATOM 4941 O O . ARG A 1 675 ? 43.018 -9.814 34.264 1.00 40.34 674 ARG A O 1
ATOM 4945 N N . GLU A 1 676 ? 43.691 -9.964 32.111 1.00 37.34 675 GLU A N 1
ATOM 4946 C CA . GLU A 1 676 ? 42.888 -11.173 31.899 1.00 34.98 675 GLU A CA 1
ATOM 4947 C C . GLU A 1 676 ? 43.621 -12.524 31.745 1.00 36.38 675 GLU A C 1
ATOM 4948 O O . GLU A 1 676 ? 42.977 -13.580 31.801 1.00 38.99 675 GLU A O 1
ATOM 4953 N N . VAL A 1 677 ? 44.940 -12.527 31.531 1.00 32.99 676 VAL A N 1
ATOM 4954 C CA . VAL A 1 677 ? 45.646 -13.786 31.376 1.00 34.22 676 VAL A CA 1
ATOM 4955 C C . VAL A 1 677 ? 46.457 -14.085 32.636 1.00 36.85 676 VAL A C 1
ATOM 4956 O O . VAL A 1 677 ? 47.304 -13.286 33.001 1.00 37.65 676 VAL A O 1
ATOM 4960 N N . PRO A 1 678 ? 46.180 -15.217 33.318 1.00 37.51 677 PRO A N 1
ATOM 4961 C CA . PRO A 1 678 ? 46.974 -15.519 34.537 1.00 40.16 677 PRO A CA 1
ATOM 4962 C C . PRO A 1 678 ? 48.482 -15.597 34.240 1.00 41.24 677 PRO A C 1
ATOM 4963 O O . PRO A 1 678 ? 48.890 -15.964 33.121 1.00 41.15 677 PRO A O 1
ATOM 4967 N N . LYS A 1 679 ? 49.306 -15.273 35.232 1.00 40.02 678 LYS A N 1
ATOM 4968 C CA . LYS A 1 679 ? 50.751 -15.253 35.056 1.00 46.61 678 LYS A CA 1
ATOM 4969 C C . LYS A 1 679 ? 51.315 -16.634 34.675 1.00 55.06 678 LYS A C 1
ATOM 4970 O O . LYS A 1 679 ? 52.442 -16.730 34.141 1.00 56.92 678 LYS A O 1
ATOM 4976 N N . GLY A 1 680 ? 50.587 -17.705 35.006 1.00 56.58 679 GLY A N 1
ATOM 4977 C CA . GLY A 1 680 ? 51.093 -19.054 34.772 1.00 57.81 679 GLY A CA 1
ATOM 4978 C C . GLY A 1 680 ? 50.026 -20.087 35.072 1.00 59.14 679 GLY A C 1
ATOM 4979 O O . GLY A 1 680 ? 50.164 -21.310 34.806 1.00 60.39 679 GLY A O 1
#

Foldseek 3Di:
DAQLQFLVVLQWAKEKEKAFAAAALQQLVLLVRVLVVQVVCQVLLHAAYEYAWQSRHFPQPPCSLVPPVSQVNQLVSVLVVLQVQLPGQYFYWGWHFHDDDPATFTWTFTHHNNGTQEIEGAADADPDDPGNGVVHHDHQAPPWFFDDHPNDTHTYGLQEWEAAPVNRLAIEHEHEACQLVDPDHSVLLQLLLPHAEYEYHYADFDDVCVVVVVCVSQLVCQQVSLHKYWYWYYAHNHDVPPTHTFGKTWIYHNNRTFFIDGTNDDRMDMTMFIHRSLSSVLVPVPPVVSNVVCVVVVVSSVPRHYGYDHSPTDSHNSHHSGFQALFPLADQDAVVRLVLLVQLLVQLLVQVLVVCVVLVRFQEEEEDALALQRLSVLVSVLVSCVVVVHDLQSHEYEYEPVPLRVLLCVLSVYHYDYHYCVVVLVVVVPVPVVSVLSSQLSVLVVSVVVCVVRRHWYEARDAQLCLQQVVWNFDSGRQDTQEYSRQQPQPVCSLVSLVSVLVVCVSPVSNSVSSVVSCVVHVCSCVVLNDSSLLSQVLLCCLQRVRAVSSSLNSNQSNAADLPDHGHHPDAPPVRRHGDDSLRSLVSSLSSLQRRQAVNCVRQQDGHHYDNRDPSTGDHCVGRHPHDHHDGSVVRNVCSVPRRDND